Protein AF-A0A6P1SZ02-F1 (afdb_monomer)

pLDDT: mean 85.31, std 15.74, range [24.5, 98.38]

Structure (mmCIF, N/CA/C/O backbone):
data_AF-A0A6P1SZ02-F1
#
_entry.id   AF-A0A6P1SZ02-F1
#
loop_
_atom_site.group_PDB
_atom_site.id
_atom_site.type_symbol
_atom_site.label_atom_id
_atom_site.label_alt_id
_atom_site.label_comp_id
_atom_site.label_asym_id
_atom_site.label_entity_id
_atom_site.label_seq_id
_atom_site.pdbx_PDB_ins_code
_atom_site.Cartn_x
_atom_site.Cartn_y
_atom_site.Cartn_z
_atom_site.occupancy
_atom_site.B_iso_or_equiv
_atom_site.auth_seq_id
_atom_site.auth_comp_id
_atom_site.auth_asym_id
_atom_site.auth_atom_id
_atom_site.pdbx_PDB_model_num
ATOM 1 N N . MET A 1 1 ? 14.417 40.365 28.017 1.00 30.45 1 MET A N 1
ATOM 2 C CA . MET A 1 1 ? 15.672 39.655 27.684 1.00 30.45 1 MET A CA 1
ATOM 3 C C . MET A 1 1 ? 15.271 38.228 27.369 1.00 30.45 1 MET A C 1
ATOM 5 O O . MET A 1 1 ? 14.626 37.650 28.226 1.00 30.45 1 MET A O 1
ATOM 9 N N . SER A 1 2 ? 15.473 37.591 26.227 1.00 27.59 2 SER A N 1
ATOM 10 C CA . SER A 1 2 ? 16.098 37.784 24.902 1.00 27.59 2 SER A CA 1
ATOM 11 C C . SER A 1 2 ? 15.584 36.531 24.135 1.00 27.59 2 SER A C 1
ATOM 13 O O . SER A 1 2 ? 15.349 35.511 24.770 1.00 27.59 2 SER A O 1
ATOM 15 N N . GLU A 1 3 ? 15.297 36.434 22.843 1.00 25.55 3 GLU A N 1
ATOM 16 C CA . GLU A 1 3 ? 15.791 37.088 21.643 1.00 25.55 3 GLU A CA 1
ATOM 17 C C . GLU A 1 3 ? 14.998 36.482 20.448 1.00 25.55 3 GLU A C 1
ATOM 19 O O . GLU A 1 3 ? 14.644 35.306 20.479 1.00 25.55 3 GLU A O 1
ATOM 24 N N . VAL A 1 4 ? 14.772 37.284 19.398 1.00 27.92 4 VAL A N 1
ATOM 25 C CA . VAL A 1 4 ? 14.505 36.910 17.983 1.00 27.92 4 VAL A CA 1
ATOM 26 C C . VAL A 1 4 ? 13.158 36.217 17.652 1.00 27.92 4 VAL A C 1
ATOM 28 O O . VAL A 1 4 ? 13.011 35.004 17.692 1.00 27.92 4 VAL A O 1
ATOM 31 N N . SER A 1 5 ? 12.092 36.969 17.350 1.00 26.08 5 SER A N 1
ATOM 32 C CA . SER A 1 5 ? 11.769 37.591 16.041 1.00 26.08 5 SER A CA 1
ATOM 33 C C . SER A 1 5 ? 11.276 36.607 14.965 1.00 26.08 5 SER A C 1
ATOM 35 O O . SER A 1 5 ? 12.012 36.186 14.072 1.00 26.08 5 SER A O 1
ATOM 37 N N . ILE A 1 6 ? 9.963 36.363 14.997 1.00 28.92 6 ILE A N 1
ATOM 38 C CA . ILE A 1 6 ? 9.143 35.908 13.869 1.00 28.92 6 ILE A CA 1
ATOM 39 C C . ILE A 1 6 ? 9.157 37.020 12.810 1.00 28.92 6 ILE A C 1
ATOM 41 O O . ILE A 1 6 ? 8.491 38.044 12.950 1.00 28.92 6 ILE A O 1
ATOM 45 N N . GLY A 1 7 ? 9.965 36.835 11.767 1.00 24.50 7 GLY A N 1
ATOM 46 C CA . GLY A 1 7 ? 10.141 37.789 10.679 1.00 24.50 7 GLY A CA 1
ATOM 47 C C . GLY A 1 7 ? 9.889 37.165 9.309 1.00 24.50 7 GLY A C 1
ATOM 48 O O . GLY A 1 7 ? 10.706 36.392 8.827 1.00 24.50 7 GLY A O 1
ATOM 49 N N . ARG A 1 8 ? 8.791 37.609 8.681 1.00 28.48 8 ARG A N 1
ATOM 50 C CA . ARG A 1 8 ? 8.663 37.949 7.248 1.00 28.48 8 ARG A CA 1
ATOM 51 C C . ARG A 1 8 ? 8.997 36.869 6.211 1.00 28.48 8 ARG A C 1
ATOM 53 O O . ARG A 1 8 ? 10.159 36.717 5.885 1.00 28.48 8 ARG A O 1
ATOM 60 N N . TRP A 1 9 ? 7.978 36.301 5.549 1.00 27.84 9 TRP A N 1
ATOM 61 C CA . TRP A 1 9 ? 8.060 35.919 4.117 1.00 27.84 9 TRP A CA 1
ATOM 62 C C . TRP A 1 9 ? 6.704 35.890 3.380 1.00 27.84 9 TRP A C 1
ATOM 64 O O . TRP A 1 9 ? 6.545 35.180 2.394 1.00 27.84 9 TRP A O 1
ATOM 74 N N . LEU A 1 10 ? 5.729 36.706 3.791 1.00 30.72 10 LEU A N 1
ATOM 75 C CA . LEU A 1 10 ? 4.596 37.082 2.938 1.00 30.72 10 LEU A CA 1
ATOM 76 C C . LEU A 1 10 ? 4.297 38.569 3.151 1.00 30.72 10 LEU A C 1
ATOM 78 O O . LEU A 1 10 ? 4.439 39.062 4.262 1.00 30.72 10 LEU A O 1
ATOM 82 N N . THR A 1 11 ? 3.923 39.239 2.060 1.00 32.47 11 THR A N 1
ATOM 83 C CA . THR A 1 11 ? 3.560 40.662 1.905 1.00 32.47 11 THR A CA 1
ATOM 84 C C . THR A 1 11 ? 4.701 41.683 1.953 1.00 32.47 11 THR A C 1
ATOM 86 O O . THR A 1 11 ? 5.021 42.244 2.993 1.00 32.47 11 THR A O 1
ATOM 89 N N . ASN A 1 12 ? 5.261 41.986 0.778 1.00 26.70 12 ASN A N 1
ATOM 90 C CA . ASN A 1 12 ? 5.253 43.360 0.271 1.00 26.70 12 ASN A CA 1
ATOM 91 C C . ASN A 1 12 ? 5.456 43.372 -1.247 1.00 26.70 12 ASN A C 1
ATOM 93 O O . ASN A 1 12 ? 6.550 43.162 -1.766 1.00 26.70 12 ASN A O 1
ATOM 97 N N . ALA A 1 13 ? 4.355 43.630 -1.949 1.00 35.94 13 ALA A N 1
ATOM 98 C CA . ALA A 1 13 ? 4.375 44.154 -3.297 1.00 35.94 13 ALA A CA 1
ATOM 99 C C . ALA A 1 13 ? 4.796 45.629 -3.221 1.00 35.94 13 ALA A C 1
ATOM 101 O O . ALA A 1 13 ? 4.003 46.487 -2.848 1.00 35.94 13 ALA A O 1
ATOM 102 N N . GLN A 1 14 ? 6.042 45.919 -3.584 1.00 29.25 14 GLN A N 1
ATOM 103 C CA . GLN A 1 14 ? 6.441 47.228 -4.091 1.00 29.25 14 GLN A CA 1
ATOM 104 C C . GLN A 1 14 ? 7.227 46.990 -5.376 1.00 29.25 14 GLN A C 1
ATOM 106 O O . GLN A 1 14 ? 8.342 46.474 -5.375 1.00 29.25 14 GLN A O 1
ATOM 111 N N . TRP A 1 15 ? 6.576 47.310 -6.490 1.00 33.75 15 TRP A N 1
ATOM 112 C CA . TRP A 1 15 ? 7.192 47.385 -7.802 1.00 33.75 15 TRP A CA 1
ATOM 113 C C . TRP A 1 15 ? 8.061 48.643 -7.854 1.00 33.75 15 TRP A C 1
ATOM 115 O O . TRP A 1 15 ? 7.550 49.737 -8.070 1.00 33.75 15 TRP A O 1
ATOM 125 N N . SER A 1 16 ? 9.372 48.490 -7.668 1.00 28.41 16 SER A N 1
ATOM 126 C CA . SER A 1 16 ? 10.350 49.473 -8.128 1.00 28.41 16 SER A CA 1
ATOM 127 C C . SER A 1 16 ? 10.856 49.065 -9.514 1.00 28.41 16 SER A C 1
ATOM 129 O O . SER A 1 16 ? 11.362 47.965 -9.747 1.00 28.41 16 SER A O 1
ATOM 131 N N . LEU A 1 17 ? 10.630 49.962 -10.469 1.00 41.22 17 LEU A N 1
ATOM 132 C CA . LEU A 1 17 ? 11.170 49.924 -11.821 1.00 41.22 17 LEU A CA 1
ATOM 133 C C . LEU A 1 17 ? 12.706 49.967 -11.776 1.00 41.22 17 LEU A C 1
ATOM 135 O O . LEU A 1 17 ? 13.273 50.673 -10.949 1.00 41.22 17 LEU A O 1
ATOM 139 N N . THR A 1 18 ? 13.333 49.286 -12.744 1.00 41.03 18 THR A N 1
ATOM 140 C CA . THR A 1 18 ? 14.775 49.252 -13.099 1.00 41.03 18 THR A CA 1
ATOM 141 C C . THR A 1 18 ? 15.615 48.072 -12.586 1.00 41.03 18 THR A C 1
ATOM 143 O O . THR A 1 18 ? 16.595 48.207 -11.870 1.00 41.03 18 THR A O 1
ATOM 146 N N . ALA A 1 19 ? 15.323 46.886 -13.119 1.00 36.06 19 ALA A N 1
ATOM 147 C CA . ALA A 1 19 ? 16.364 45.961 -13.569 1.00 36.06 19 ALA A CA 1
ATOM 148 C C . ALA A 1 19 ? 15.777 45.151 -14.728 1.00 36.06 19 ALA A C 1
ATOM 150 O O . ALA A 1 19 ? 14.756 44.481 -14.559 1.00 36.06 19 ALA A O 1
ATOM 151 N N . ARG A 1 20 ? 16.367 45.256 -15.926 1.00 39.28 20 ARG A N 1
ATOM 152 C CA . ARG A 1 20 ? 15.980 44.452 -17.094 1.00 39.28 20 ARG A CA 1
ATOM 153 C C . ARG A 1 20 ? 15.957 42.977 -16.678 1.00 39.28 20 ARG A C 1
ATOM 155 O O . ARG A 1 20 ? 17.009 42.377 -16.476 1.00 39.28 20 ARG A O 1
ATOM 162 N N . ARG A 1 21 ? 14.762 42.392 -16.529 1.00 43.72 21 ARG A N 1
ATOM 163 C CA . ARG A 1 21 ? 14.603 40.942 -16.379 1.00 43.72 21 ARG A CA 1
ATOM 164 C C . ARG A 1 21 ? 15.126 40.317 -17.665 1.00 43.72 21 ARG A C 1
ATOM 166 O O . ARG A 1 21 ? 14.465 40.397 -18.696 1.00 43.72 21 ARG A O 1
ATOM 173 N N . LEU A 1 22 ? 16.318 39.727 -17.609 1.00 43.56 22 LEU A N 1
ATOM 174 C CA . LEU A 1 22 ? 16.774 38.815 -18.652 1.00 43.56 22 LEU A CA 1
ATOM 175 C C . LEU A 1 22 ? 15.659 37.773 -18.860 1.00 43.56 22 LEU A C 1
ATOM 177 O O . LEU A 1 22 ? 15.177 37.217 -17.866 1.00 43.56 22 LEU A O 1
ATOM 181 N N . PRO A 1 23 ? 15.194 37.541 -20.101 1.00 47.59 23 PRO A N 1
ATOM 182 C CA . PRO A 1 23 ? 14.146 36.563 -20.360 1.00 47.59 23 PRO A CA 1
ATOM 183 C C . PRO A 1 23 ? 14.566 35.209 -19.780 1.00 47.59 23 PRO A C 1
ATOM 185 O O . PRO A 1 23 ? 15.741 34.849 -19.843 1.00 47.59 23 PRO A O 1
ATOM 188 N N . ASN A 1 24 ? 13.614 34.453 -19.217 1.00 55.44 24 ASN A N 1
ATOM 189 C CA . ASN A 1 24 ? 13.866 33.163 -18.552 1.00 55.44 24 ASN A CA 1
ATOM 190 C C . ASN A 1 24 ? 14.742 32.201 -19.386 1.00 55.44 24 ASN A C 1
ATOM 192 O O . ASN A 1 24 ? 15.435 31.369 -18.811 1.00 55.44 24 ASN A O 1
ATOM 196 N N . PHE A 1 25 ? 14.773 32.362 -20.713 1.00 46.94 25 PHE A N 1
ATOM 197 C CA . PHE A 1 25 ? 15.657 31.667 -21.651 1.00 46.94 25 PHE A CA 1
ATOM 198 C C . PHE A 1 25 ? 17.162 31.793 -21.332 1.00 46.94 25 PHE A C 1
ATOM 200 O O . PHE A 1 25 ? 17.892 30.812 -21.442 1.00 46.94 25 PHE A O 1
ATOM 207 N N . VAL A 1 26 ? 17.638 32.946 -20.842 1.00 45.31 26 VAL A N 1
ATOM 208 C CA . VAL A 1 26 ? 19.069 33.171 -20.539 1.00 45.31 26 VAL A CA 1
ATOM 209 C C . VAL A 1 26 ? 19.557 32.279 -19.388 1.00 45.31 26 VAL A C 1
ATOM 211 O O . VAL A 1 26 ? 20.717 31.881 -19.359 1.00 45.31 26 VAL A O 1
ATOM 214 N N . ARG A 1 27 ? 18.662 31.871 -18.476 1.00 53.94 27 ARG A N 1
ATOM 215 C CA . ARG A 1 27 ? 18.981 30.908 -17.404 1.00 53.94 27 ARG A CA 1
ATOM 216 C C . ARG A 1 27 ? 19.151 29.470 -17.909 1.00 53.94 27 ARG A C 1
ATOM 218 O O . ARG A 1 27 ? 19.776 28.666 -17.223 1.00 53.94 27 ARG A O 1
ATOM 225 N N . PHE A 1 28 ? 18.612 29.144 -19.083 1.00 54.44 28 PHE A N 1
ATOM 226 C CA . PHE A 1 28 ? 18.743 27.826 -19.716 1.00 54.44 28 PHE A CA 1
ATOM 227 C C . PHE A 1 28 ? 19.866 27.775 -20.761 1.00 54.44 28 PHE A C 1
ATOM 229 O O . PHE A 1 28 ? 20.327 26.685 -21.091 1.00 54.44 28 PHE A O 1
ATOM 236 N N . LEU A 1 29 ? 20.358 28.933 -21.213 1.00 57.84 29 LEU A N 1
ATOM 237 C CA . LEU A 1 29 ? 21.449 29.073 -22.180 1.00 57.84 29 LEU A CA 1
ATOM 238 C C . LEU A 1 29 ? 22.730 28.287 -21.820 1.00 57.84 29 LEU A C 1
ATOM 240 O O . LEU A 1 29 ? 23.196 27.543 -22.678 1.00 57.84 29 LEU A O 1
ATOM 244 N N . PRO A 1 30 ? 23.279 28.335 -20.585 1.00 66.06 30 PRO A N 1
ATOM 245 C CA . PRO A 1 30 ? 24.474 27.551 -20.250 1.00 66.06 30 PRO A CA 1
ATOM 246 C C . PRO A 1 30 ? 24.230 26.034 -20.283 1.00 66.06 30 PRO A C 1
ATOM 248 O O . PRO A 1 30 ? 25.134 25.275 -20.616 1.00 66.06 30 PRO A O 1
ATOM 251 N N . ARG A 1 31 ? 23.001 25.575 -19.995 1.00 62.56 31 ARG A N 1
ATOM 252 C CA . ARG A 1 31 ? 22.634 24.153 -20.108 1.00 62.56 31 ARG A CA 1
ATOM 253 C C . ARG A 1 31 ? 22.503 23.731 -21.570 1.00 62.56 31 ARG A C 1
ATOM 255 O O . ARG A 1 31 ? 23.011 22.682 -21.932 1.00 62.56 31 ARG A O 1
ATOM 262 N N . GLY A 1 32 ? 21.878 24.561 -22.407 1.00 65.06 32 GLY A N 1
ATOM 263 C CA . GLY A 1 32 ? 21.798 24.325 -23.851 1.00 65.06 32 GLY A CA 1
ATOM 264 C C . GLY A 1 32 ? 23.174 24.294 -24.523 1.00 65.06 32 GLY A C 1
ATOM 265 O O . GLY A 1 32 ? 23.429 23.414 -25.337 1.00 65.06 32 GLY A O 1
ATOM 266 N N . LEU A 1 33 ? 24.083 25.192 -24.127 1.00 72.12 33 LEU A N 1
ATOM 267 C CA . LEU A 1 33 ? 25.466 25.224 -24.615 1.00 72.12 33 LEU A CA 1
ATOM 268 C C . LEU A 1 33 ? 26.274 23.996 -24.179 1.00 72.12 33 LEU A C 1
ATOM 270 O O . LEU A 1 33 ? 27.019 23.456 -24.987 1.00 72.12 33 LEU A O 1
ATOM 274 N N . LEU A 1 34 ? 26.102 23.516 -22.942 1.00 72.00 34 LEU A N 1
ATOM 275 C CA . LEU A 1 34 ? 26.744 22.282 -22.474 1.00 72.00 34 LEU A CA 1
ATOM 276 C C . LEU A 1 34 ? 26.267 21.055 -23.265 1.00 72.00 34 LEU A C 1
ATOM 278 O O . LEU A 1 34 ? 27.083 20.232 -23.665 1.00 72.00 34 LEU A O 1
ATOM 282 N N . LEU A 1 35 ? 24.961 20.942 -23.525 1.00 68.06 35 LEU A N 1
ATOM 283 C CA . LEU A 1 35 ? 24.415 19.849 -24.336 1.00 68.06 35 LEU A CA 1
ATOM 284 C C . LEU A 1 35 ? 24.912 19.913 -25.785 1.00 68.06 35 LEU A C 1
ATOM 286 O O . LEU A 1 35 ? 25.296 18.889 -26.344 1.00 68.06 35 LEU A O 1
ATOM 290 N N . ALA A 1 36 ? 24.962 21.114 -26.368 1.00 68.56 36 ALA A N 1
ATOM 291 C CA . ALA A 1 36 ? 25.530 21.328 -27.694 1.00 68.56 36 ALA A CA 1
ATOM 292 C C . ALA A 1 36 ? 27.026 20.979 -27.740 1.00 68.56 36 ALA A C 1
ATOM 294 O O . ALA A 1 36 ? 27.474 20.388 -28.714 1.00 68.56 36 ALA A O 1
ATOM 295 N N . ALA A 1 37 ? 27.785 21.281 -26.682 1.00 74.50 37 ALA A N 1
ATOM 296 C CA . ALA A 1 37 ? 29.196 20.923 -26.573 1.00 74.50 37 ALA A CA 1
ATOM 297 C C . ALA A 1 37 ? 29.412 19.407 -26.436 1.00 74.50 37 ALA A C 1
ATOM 299 O O . ALA A 1 37 ? 30.311 18.875 -27.074 1.00 74.50 37 ALA A O 1
ATOM 300 N N . ILE A 1 38 ? 28.578 18.699 -25.664 1.00 70.94 38 ILE A N 1
ATOM 301 C CA . ILE A 1 38 ? 28.628 17.229 -25.555 1.00 70.94 38 ILE A CA 1
ATOM 302 C C . ILE A 1 38 ? 28.291 16.583 -26.902 1.00 70.94 38 ILE A C 1
ATOM 304 O O . ILE A 1 38 ? 29.015 15.703 -27.356 1.00 70.94 38 ILE A O 1
ATOM 308 N N . ALA A 1 39 ? 27.228 17.042 -27.569 1.00 69.19 39 ALA A N 1
ATOM 309 C CA . ALA A 1 39 ? 26.863 16.555 -28.895 1.00 69.19 39 ALA A CA 1
ATOM 310 C C . ALA A 1 39 ? 27.956 16.853 -29.935 1.00 69.19 39 ALA A C 1
ATOM 312 O O . ALA A 1 39 ? 28.277 15.987 -30.741 1.00 69.19 39 ALA A O 1
ATOM 313 N N . ALA A 1 40 ? 28.561 18.046 -29.889 1.00 73.62 40 ALA A N 1
ATOM 314 C CA . ALA A 1 40 ? 29.683 18.410 -30.748 1.00 73.62 40 ALA A CA 1
ATOM 315 C C . ALA A 1 40 ? 30.916 17.543 -30.471 1.00 73.62 40 ALA A C 1
ATOM 317 O O . ALA A 1 40 ? 31.526 17.082 -31.423 1.00 73.62 40 ALA A O 1
ATOM 318 N N . PHE A 1 41 ? 31.240 17.271 -29.203 1.00 77.75 41 PHE A N 1
ATOM 319 C CA . PHE A 1 41 ? 32.340 16.386 -28.814 1.00 77.75 41 PHE A CA 1
ATOM 320 C C . PHE A 1 41 ? 32.134 14.960 -29.333 1.00 77.75 41 PHE A C 1
ATOM 322 O O . PHE A 1 41 ? 33.027 14.409 -29.967 1.00 77.75 41 PHE A O 1
ATOM 329 N N . ILE A 1 42 ? 30.947 14.385 -29.118 1.00 71.44 42 ILE A N 1
ATOM 330 C CA . ILE A 1 42 ? 30.595 13.049 -29.618 1.00 71.44 42 ILE A CA 1
ATOM 331 C C . ILE A 1 42 ? 30.669 13.018 -31.146 1.00 71.44 42 ILE A C 1
ATOM 333 O O . ILE A 1 42 ? 31.241 12.097 -31.717 1.00 71.44 42 ILE A O 1
ATOM 337 N N . TYR A 1 43 ? 30.131 14.045 -31.809 1.00 72.69 43 TYR A N 1
ATOM 338 C CA . TYR A 1 43 ? 30.205 14.160 -33.259 1.00 72.69 43 TYR A CA 1
ATOM 339 C C . TYR A 1 43 ? 31.653 14.241 -33.740 1.00 72.69 43 TYR A C 1
ATOM 341 O O . TYR A 1 43 ? 32.006 13.526 -34.663 1.00 72.69 43 TYR A O 1
ATOM 349 N N . THR A 1 44 ? 32.508 15.058 -33.116 1.00 74.69 44 THR A N 1
ATOM 350 C CA . THR A 1 44 ? 33.927 15.142 -33.490 1.00 74.69 44 THR A CA 1
ATOM 351 C C . THR A 1 44 ? 34.680 13.848 -33.214 1.00 74.69 44 THR A C 1
ATOM 353 O O . THR A 1 44 ? 35.509 13.474 -34.029 1.00 74.69 44 THR A O 1
ATOM 356 N N . ALA A 1 45 ? 34.367 13.156 -32.115 1.00 71.75 45 ALA A N 1
ATOM 357 C CA . ALA A 1 45 ? 34.994 11.890 -31.750 1.00 71.75 45 ALA A CA 1
ATOM 358 C C . ALA A 1 45 ? 34.627 10.756 -32.718 1.00 71.75 45 ALA A C 1
ATOM 360 O O . ALA A 1 45 ? 35.437 9.873 -32.935 1.00 71.75 45 ALA A O 1
ATOM 361 N N . LEU A 1 46 ? 33.432 10.804 -33.315 1.00 74.56 46 LEU A N 1
ATOM 362 C CA . LEU A 1 46 ? 32.971 9.831 -34.310 1.00 74.56 46 LEU A CA 1
ATOM 363 C C . LEU A 1 46 ? 33.206 10.277 -35.758 1.00 74.56 46 LEU A C 1
ATOM 365 O O . LEU A 1 46 ? 33.017 9.490 -36.677 1.00 74.56 46 LEU A O 1
ATOM 369 N N . ALA A 1 47 ? 33.528 11.548 -36.003 1.00 73.31 47 ALA A N 1
ATOM 370 C CA . ALA A 1 47 ? 33.550 12.100 -37.356 1.00 73.31 47 ALA A CA 1
ATOM 371 C C . ALA A 1 47 ? 34.659 11.500 -38.223 1.00 73.31 47 ALA A C 1
ATOM 373 O O . ALA A 1 47 ? 34.481 11.439 -39.436 1.00 73.31 47 ALA A O 1
ATOM 374 N N . GLU A 1 48 ? 35.788 11.113 -37.630 1.00 71.38 48 GLU A N 1
ATOM 375 C CA . GLU A 1 48 ? 36.882 10.445 -38.342 1.00 71.38 48 GLU A CA 1
ATOM 376 C C . GLU A 1 48 ? 36.472 9.011 -38.696 1.00 71.38 48 GLU A C 1
ATOM 378 O O . GLU A 1 48 ? 36.389 8.699 -39.883 1.00 71.38 48 GLU A O 1
ATOM 383 N N . ASP A 1 49 ? 36.025 8.227 -37.709 1.00 71.00 49 ASP A N 1
ATOM 384 C CA . ASP A 1 49 ? 35.517 6.862 -37.910 1.00 71.00 49 ASP A CA 1
ATOM 385 C C . ASP A 1 49 ? 34.385 6.800 -38.954 1.00 71.00 49 ASP A C 1
ATOM 387 O O . ASP A 1 49 ? 34.383 5.958 -39.846 1.00 71.00 49 ASP A O 1
ATOM 391 N N . LEU A 1 50 ? 33.423 7.730 -38.896 1.00 73.81 50 LEU A N 1
ATOM 392 C CA . LEU A 1 50 ? 32.282 7.767 -39.819 1.00 73.81 50 LEU A CA 1
ATOM 393 C C . LEU A 1 50 ? 32.657 8.194 -41.247 1.00 73.81 50 LEU A C 1
ATOM 395 O O . LEU A 1 50 ? 31.907 7.902 -42.181 1.00 73.81 50 LEU A O 1
ATOM 399 N N . ARG A 1 51 ? 33.761 8.930 -41.434 1.00 77.56 51 ARG A N 1
ATOM 400 C CA . ARG A 1 51 ? 34.224 9.371 -42.763 1.00 77.56 51 ARG A CA 1
ATOM 401 C C . ARG A 1 51 ? 34.942 8.266 -43.523 1.00 77.56 51 ARG A C 1
ATOM 403 O O . ARG A 1 51 ? 34.940 8.308 -44.751 1.00 77.56 51 ARG A O 1
ATOM 410 N N . GLU A 1 52 ? 35.540 7.321 -42.808 1.00 81.00 52 GLU A N 1
ATOM 411 C CA . GLU A 1 52 ? 36.293 6.208 -43.388 1.00 81.00 52 GLU A CA 1
ATOM 412 C C . GLU A 1 52 ? 35.415 4.982 -43.698 1.00 81.00 52 GLU A C 1
ATOM 414 O O . GLU A 1 52 ? 35.868 4.070 -44.385 1.00 81.00 52 GLU A O 1
ATOM 419 N N . LEU A 1 53 ? 34.142 4.985 -43.278 1.00 84.94 53 LEU A N 1
ATOM 420 C CA . LEU A 1 53 ? 33.196 3.892 -43.524 1.00 84.94 53 LEU A CA 1
ATOM 421 C C . LEU A 1 53 ? 32.932 3.637 -45.017 1.00 84.94 53 LEU A C 1
ATOM 423 O O . LEU A 1 53 ? 32.453 4.514 -45.747 1.00 84.94 53 LEU A O 1
ATOM 427 N N . ASP A 1 54 ? 33.085 2.378 -45.435 1.00 89.00 54 ASP A N 1
ATOM 428 C CA . ASP A 1 54 ? 32.542 1.903 -46.708 1.00 89.00 54 ASP A CA 1
ATOM 429 C C . ASP A 1 54 ? 31.040 1.606 -46.578 1.00 89.00 54 ASP A C 1
ATOM 431 O O . ASP A 1 54 ? 30.598 0.570 -46.073 1.00 89.00 54 ASP A O 1
ATOM 435 N N . TRP A 1 55 ? 30.219 2.519 -47.095 1.00 90.00 55 TRP A N 1
ATOM 436 C CA . TRP A 1 55 ? 28.762 2.380 -47.102 1.00 90.00 55 TRP A CA 1
ATOM 437 C C . TRP A 1 55 ? 28.255 1.154 -47.873 1.00 90.00 55 TRP A C 1
ATOM 439 O O . TRP A 1 55 ? 27.156 0.673 -47.579 1.00 90.00 55 TRP A O 1
ATOM 449 N N . ASN A 1 56 ? 29.022 0.619 -48.829 1.00 90.75 56 ASN A N 1
ATOM 450 C CA . ASN A 1 56 ? 28.652 -0.632 -49.492 1.00 90.75 56 ASN A CA 1
ATOM 451 C C . ASN A 1 56 ? 28.815 -1.820 -48.543 1.00 90.75 56 ASN A C 1
ATOM 453 O O . ASN A 1 56 ? 27.930 -2.673 -48.489 1.00 90.75 56 ASN A O 1
ATOM 457 N N . ALA A 1 57 ? 29.892 -1.847 -47.756 1.00 89.12 57 ALA A N 1
ATOM 458 C CA . ALA A 1 57 ? 30.107 -2.864 -46.734 1.00 89.12 57 ALA A CA 1
ATOM 459 C C . ALA A 1 57 ? 29.034 -2.796 -45.634 1.00 89.12 57 ALA A C 1
ATOM 461 O O . ALA A 1 57 ? 28.461 -3.827 -45.286 1.00 89.12 57 ALA A O 1
ATOM 462 N N . VAL A 1 58 ? 28.654 -1.593 -45.179 1.00 89.38 58 VAL A N 1
ATOM 463 C CA . VAL A 1 58 ? 27.530 -1.403 -44.236 1.00 89.38 58 VAL A CA 1
ATOM 464 C C . VAL A 1 58 ? 26.229 -1.969 -44.808 1.00 89.38 58 VAL A C 1
ATOM 466 O O . VAL A 1 58 ? 25.497 -2.684 -44.123 1.00 89.38 58 VAL A O 1
ATOM 469 N N . ARG A 1 59 ? 25.925 -1.678 -46.079 1.00 92.56 59 ARG A N 1
ATOM 470 C CA . ARG A 1 59 ? 24.724 -2.200 -46.742 1.00 92.56 59 ARG A CA 1
ATOM 471 C C . ARG A 1 59 ? 24.737 -3.727 -46.818 1.00 92.56 59 ARG A C 1
ATOM 473 O O . ARG A 1 59 ? 23.726 -4.348 -46.497 1.00 92.56 59 ARG A O 1
ATOM 480 N N . LEU A 1 60 ? 25.858 -4.319 -47.225 1.00 91.31 60 LEU A N 1
ATOM 481 C CA . LEU A 1 60 ? 26.016 -5.773 -47.294 1.00 91.31 60 LEU A CA 1
ATOM 482 C C . LEU A 1 60 ? 25.860 -6.418 -45.913 1.00 91.31 60 LEU A C 1
ATOM 484 O O . LEU A 1 60 ? 25.197 -7.444 -45.798 1.00 91.31 60 LEU A O 1
ATOM 488 N N . ALA A 1 61 ? 26.396 -5.790 -44.863 1.00 89.25 61 ALA A N 1
ATOM 489 C CA . ALA A 1 61 ? 26.241 -6.254 -43.490 1.00 89.25 61 ALA A CA 1
ATOM 490 C C . ALA A 1 61 ? 24.772 -6.229 -43.030 1.00 89.25 61 ALA A C 1
ATOM 492 O O . ALA A 1 61 ? 24.315 -7.190 -42.417 1.00 89.25 61 ALA A O 1
ATOM 493 N N . VAL A 1 62 ? 23.998 -5.191 -43.380 1.00 91.31 62 VAL A N 1
ATOM 494 C CA . VAL A 1 62 ? 22.546 -5.151 -43.108 1.00 91.31 62 VAL A CA 1
ATOM 495 C C . VAL A 1 62 ? 21.803 -6.250 -43.873 1.00 91.31 62 VAL A C 1
ATOM 497 O O . VAL A 1 62 ? 20.952 -6.927 -43.296 1.00 91.31 62 VAL A O 1
ATOM 500 N N . GLU A 1 63 ? 22.113 -6.444 -45.158 1.00 91.31 63 GLU A N 1
ATOM 501 C CA . GLU A 1 63 ? 21.489 -7.479 -45.999 1.00 91.31 63 GLU A CA 1
ATOM 502 C C . GLU A 1 63 ? 21.844 -8.906 -45.534 1.00 91.31 63 GLU A C 1
ATOM 504 O O . GLU A 1 63 ? 21.063 -9.834 -45.748 1.00 91.31 63 GLU A O 1
ATOM 509 N N . ALA A 1 64 ? 22.981 -9.080 -44.855 1.00 90.44 64 ALA A N 1
ATOM 510 C CA . ALA A 1 64 ? 23.424 -10.357 -44.304 1.00 90.44 64 ALA A CA 1
ATOM 511 C C . ALA A 1 64 ? 22.686 -10.773 -43.016 1.00 90.44 64 ALA A C 1
ATOM 513 O O . ALA A 1 64 ? 22.751 -11.946 -42.638 1.00 90.44 64 ALA A O 1
ATOM 514 N N . VAL A 1 65 ? 21.975 -9.861 -42.338 1.00 91.38 65 VAL A N 1
ATOM 515 C CA . VAL A 1 65 ? 21.261 -10.182 -41.092 1.00 91.38 65 VAL A CA 1
ATOM 516 C C . VAL A 1 65 ? 20.078 -11.123 -41.377 1.00 91.38 65 VAL A C 1
ATOM 518 O O . VAL A 1 65 ? 19.165 -10.762 -42.127 1.00 91.38 65 VAL A O 1
ATOM 521 N N . PRO A 1 66 ? 20.011 -12.312 -40.744 1.00 93.06 66 PRO A N 1
ATOM 522 C CA . PRO A 1 66 ? 18.899 -13.237 -40.941 1.00 93.06 66 PRO A CA 1
ATOM 523 C C . PRO A 1 66 ? 17.542 -12.635 -40.551 1.00 93.06 66 PRO A C 1
ATOM 525 O O . PRO A 1 66 ? 17.395 -11.990 -39.510 1.00 93.06 66 PRO A O 1
ATOM 528 N N . SER A 1 67 ? 16.493 -12.934 -41.322 1.00 93.75 67 SER A N 1
ATOM 529 C CA . SER A 1 67 ? 15.131 -12.449 -41.032 1.00 93.75 67 SER A CA 1
ATOM 530 C C . SER A 1 67 ? 14.588 -12.935 -39.681 1.00 93.75 67 SER A C 1
ATOM 532 O O . SER A 1 67 ? 13.797 -12.240 -39.042 1.00 93.75 67 SER A O 1
ATOM 534 N N . SER A 1 68 ? 15.044 -14.097 -39.206 1.00 94.94 68 SER A N 1
ATOM 535 C CA . SER A 1 68 ? 14.735 -14.618 -37.872 1.00 94.94 68 SER A CA 1
ATOM 536 C C . SER A 1 68 ? 15.249 -13.705 -36.755 1.00 94.94 68 SER A C 1
ATOM 538 O O . SER A 1 68 ? 14.552 -13.519 -35.759 1.00 94.94 68 SER A O 1
ATOM 540 N N . TYR A 1 69 ? 16.427 -13.099 -36.927 1.00 94.31 69 TYR A N 1
ATOM 541 C CA . TYR A 1 69 ? 17.031 -12.178 -35.960 1.00 94.31 69 TYR A CA 1
ATOM 542 C C . TYR A 1 69 ? 16.299 -10.839 -35.954 1.00 94.31 69 TYR A C 1
ATOM 544 O O . TYR A 1 69 ? 15.988 -10.314 -34.886 1.00 94.31 69 TYR A O 1
ATOM 552 N N . VAL A 1 70 ? 15.895 -10.351 -37.130 1.00 95.56 70 VAL A N 1
ATOM 553 C CA . VAL A 1 70 ? 15.018 -9.175 -37.255 1.00 95.56 70 VAL A CA 1
ATOM 554 C C . VAL A 1 70 ? 13.677 -9.408 -36.550 1.00 95.56 70 VAL A C 1
ATOM 556 O O . VAL A 1 70 ? 13.218 -8.554 -35.790 1.00 95.56 70 VAL A O 1
ATOM 559 N N . LEU A 1 71 ? 13.053 -10.576 -36.742 1.00 96.62 71 LEU A N 1
ATOM 560 C CA . LEU A 1 71 ? 11.790 -10.920 -36.082 1.00 96.62 71 LEU A CA 1
ATOM 561 C C . LEU A 1 71 ? 11.946 -11.036 -34.556 1.00 96.62 71 LEU A C 1
ATOM 563 O O . LEU A 1 71 ? 11.081 -10.571 -33.811 1.00 96.62 71 LEU A O 1
ATOM 567 N N . ALA A 1 72 ? 13.052 -11.614 -34.084 1.00 96.88 72 ALA A N 1
ATOM 568 C CA . ALA A 1 72 ? 13.369 -11.682 -32.662 1.00 96.88 72 ALA A CA 1
ATOM 569 C C . ALA A 1 72 ? 13.582 -10.281 -32.059 1.00 96.88 72 ALA A C 1
ATOM 571 O O . ALA A 1 72 ? 13.002 -9.972 -31.016 1.00 96.88 72 ALA A O 1
ATOM 572 N N . ALA A 1 73 ? 14.325 -9.402 -32.738 1.00 97.31 73 ALA A N 1
ATOM 573 C CA . ALA A 1 73 ? 14.529 -8.015 -32.321 1.00 97.31 73 ALA A CA 1
ATOM 574 C C . ALA A 1 73 ? 13.210 -7.221 -32.282 1.00 97.31 73 ALA A C 1
ATOM 576 O O . ALA A 1 73 ? 12.973 -6.460 -31.340 1.00 97.31 73 ALA A O 1
ATOM 577 N N . LEU A 1 74 ? 12.302 -7.445 -33.240 1.00 97.69 74 LEU A N 1
ATOM 578 C CA . LEU A 1 74 ? 10.946 -6.881 -33.223 1.00 97.69 74 LEU A CA 1
ATOM 579 C C . LEU A 1 74 ? 10.136 -7.362 -32.013 1.00 97.69 74 LEU A C 1
ATOM 581 O O . LEU A 1 74 ? 9.480 -6.556 -31.352 1.00 97.69 74 LEU A O 1
ATOM 585 N N . ALA A 1 75 ? 10.191 -8.656 -31.688 1.00 97.88 75 ALA A N 1
ATOM 586 C CA . ALA A 1 75 ? 9.487 -9.212 -30.532 1.00 97.88 75 ALA A CA 1
ATOM 587 C C . ALA A 1 75 ? 10.025 -8.654 -29.201 1.00 97.88 75 ALA A C 1
ATOM 589 O O . ALA A 1 75 ? 9.243 -8.298 -28.315 1.00 97.88 75 ALA A O 1
ATOM 590 N N . LEU A 1 76 ? 11.348 -8.522 -29.074 1.00 98.19 76 LEU A N 1
ATOM 591 C CA . LEU A 1 76 ? 12.003 -7.910 -27.913 1.00 98.19 76 LEU A CA 1
ATOM 592 C C . LEU A 1 76 ? 11.672 -6.417 -27.788 1.00 98.19 76 LEU A C 1
ATOM 594 O O . LEU A 1 76 ? 11.371 -5.939 -26.694 1.00 98.19 76 LEU A O 1
ATOM 598 N N . THR A 1 77 ? 11.623 -5.701 -28.912 1.00 97.38 77 THR A N 1
ATOM 599 C CA . THR A 1 77 ? 11.181 -4.300 -28.960 1.00 97.38 77 THR A CA 1
ATOM 600 C C . THR A 1 77 ? 9.731 -4.166 -28.507 1.00 97.38 77 THR A C 1
ATOM 602 O O . THR A 1 77 ? 9.418 -3.329 -27.661 1.00 97.38 77 THR A O 1
ATOM 605 N N . ALA A 1 78 ? 8.834 -5.021 -29.005 1.00 96.06 78 ALA A N 1
ATOM 606 C CA . ALA A 1 78 ? 7.440 -5.030 -28.576 1.00 96.06 78 ALA A CA 1
ATOM 607 C C . ALA A 1 78 ? 7.321 -5.296 -27.066 1.00 96.06 78 ALA A C 1
ATOM 609 O O . ALA A 1 78 ? 6.545 -4.628 -26.384 1.00 96.06 78 ALA A O 1
ATOM 610 N N . MET A 1 79 ? 8.121 -6.221 -26.524 1.00 96.44 79 MET A N 1
ATOM 611 C CA . MET A 1 79 ? 8.178 -6.490 -25.085 1.00 96.44 79 MET A CA 1
ATOM 612 C C . MET A 1 79 ? 8.591 -5.247 -24.283 1.00 96.44 79 MET A C 1
ATOM 614 O O . MET A 1 79 ? 7.889 -4.889 -23.332 1.00 96.44 79 MET A O 1
ATOM 618 N N . SER A 1 80 ? 9.663 -4.564 -24.698 1.00 96.44 80 SER A N 1
ATOM 619 C CA . SER A 1 80 ? 10.149 -3.337 -24.053 1.00 96.44 80 SER A CA 1
ATOM 620 C C . SER A 1 80 ? 9.102 -2.217 -24.103 1.00 96.44 80 SER A C 1
ATOM 622 O O . SER A 1 80 ? 8.727 -1.674 -23.064 1.00 96.44 80 SER A O 1
ATOM 624 N N . TYR A 1 81 ? 8.499 -1.938 -25.262 1.00 94.06 81 TYR A N 1
ATOM 625 C CA . TYR A 1 81 ? 7.486 -0.882 -25.379 1.00 94.06 81 TYR A CA 1
ATOM 626 C C . TYR A 1 81 ? 6.173 -1.193 -24.645 1.00 94.06 81 TYR A C 1
ATOM 628 O O . TYR A 1 81 ? 5.532 -0.284 -24.107 1.00 94.06 81 TYR A O 1
ATOM 636 N N . LEU A 1 82 ? 5.773 -2.465 -24.555 1.00 92.94 82 LEU A N 1
ATOM 637 C CA . LEU A 1 82 ? 4.642 -2.878 -23.717 1.00 92.94 82 LEU A CA 1
ATOM 638 C C . LEU A 1 82 ? 4.942 -2.686 -22.223 1.00 92.94 82 LEU A C 1
ATOM 640 O O . LEU A 1 82 ? 4.035 -2.344 -21.456 1.00 92.94 82 LEU A O 1
ATOM 644 N N . ALA A 1 83 ? 6.194 -2.884 -21.799 1.00 94.88 83 ALA A N 1
ATOM 645 C CA . ALA A 1 83 ? 6.630 -2.571 -20.443 1.00 94.88 83 ALA A CA 1
ATOM 646 C C . ALA A 1 83 ? 6.631 -1.052 -20.199 1.00 94.88 83 ALA A C 1
ATOM 648 O O . ALA A 1 83 ? 6.037 -0.595 -19.216 1.00 94.88 83 ALA A O 1
ATOM 649 N N . MET A 1 84 ? 7.173 -0.270 -21.140 1.00 91.81 84 MET A N 1
ATOM 650 C CA . MET A 1 84 ? 7.197 1.193 -21.081 1.00 91.81 84 MET A CA 1
ATOM 651 C C . MET A 1 84 ? 5.800 1.808 -20.966 1.00 91.81 84 MET A C 1
ATOM 653 O O . MET A 1 84 ? 5.559 2.669 -20.118 1.00 91.81 84 MET A O 1
ATOM 657 N N . ALA A 1 85 ? 4.840 1.321 -21.756 1.00 91.06 85 ALA A N 1
ATOM 658 C CA . ALA A 1 85 ? 3.450 1.770 -21.694 1.00 91.06 85 ALA A CA 1
ATOM 659 C C . ALA A 1 85 ? 2.818 1.561 -20.304 1.00 91.06 85 ALA A C 1
ATOM 661 O O . ALA A 1 85 ? 1.966 2.335 -19.864 1.00 91.06 85 ALA A O 1
ATOM 662 N N . ARG A 1 86 ? 3.242 0.521 -19.575 1.00 94.94 86 ARG A N 1
ATOM 663 C CA . ARG A 1 86 ? 2.725 0.197 -18.238 1.00 94.94 86 ARG A CA 1
ATOM 664 C C . ARG A 1 86 ? 3.370 1.004 -17.113 1.00 94.94 86 ARG A C 1
ATOM 666 O O . ARG A 1 86 ? 2.797 1.022 -16.020 1.00 94.94 86 ARG A O 1
ATOM 673 N N . TYR A 1 87 ? 4.488 1.700 -17.344 1.00 93.62 87 TYR A N 1
ATOM 674 C CA . TYR A 1 87 ? 5.062 2.599 -16.336 1.00 93.62 87 TYR A CA 1
ATOM 675 C C . TYR A 1 87 ? 4.056 3.649 -15.883 1.00 93.62 87 TYR A C 1
ATOM 677 O O . TYR A 1 87 ? 3.841 3.823 -14.683 1.00 93.62 87 TYR A O 1
ATOM 685 N N . ASP A 1 88 ? 3.400 4.303 -16.842 1.00 93.56 88 ASP A N 1
ATOM 686 C CA . ASP A 1 88 ? 2.406 5.336 -16.576 1.00 93.56 88 ASP A CA 1
ATOM 687 C C . ASP A 1 88 ? 1.237 4.777 -15.760 1.00 93.56 88 ASP A C 1
ATOM 689 O O . ASP A 1 88 ? 0.781 5.422 -14.818 1.00 93.56 88 ASP A O 1
ATOM 693 N N . VAL A 1 89 ? 0.806 3.539 -16.034 1.00 94.50 89 VAL A N 1
ATOM 694 C CA . VAL A 1 89 ? -0.263 2.875 -15.268 1.00 94.50 89 VAL A CA 1
ATOM 695 C C . VAL A 1 89 ? 0.140 2.721 -13.805 1.00 94.50 89 VAL A C 1
ATOM 697 O O . VAL A 1 89 ? -0.650 3.015 -12.905 1.00 94.50 89 VAL A O 1
ATOM 700 N N . VAL A 1 90 ? 1.374 2.291 -13.538 1.00 95.00 90 VAL A N 1
ATOM 701 C CA . VAL A 1 90 ? 1.867 2.162 -12.163 1.00 95.00 90 VAL A CA 1
ATOM 702 C C . VAL A 1 90 ? 2.064 3.535 -11.516 1.00 95.00 90 VAL A C 1
ATOM 704 O O . VAL A 1 90 ? 1.689 3.704 -10.355 1.00 95.00 90 VAL A O 1
ATOM 707 N N . ALA A 1 91 ? 2.581 4.529 -12.239 1.00 93.56 91 ALA A N 1
ATOM 708 C CA . ALA A 1 91 ? 2.802 5.881 -11.728 1.00 93.56 91 ALA A CA 1
ATOM 709 C C . ALA A 1 91 ? 1.486 6.591 -11.359 1.00 93.56 91 ALA A C 1
ATOM 711 O O . ALA A 1 91 ? 1.353 7.090 -10.241 1.00 93.56 91 ALA A O 1
ATOM 712 N N . VAL A 1 92 ? 0.475 6.547 -12.232 1.00 93.31 92 VAL A N 1
ATOM 713 C CA . VAL A 1 92 ? -0.877 7.086 -11.987 1.00 93.31 92 VAL A CA 1
ATOM 714 C C . VAL A 1 92 ? -1.503 6.457 -10.741 1.00 93.31 92 VAL A C 1
ATOM 716 O O . VAL A 1 92 ? -1.980 7.171 -9.857 1.00 93.31 92 VAL A O 1
ATOM 719 N N . ARG A 1 93 ? -1.429 5.124 -10.612 1.00 91.50 93 ARG A N 1
ATOM 720 C CA . ARG A 1 93 ? -1.921 4.395 -9.429 1.00 91.50 93 ARG A CA 1
ATOM 721 C C . ARG A 1 93 ? -1.135 4.725 -8.159 1.00 91.50 93 ARG A C 1
ATOM 723 O O . ARG A 1 93 ? -1.698 4.780 -7.067 1.00 91.50 93 ARG A O 1
ATOM 730 N N . THR A 1 94 ? 0.167 4.969 -8.289 1.00 88.94 94 THR A N 1
ATOM 731 C CA . THR A 1 94 ? 1.043 5.351 -7.170 1.00 88.94 94 THR A CA 1
ATOM 732 C C . THR A 1 94 ? 0.694 6.731 -6.626 1.00 88.94 94 THR A C 1
ATOM 734 O O . THR A 1 94 ? 0.732 6.929 -5.411 1.00 88.94 94 THR A O 1
ATOM 737 N N . LEU A 1 95 ? 0.301 7.645 -7.512 1.00 89.50 95 LEU A N 1
ATOM 738 C CA . LEU A 1 95 ? -0.151 8.997 -7.191 1.00 89.50 95 LEU A CA 1
ATOM 739 C C . LEU A 1 95 ? -1.649 9.067 -6.829 1.00 89.50 95 LEU A C 1
ATOM 741 O O . LEU A 1 95 ? -2.164 10.161 -6.621 1.00 89.50 95 LEU A O 1
ATOM 745 N N . ALA A 1 96 ? -2.341 7.921 -6.747 1.00 86.75 96 ALA A N 1
ATOM 746 C CA . ALA A 1 96 ? -3.779 7.818 -6.470 1.00 86.75 96 ALA A CA 1
ATOM 747 C C . ALA A 1 96 ? -4.658 8.665 -7.420 1.00 86.75 96 ALA A C 1
ATOM 749 O O . ALA A 1 96 ? -5.718 9.164 -7.038 1.00 86.75 96 ALA A O 1
ATOM 750 N N . LEU A 1 97 ? -4.220 8.819 -8.673 1.00 89.25 97 LEU A N 1
ATOM 751 C CA . LEU A 1 97 ? -4.957 9.533 -9.713 1.00 89.25 97 LEU A CA 1
ATOM 752 C C . LEU A 1 97 ? -6.017 8.608 -10.330 1.00 89.25 97 LEU A C 1
ATOM 754 O O . LEU A 1 97 ? -5.782 7.416 -10.534 1.00 89.25 97 LEU A O 1
ATOM 758 N N . LYS A 1 98 ? -7.188 9.158 -10.655 1.00 86.75 98 LYS A N 1
ATOM 759 C CA . LYS A 1 98 ? -8.356 8.420 -11.160 1.00 86.75 98 LYS A CA 1
ATOM 760 C C . LYS A 1 98 ? -8.442 8.464 -12.690 1.00 86.75 98 LYS A C 1
ATOM 762 O O . LYS A 1 98 ? -9.510 8.694 -13.243 1.00 86.75 98 LYS A O 1
ATOM 767 N N . ILE A 1 99 ? -7.316 8.251 -13.369 1.00 88.69 99 ILE A N 1
ATOM 768 C CA . ILE A 1 99 ? -7.249 8.250 -14.837 1.00 88.69 99 ILE A CA 1
ATOM 769 C C . ILE A 1 99 ? -7.557 6.834 -15.354 1.00 88.69 99 ILE A C 1
ATOM 771 O O . ILE A 1 99 ? -6.959 5.871 -14.856 1.00 88.69 99 ILE A O 1
ATOM 775 N N . PRO A 1 100 ? -8.455 6.665 -16.346 1.00 88.75 100 PRO A N 1
ATOM 776 C CA . PRO A 1 100 ? -8.740 5.362 -16.935 1.00 88.75 100 PRO A CA 1
ATOM 777 C C . PRO A 1 100 ? -7.478 4.687 -17.483 1.00 88.75 100 PRO A C 1
ATOM 779 O O . PRO A 1 100 ? -6.690 5.293 -18.206 1.00 88.75 100 PRO A O 1
ATOM 782 N N . GLU A 1 101 ? -7.306 3.400 -17.185 1.00 89.38 101 GLU A N 1
ATOM 783 C CA . GLU A 1 101 ? -6.140 2.628 -17.627 1.00 89.38 101 GLU A CA 1
ATOM 784 C C . GLU A 1 101 ? -5.913 2.653 -19.152 1.00 89.38 101 GLU A C 1
ATOM 786 O O . GLU A 1 101 ? -4.759 2.844 -19.538 1.00 89.38 101 GLU A O 1
ATOM 791 N N . PRO A 1 102 ? -6.949 2.566 -20.022 1.00 89.56 102 PRO A N 1
ATOM 792 C CA . PRO A 1 102 ? -6.780 2.693 -21.471 1.00 89.56 102 PRO A CA 1
ATOM 793 C C . PRO A 1 102 ? -6.114 4.001 -21.909 1.00 89.56 102 PRO A C 1
ATOM 795 O O . PRO A 1 102 ? -5.260 3.996 -22.790 1.00 89.56 102 PRO A O 1
ATOM 798 N N . THR A 1 103 ? -6.483 5.114 -21.273 1.00 90.19 103 THR A N 1
ATOM 799 C CA . THR A 1 103 ? -5.898 6.432 -21.538 1.00 90.19 103 THR A CA 1
ATOM 800 C C . THR A 1 103 ? -4.447 6.469 -21.069 1.00 90.19 103 THR A C 1
ATOM 802 O O . THR A 1 103 ? -3.570 6.936 -21.789 1.00 90.19 103 THR A O 1
ATOM 805 N N . THR A 1 104 ? -4.185 5.925 -19.881 1.00 92.75 104 THR A 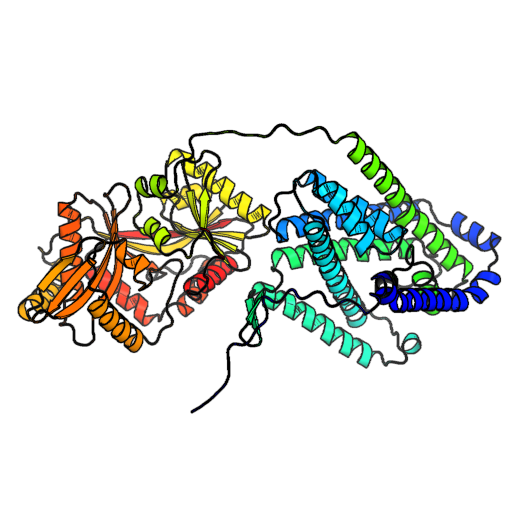N 1
ATOM 806 C CA . THR A 1 104 ? -2.869 5.950 -19.241 1.00 92.75 104 THR A CA 1
ATOM 807 C C . THR A 1 104 ? -1.809 5.158 -20.009 1.00 92.75 104 THR A C 1
ATOM 809 O O . THR A 1 104 ? -0.711 5.668 -20.221 1.00 92.75 104 THR A O 1
ATOM 812 N N . TRP A 1 105 ? -2.107 3.933 -20.460 1.00 92.81 105 TRP A N 1
ATOM 813 C CA . TRP A 1 105 ? -1.096 3.150 -21.185 1.00 92.81 105 TRP A CA 1
ATOM 814 C C . TRP A 1 105 ? -0.802 3.731 -22.576 1.00 92.81 105 TRP A C 1
ATOM 816 O O . TRP A 1 105 ? 0.355 3.746 -22.992 1.00 92.81 105 TRP A O 1
ATOM 826 N N . ARG A 1 106 ? -1.821 4.268 -23.270 1.00 92.94 106 ARG A N 1
ATOM 827 C CA . ARG A 1 106 ? -1.640 4.970 -24.553 1.00 92.94 106 ARG A CA 1
ATOM 828 C C . ARG A 1 106 ? -0.782 6.218 -24.374 1.00 92.94 106 ARG A C 1
ATOM 830 O O . ARG A 1 106 ? 0.186 6.396 -25.105 1.00 92.94 106 ARG A O 1
ATOM 837 N N . ALA A 1 107 ? -1.092 7.038 -23.370 1.00 93.50 107 ALA A N 1
ATOM 838 C CA . ALA A 1 107 ? -0.314 8.230 -23.049 1.00 93.50 107 ALA A CA 1
ATOM 839 C C . ALA A 1 107 ? 1.154 7.886 -22.753 1.00 93.50 107 ALA A C 1
ATOM 841 O O . ALA A 1 107 ? 2.047 8.537 -23.289 1.00 93.50 107 ALA A O 1
ATOM 842 N N . GLY A 1 108 ? 1.406 6.833 -21.965 1.00 93.69 108 GLY A N 1
ATOM 843 C CA . GLY A 1 108 ? 2.755 6.342 -21.678 1.00 93.69 108 GLY A CA 1
ATOM 844 C C . GLY A 1 108 ? 3.505 5.874 -22.927 1.00 93.69 108 GLY A C 1
ATOM 845 O O . GLY A 1 108 ? 4.650 6.277 -23.134 1.00 93.69 108 GLY A O 1
ATOM 846 N N . PHE A 1 109 ? 2.858 5.085 -23.792 1.00 95.38 109 PHE A N 1
ATOM 847 C CA . PHE A 1 109 ? 3.442 4.609 -25.052 1.00 95.38 109 PHE A CA 1
ATOM 848 C C . PHE A 1 109 ? 3.816 5.765 -25.995 1.00 95.38 109 PHE A C 1
ATOM 850 O O . PHE A 1 109 ? 4.938 5.831 -26.495 1.00 95.38 109 PHE A O 1
ATOM 857 N N . VAL A 1 110 ? 2.905 6.719 -26.212 1.00 95.19 110 VAL A N 1
ATOM 858 C CA . VAL A 1 110 ? 3.167 7.882 -27.078 1.00 95.19 110 VAL A CA 1
ATOM 859 C C . VAL A 1 110 ? 4.250 8.773 -26.462 1.00 95.19 110 VAL A C 1
ATOM 861 O O . VAL A 1 110 ? 5.168 9.208 -27.148 1.00 95.19 110 VAL A O 1
ATOM 864 N N . ALA A 1 111 ? 4.197 9.016 -25.150 1.00 93.62 111 ALA A N 1
ATOM 865 C CA . ALA A 1 111 ? 5.182 9.849 -24.465 1.00 93.62 111 ALA A CA 1
ATOM 866 C C . ALA A 1 111 ? 6.603 9.272 -24.547 1.00 93.62 111 ALA A C 1
ATOM 868 O O . ALA A 1 111 ? 7.562 10.029 -24.693 1.00 93.62 111 ALA A O 1
ATOM 869 N N . THR A 1 112 ? 6.741 7.949 -24.446 1.00 91.12 112 THR A N 1
ATOM 870 C CA . THR A 1 112 ? 8.040 7.260 -24.498 1.00 91.12 112 THR A CA 1
ATOM 871 C C . THR A 1 112 ? 8.575 7.144 -25.922 1.00 91.12 112 THR A C 1
ATOM 873 O O . THR A 1 112 ? 9.708 7.554 -26.151 1.00 91.12 112 THR A O 1
ATOM 876 N N . SER A 1 113 ? 7.762 6.711 -26.891 1.00 94.31 113 SER A N 1
ATOM 877 C CA . SER A 1 113 ? 8.163 6.623 -28.310 1.00 94.31 113 SER A CA 1
ATOM 878 C C . SER A 1 113 ? 8.614 7.968 -28.896 1.00 94.31 113 SER A C 1
ATOM 880 O O . SER A 1 113 ? 9.680 8.055 -29.512 1.00 94.31 113 SER A O 1
ATOM 882 N N . LEU 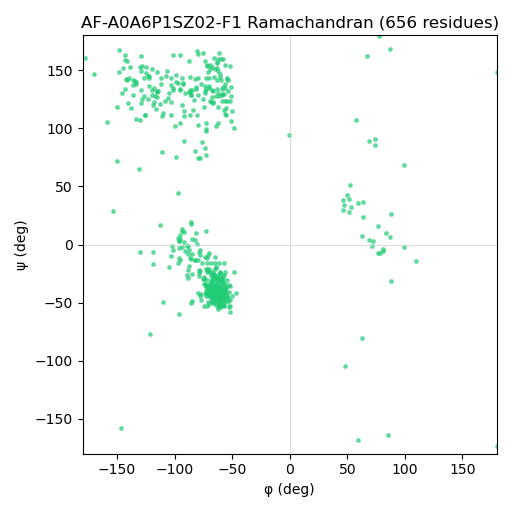A 1 114 ? 7.857 9.047 -28.656 1.00 92.81 114 LEU A N 1
ATOM 883 C CA . LEU A 1 114 ? 8.240 10.391 -29.102 1.00 92.81 114 LEU A CA 1
ATOM 884 C C . LEU A 1 114 ? 9.444 10.917 -28.311 1.00 92.81 114 LEU A C 1
ATOM 886 O O . LEU A 1 114 ? 10.367 11.476 -28.898 1.00 92.81 114 LEU A O 1
ATOM 890 N N . GLY A 1 115 ? 9.453 10.723 -26.989 1.00 89.50 115 GLY A N 1
ATOM 891 C CA . GLY A 1 115 ? 10.508 11.232 -26.114 1.00 89.50 115 GLY A CA 1
ATOM 892 C C . GLY A 1 115 ? 11.880 10.599 -26.361 1.00 89.50 115 GLY A C 1
ATOM 893 O O . GLY A 1 115 ? 12.884 11.306 -26.310 1.00 89.50 115 GLY A O 1
ATOM 894 N N . GLN A 1 116 ? 11.935 9.295 -26.649 1.00 87.62 116 GLN A N 1
ATOM 895 C CA . GLN A 1 116 ? 13.191 8.609 -26.967 1.00 87.62 116 GLN A CA 1
ATOM 896 C C . GLN A 1 116 ? 13.724 8.992 -28.350 1.00 87.62 116 GLN A C 1
ATOM 898 O O . GLN A 1 116 ? 14.929 9.146 -28.514 1.00 87.62 116 GLN A O 1
ATOM 903 N N . THR A 1 117 ? 12.843 9.204 -29.330 1.00 89.00 117 THR A N 1
ATOM 904 C CA . THR A 1 117 ? 13.246 9.512 -30.712 1.00 89.00 117 THR A CA 1
ATOM 905 C C . THR A 1 117 ? 13.672 10.970 -30.881 1.00 89.00 117 THR A C 1
ATOM 907 O O . THR A 1 117 ? 14.691 11.256 -31.501 1.00 89.00 117 THR A O 1
ATOM 910 N N . MET A 1 118 ? 12.923 11.915 -30.306 1.00 85.06 118 MET A N 1
ATOM 911 C CA . MET A 1 118 ? 13.151 13.352 -30.512 1.00 85.06 118 MET A CA 1
ATOM 912 C C . MET A 1 118 ? 14.183 13.969 -29.551 1.00 85.06 118 MET A C 1
ATOM 914 O O . MET A 1 118 ? 14.612 15.102 -29.763 1.00 85.06 118 MET A O 1
ATOM 918 N N . GLY A 1 119 ? 14.585 13.253 -28.496 1.00 80.44 119 GLY A N 1
ATOM 919 C CA . GLY A 1 119 ? 15.372 13.826 -27.400 1.00 80.44 119 GLY A CA 1
ATOM 920 C C . GLY A 1 119 ? 14.506 14.650 -26.441 1.00 80.44 119 GLY A C 1
ATOM 921 O O . GLY A 1 119 ? 13.293 14.758 -26.602 1.00 80.44 119 GLY A O 1
ATOM 922 N N . PHE A 1 120 ? 15.108 15.214 -25.389 1.00 81.69 120 PHE A N 1
ATOM 923 C CA . PHE A 1 120 ? 14.375 15.951 -24.339 1.00 81.69 120 PHE A CA 1
ATOM 924 C C . PHE A 1 120 ? 13.185 15.172 -23.744 1.00 81.69 120 PHE A C 1
ATOM 926 O O . PHE A 1 120 ? 12.127 15.745 -23.456 1.00 81.69 120 PHE A O 1
ATOM 933 N N . GLY A 1 121 ? 13.350 13.860 -23.544 1.00 81.19 121 GLY A N 1
ATOM 934 C CA . GLY A 1 121 ? 12.255 12.936 -23.232 1.00 81.19 121 GLY A CA 1
ATOM 935 C C . GLY A 1 121 ? 11.403 13.330 -22.020 1.00 81.19 121 GLY A C 1
ATOM 936 O O . GLY A 1 121 ? 10.195 13.100 -22.017 1.00 81.19 121 GLY A O 1
ATOM 937 N N . VAL A 1 122 ? 11.981 14.006 -21.020 1.00 84.31 122 VAL A N 1
ATOM 938 C CA . VAL A 1 122 ? 11.226 14.525 -19.864 1.00 84.31 122 VAL A CA 1
ATOM 939 C C . VAL A 1 122 ? 10.242 15.626 -20.274 1.00 84.31 122 VAL A C 1
ATOM 941 O O . VAL A 1 122 ? 9.101 15.636 -19.810 1.00 84.31 122 VAL A O 1
ATOM 944 N N . ILE A 1 123 ? 10.655 16.549 -21.143 1.00 87.94 123 ILE A N 1
ATOM 945 C CA . ILE A 1 123 ? 9.829 17.683 -21.579 1.00 87.94 123 ILE A CA 1
ATOM 946 C C . ILE A 1 123 ? 8.753 17.189 -22.545 1.00 87.94 123 ILE A C 1
ATOM 948 O O . ILE A 1 123 ? 7.565 17.411 -22.303 1.00 87.94 123 ILE A O 1
ATOM 952 N N . ILE A 1 124 ? 9.162 16.471 -23.596 1.00 89.25 124 ILE A N 1
ATOM 953 C CA . ILE A 1 124 ? 8.247 15.943 -24.615 1.00 89.25 124 ILE A CA 1
ATOM 954 C C . ILE A 1 124 ? 7.264 14.964 -23.978 1.00 89.25 124 ILE A C 1
ATOM 956 O O . ILE A 1 124 ? 6.053 15.119 -24.130 1.00 89.25 124 ILE A O 1
ATOM 960 N N . GLY A 1 125 ? 7.760 14.018 -23.178 1.00 88.81 125 GLY A N 1
ATOM 961 C CA . GLY A 1 125 ? 6.919 13.037 -22.506 1.00 88.81 125 GLY A CA 1
ATOM 962 C C . GLY A 1 125 ? 5.904 13.678 -21.556 1.00 88.81 125 GLY A C 1
ATOM 963 O O . GLY A 1 125 ? 4.745 13.271 -21.534 1.00 88.81 125 GLY A O 1
ATOM 964 N N . SER A 1 126 ? 6.286 14.725 -20.817 1.00 91.25 126 SER A N 1
ATOM 965 C CA . SER A 1 126 ? 5.345 15.461 -19.955 1.00 91.25 126 SER A CA 1
ATOM 966 C C . SER A 1 126 ? 4.291 16.227 -20.757 1.00 91.25 126 SER A C 1
ATOM 968 O O . SER A 1 126 ? 3.120 16.230 -20.376 1.00 91.25 126 SER A O 1
ATOM 970 N N . ALA A 1 127 ? 4.674 16.854 -21.873 1.00 92.81 127 ALA A N 1
ATOM 971 C CA . ALA A 1 127 ? 3.750 17.583 -22.740 1.00 92.81 127 ALA A CA 1
ATOM 972 C C . ALA A 1 127 ? 2.734 16.649 -23.418 1.00 92.81 127 ALA A C 1
ATOM 974 O O . ALA A 1 127 ? 1.543 16.965 -23.463 1.00 92.81 127 ALA A O 1
ATOM 975 N N . VAL A 1 128 ? 3.188 15.483 -23.893 1.00 93.00 128 VAL A N 1
ATOM 976 C CA . VAL A 1 128 ? 2.322 14.432 -24.445 1.00 93.00 128 VAL A CA 1
ATOM 977 C C . VAL A 1 128 ? 1.358 13.930 -23.373 1.00 93.00 128 VAL A C 1
ATOM 979 O O . VAL A 1 128 ? 0.149 13.980 -23.578 1.00 93.00 128 VAL A O 1
ATOM 982 N N . ARG A 1 129 ? 1.854 13.536 -22.192 1.00 93.75 129 ARG A N 1
ATOM 983 C CA . ARG A 1 129 ? 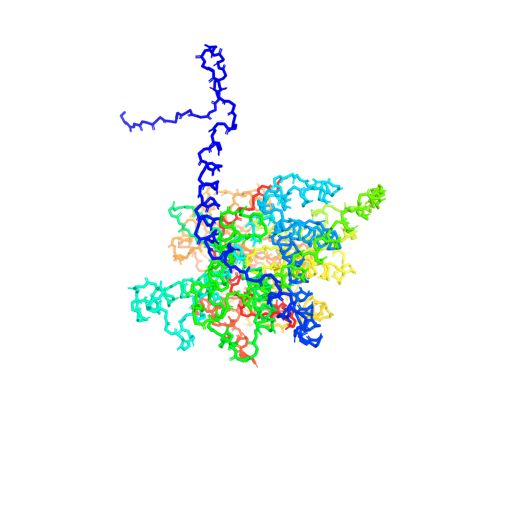1.004 13.099 -21.069 1.00 93.75 129 ARG A CA 1
ATOM 984 C C . ARG A 1 129 ? -0.055 14.138 -20.707 1.00 93.75 129 ARG A C 1
ATOM 986 O O . ARG A 1 129 ? -1.219 13.794 -20.526 1.00 93.75 129 ARG A O 1
ATOM 993 N N . TRP A 1 130 ? 0.317 15.417 -20.645 1.00 93.69 130 TRP A N 1
ATOM 994 C CA . TRP A 1 130 ? -0.634 16.492 -20.363 1.00 93.69 130 TRP A CA 1
ATOM 995 C C . TRP A 1 130 ? -1.756 16.580 -21.408 1.00 93.69 130 TRP A C 1
ATOM 997 O O . TRP A 1 130 ? -2.911 16.760 -21.025 1.00 93.69 130 TRP A O 1
ATOM 1007 N N . ARG A 1 131 ? -1.464 16.391 -22.703 1.00 91.38 131 ARG A N 1
ATOM 1008 C CA . ARG A 1 131 ? -2.499 16.370 -23.755 1.00 91.38 131 ARG A CA 1
ATOM 1009 C C . ARG A 1 131 ? -3.544 15.277 -23.535 1.00 91.38 131 ARG A C 1
ATOM 1011 O O . ARG A 1 131 ? -4.725 15.556 -23.712 1.00 91.38 131 ARG A O 1
ATOM 1018 N N . PHE A 1 132 ? -3.127 14.089 -23.101 1.00 90.75 132 PHE A N 1
ATOM 1019 C CA . PHE A 1 132 ? -4.046 12.990 -22.786 1.00 90.75 132 PHE A CA 1
ATOM 1020 C C . PHE A 1 132 ? -4.818 13.237 -21.482 1.00 90.75 132 PHE A C 1
ATOM 1022 O O . PHE A 1 132 ? -6.017 12.978 -21.402 1.00 90.75 132 PHE A O 1
ATOM 1029 N N . TYR A 1 133 ? -4.153 13.753 -20.445 1.00 89.94 133 TYR A N 1
ATOM 1030 C CA . TYR A 1 133 ? -4.734 13.840 -19.099 1.00 89.94 133 TYR A CA 1
ATOM 1031 C C . TYR A 1 133 ? -5.549 15.113 -18.836 1.00 89.94 133 TYR A C 1
ATOM 1033 O O . TYR A 1 133 ? -6.365 15.127 -17.914 1.00 89.94 133 TYR A O 1
ATOM 1041 N N . ARG A 1 134 ? -5.387 16.176 -19.637 1.00 88.38 134 ARG A N 1
ATOM 1042 C CA . ARG A 1 134 ? -6.136 17.437 -19.458 1.00 88.38 134 ARG A CA 1
ATOM 1043 C C . ARG A 1 134 ? -7.650 17.263 -19.597 1.00 88.38 134 ARG A C 1
ATOM 1045 O O . ARG A 1 134 ? -8.399 17.968 -18.932 1.00 88.38 134 ARG A O 1
ATOM 1052 N N . HIS A 1 135 ? -8.093 16.315 -20.426 1.00 81.19 135 HIS A N 1
ATOM 1053 C CA . HIS A 1 135 ? -9.514 16.012 -20.622 1.00 81.19 135 HIS A CA 1
ATOM 1054 C C . HIS A 1 135 ? -10.133 15.299 -19.409 1.00 81.19 135 HIS A C 1
ATOM 1056 O O . HIS A 1 135 ? -11.336 15.381 -19.201 1.00 81.19 135 HIS A O 1
ATOM 1062 N N . GLU A 1 136 ? -9.302 14.674 -18.574 1.00 82.50 136 GLU A N 1
ATOM 1063 C CA . GLU A 1 136 ? -9.686 14.051 -17.301 1.00 82.50 136 GLU A CA 1
ATOM 1064 C C . GLU A 1 136 ? -9.543 15.037 -16.115 1.00 82.50 136 GLU A C 1
ATOM 1066 O O . GLU A 1 136 ? -9.598 14.638 -14.955 1.00 82.50 136 GLU A O 1
ATOM 1071 N N . GLY A 1 137 ? -9.321 16.332 -16.389 1.00 84.69 137 GLY A N 1
ATOM 1072 C CA . GLY A 1 137 ? -9.236 17.396 -15.380 1.00 84.69 137 GLY A CA 1
ATOM 1073 C C . GLY A 1 137 ? -7.865 17.569 -14.713 1.00 84.69 137 GLY A C 1
ATOM 1074 O O . GLY A 1 137 ? -7.751 18.315 -13.740 1.00 84.69 137 GLY A O 1
ATOM 1075 N N . TYR A 1 138 ? -6.810 16.910 -15.208 1.00 90.50 138 TYR A N 1
ATOM 1076 C CA . TYR A 1 138 ? -5.475 16.976 -14.604 1.00 90.50 138 TYR A CA 1
ATOM 1077 C C . TYR A 1 138 ? -4.569 18.047 -15.227 1.00 90.50 138 TYR A C 1
ATOM 1079 O O . TYR A 1 138 ? -4.560 18.291 -16.434 1.00 90.50 138 TYR A O 1
ATOM 1087 N N . SER A 1 139 ? -3.757 18.680 -14.378 1.00 91.06 139 SER A N 1
ATOM 1088 C CA . SER A 1 139 ? -2.859 19.774 -14.764 1.00 91.06 139 SER A CA 1
ATOM 1089 C C . SER A 1 139 ? -1.564 19.291 -15.435 1.00 91.06 139 SER A C 1
ATOM 1091 O O . SER A 1 139 ? -1.148 18.140 -15.284 1.00 91.06 139 SER A O 1
ATOM 1093 N N . ALA A 1 140 ? -0.852 20.204 -16.105 1.00 91.19 140 ALA A N 1
ATOM 1094 C CA . ALA A 1 140 ? 0.491 19.935 -16.629 1.00 91.19 140 ALA A CA 1
ATOM 1095 C C . ALA A 1 140 ? 1.496 19.573 -15.518 1.00 91.19 140 ALA A C 1
ATOM 1097 O O . ALA A 1 140 ? 2.385 18.750 -15.732 1.00 91.19 140 ALA A O 1
ATOM 1098 N N . ALA A 1 141 ? 1.327 20.122 -14.309 1.00 90.81 141 ALA A N 1
ATOM 1099 C CA . ALA A 1 141 ? 2.148 19.762 -13.155 1.00 90.81 141 ALA A CA 1
ATOM 1100 C C . ALA A 1 141 ? 1.957 18.287 -12.764 1.00 90.81 141 ALA A C 1
ATOM 1102 O O . ALA A 1 141 ? 2.928 17.598 -12.459 1.00 90.81 141 ALA A O 1
ATOM 1103 N N . THR A 1 142 ? 0.726 17.773 -12.846 1.00 91.88 142 THR A N 1
ATOM 1104 C CA . THR A 1 142 ? 0.424 16.353 -12.617 1.00 91.88 142 THR A CA 1
ATOM 1105 C C . THR A 1 142 ? 1.123 15.458 -13.638 1.00 91.88 142 THR A C 1
ATOM 1107 O O . THR A 1 142 ? 1.751 14.473 -13.256 1.00 91.88 142 THR A O 1
ATOM 1110 N N . ALA A 1 143 ? 1.085 15.826 -14.921 1.00 92.94 143 ALA A N 1
ATOM 1111 C CA . ALA A 1 143 ? 1.812 15.110 -15.969 1.00 92.94 143 ALA A CA 1
ATOM 1112 C C . ALA A 1 143 ? 3.334 15.125 -15.733 1.00 92.94 143 ALA A C 1
ATOM 1114 O O . ALA A 1 143 ? 3.989 14.093 -15.879 1.00 92.94 143 ALA A O 1
ATOM 1115 N N . GLY A 1 144 ? 3.885 16.261 -15.291 1.00 92.31 144 GLY A N 1
ATOM 1116 C CA . GLY A 1 144 ? 5.290 16.377 -14.896 1.00 92.31 144 GLY A CA 1
ATOM 1117 C C . GLY A 1 144 ? 5.664 15.475 -13.714 1.00 92.31 144 GLY A C 1
ATOM 1118 O O . GLY A 1 144 ? 6.712 14.834 -13.747 1.00 92.31 144 GLY A O 1
ATOM 1119 N N . MET A 1 145 ? 4.797 15.355 -12.700 1.00 92.31 145 MET A N 1
ATOM 1120 C CA . MET A 1 145 ? 5.011 14.429 -11.577 1.00 92.31 145 MET A CA 1
ATOM 1121 C C . MET A 1 145 ? 5.011 12.964 -12.023 1.00 92.31 145 MET A C 1
ATOM 1123 O O . MET A 1 145 ? 5.851 12.196 -11.558 1.00 92.31 145 MET A O 1
ATOM 1127 N N . ILE A 1 146 ? 4.115 12.575 -12.937 1.00 93.12 146 ILE A N 1
ATOM 1128 C CA . ILE A 1 146 ? 4.102 11.221 -13.515 1.00 93.12 146 ILE A CA 1
ATOM 1129 C C . ILE A 1 146 ? 5.433 10.946 -14.218 1.00 93.12 146 ILE A C 1
ATOM 1131 O O . ILE A 1 146 ? 6.081 9.946 -13.915 1.00 93.12 146 ILE A O 1
ATOM 1135 N N . THR A 1 147 ? 5.883 11.858 -15.087 1.00 93.25 147 THR A N 1
ATOM 1136 C CA . THR A 1 147 ? 7.182 11.732 -15.760 1.00 93.25 147 THR A CA 1
ATOM 1137 C C . THR A 1 147 ? 8.324 11.612 -14.752 1.00 93.25 147 THR A C 1
ATOM 1139 O O . THR A 1 147 ? 9.158 10.727 -14.895 1.00 93.25 147 THR A O 1
ATOM 1142 N N . ALA A 1 148 ? 8.344 12.435 -13.699 1.00 91.88 148 ALA A N 1
ATOM 1143 C CA . ALA A 1 148 ? 9.384 12.383 -12.674 1.00 91.88 148 ALA A CA 1
ATOM 1144 C C . ALA A 1 148 ? 9.426 11.031 -11.940 1.00 91.88 148 ALA A C 1
ATOM 1146 O O . ALA A 1 148 ? 10.508 10.485 -11.738 1.00 91.88 148 ALA A O 1
ATOM 1147 N N . VAL A 1 149 ? 8.265 10.467 -11.580 1.00 92.00 149 VAL A N 1
ATOM 1148 C CA . VAL A 1 149 ? 8.173 9.138 -10.948 1.00 92.00 149 VAL A CA 1
ATOM 1149 C C . VAL A 1 149 ? 8.710 8.051 -11.878 1.00 92.00 149 VAL A C 1
ATOM 1151 O O . VAL A 1 149 ? 9.514 7.224 -11.448 1.00 92.00 149 VAL A O 1
ATOM 1154 N N . VAL A 1 150 ? 8.291 8.062 -13.147 1.00 92.75 150 VAL A N 1
ATOM 1155 C CA . VAL A 1 150 ? 8.731 7.079 -14.147 1.00 92.75 150 VAL A CA 1
ATOM 1156 C C . VAL A 1 150 ? 10.236 7.187 -14.388 1.00 92.75 150 VAL A C 1
ATOM 1158 O O . VAL A 1 150 ? 10.937 6.182 -14.298 1.00 92.75 150 VAL A O 1
ATOM 1161 N N . SER A 1 151 ? 10.757 8.396 -14.614 1.00 92.19 151 SER A N 1
ATOM 1162 C CA . SER A 1 151 ? 12.187 8.620 -14.838 1.00 92.19 151 SER A CA 1
ATOM 1163 C C . SER A 1 151 ? 13.027 8.221 -13.625 1.00 92.19 151 SER A C 1
ATOM 1165 O O . SER A 1 151 ? 14.038 7.547 -13.789 1.00 92.19 151 SER A O 1
ATOM 1167 N N . ALA A 1 152 ? 12.609 8.576 -12.405 1.00 92.69 152 ALA A N 1
ATOM 1168 C CA . ALA A 1 152 ? 13.333 8.194 -11.194 1.00 92.69 152 ALA A CA 1
ATOM 1169 C C . ALA A 1 152 ? 13.406 6.669 -11.030 1.00 92.69 152 ALA A C 1
ATOM 1171 O O . ALA A 1 152 ? 14.468 6.135 -10.717 1.00 92.69 152 ALA A O 1
ATOM 1172 N N . ALA A 1 153 ? 12.302 5.958 -11.280 1.00 93.25 153 ALA A N 1
ATOM 1173 C CA . ALA A 1 153 ? 12.278 4.503 -11.185 1.00 93.25 153 ALA A CA 1
ATOM 1174 C C . ALA A 1 153 ? 13.089 3.818 -12.297 1.00 93.25 153 ALA A C 1
ATOM 1176 O O . ALA A 1 153 ? 13.753 2.810 -12.038 1.00 93.25 153 ALA A O 1
ATOM 1177 N N . PHE A 1 154 ? 13.075 4.384 -13.507 1.00 94.19 154 PHE A N 1
ATOM 1178 C CA . PHE A 1 154 ? 13.899 3.926 -14.620 1.00 94.19 154 PHE A CA 1
ATOM 1179 C C . PHE A 1 154 ? 15.391 4.072 -14.300 1.00 94.19 154 PHE A C 1
ATOM 1181 O O . PHE A 1 154 ? 16.103 3.076 -14.316 1.00 94.19 154 PHE A O 1
ATOM 1188 N N . PHE A 1 155 ? 15.858 5.265 -13.910 1.00 94.81 155 PHE A N 1
ATOM 1189 C CA . PHE A 1 155 ? 17.269 5.483 -13.563 1.00 94.81 155 PHE A CA 1
ATOM 1190 C C . PHE A 1 155 ? 17.710 4.673 -12.341 1.00 94.81 155 PHE A C 1
ATOM 1192 O O . PHE A 1 155 ? 18.816 4.140 -12.330 1.00 94.81 155 PHE A O 1
ATOM 1199 N N . PHE A 1 156 ? 16.845 4.523 -11.333 1.00 95.44 156 PHE A N 1
ATOM 1200 C CA . PHE A 1 156 ? 17.107 3.628 -10.204 1.00 95.44 156 PHE A CA 1
ATOM 1201 C C . PHE A 1 156 ? 17.347 2.188 -10.676 1.00 95.44 156 PHE A C 1
ATOM 1203 O O . PHE A 1 156 ? 18.307 1.544 -10.259 1.00 95.44 156 PHE A O 1
ATOM 1210 N N . THR A 1 157 ? 16.499 1.689 -11.575 1.00 96.25 157 THR A N 1
ATOM 1211 C CA . THR A 1 157 ? 16.631 0.326 -12.104 1.00 96.25 157 THR A CA 1
ATOM 1212 C C . THR A 1 157 ? 17.830 0.188 -13.030 1.00 96.25 157 THR A C 1
ATOM 1214 O O . THR A 1 157 ? 18.513 -0.829 -12.973 1.00 96.25 157 THR A O 1
ATOM 1217 N N . LEU A 1 158 ? 18.127 1.214 -13.828 1.00 95.81 158 LEU A N 1
ATOM 1218 C CA . LEU A 1 158 ? 19.290 1.255 -14.705 1.00 95.81 158 LEU A CA 1
ATOM 1219 C C . LEU A 1 158 ? 20.593 1.171 -13.898 1.00 95.81 158 LEU A C 1
ATOM 1221 O O . LEU A 1 158 ? 21.481 0.400 -14.249 1.00 95.81 158 LEU A O 1
ATOM 1225 N N . LEU A 1 159 ? 20.678 1.882 -12.767 1.00 96.06 159 LEU A N 1
ATOM 1226 C CA . LEU A 1 159 ? 21.792 1.749 -11.822 1.00 96.06 159 LEU A CA 1
ATOM 1227 C C . LEU A 1 159 ? 21.861 0.334 -11.241 1.00 96.06 159 LEU A C 1
ATOM 1229 O O . LEU A 1 159 ? 22.925 -0.274 -11.249 1.00 96.06 159 LEU A O 1
ATOM 1233 N N . MET A 1 160 ? 20.729 -0.219 -10.795 1.00 96.25 160 MET A N 1
ATOM 1234 C CA . MET A 1 160 ? 20.676 -1.568 -10.221 1.00 96.25 160 MET A CA 1
ATOM 1235 C C . MET A 1 160 ? 21.106 -2.657 -11.208 1.00 96.25 160 MET A C 1
ATOM 1237 O O . MET A 1 160 ? 21.883 -3.530 -10.830 1.00 96.25 160 MET A O 1
ATOM 1241 N N . VAL A 1 161 ? 20.629 -2.618 -12.457 1.00 95.94 161 VAL A N 1
ATOM 1242 C CA . VAL A 1 161 ? 20.985 -3.615 -13.479 1.00 95.94 161 VAL A CA 1
ATOM 1243 C C . VAL A 1 161 ? 22.433 -3.454 -13.934 1.00 95.94 161 VAL A C 1
ATOM 1245 O O . VAL A 1 161 ? 23.128 -4.457 -14.046 1.00 95.94 161 VAL A O 1
ATOM 1248 N N . THR A 1 162 ? 22.924 -2.219 -14.092 1.00 95.06 162 THR A N 1
ATOM 1249 C CA . THR A 1 162 ? 24.338 -1.956 -14.413 1.00 95.06 162 THR A CA 1
ATOM 1250 C C . THR A 1 162 ? 25.244 -2.482 -13.301 1.00 95.06 162 THR A C 1
ATOM 1252 O O . THR A 1 162 ? 26.164 -3.250 -13.568 1.00 95.06 162 THR A O 1
ATOM 1255 N N . SER A 1 163 ? 24.954 -2.144 -12.037 1.00 95.00 163 SER A N 1
ATOM 1256 C CA . SER A 1 163 ? 25.740 -2.613 -10.893 1.00 95.00 163 SER A CA 1
ATOM 1257 C C . SER A 1 163 ? 25.675 -4.129 -10.723 1.00 95.00 163 SER A C 1
ATOM 1259 O O . SER A 1 163 ? 26.698 -4.740 -10.441 1.00 95.00 163 SER A O 1
ATOM 1261 N N . ALA A 1 164 ? 24.512 -4.755 -10.922 1.00 94.69 164 ALA A N 1
ATOM 1262 C CA . ALA A 1 164 ? 24.395 -6.211 -10.874 1.00 94.69 164 ALA A CA 1
ATOM 1263 C C . ALA A 1 164 ? 25.187 -6.883 -12.006 1.00 94.69 164 ALA A C 1
ATOM 1265 O O . ALA A 1 164 ? 25.892 -7.856 -11.755 1.00 94.69 164 ALA A O 1
ATOM 1266 N N . SER A 1 165 ? 25.108 -6.349 -13.228 1.00 93.00 165 SER A N 1
ATOM 1267 C CA . SER A 1 165 ? 25.813 -6.906 -14.385 1.00 93.00 165 SER A CA 1
ATOM 1268 C C . SER A 1 165 ? 27.330 -6.812 -14.235 1.00 93.00 165 SER A C 1
ATOM 1270 O O . SER A 1 165 ? 28.017 -7.764 -14.573 1.00 93.00 165 SER A O 1
ATOM 1272 N N . LEU A 1 166 ? 27.857 -5.711 -13.690 1.00 91.88 166 LEU A N 1
ATOM 1273 C CA . LEU A 1 166 ? 29.295 -5.558 -13.428 1.00 91.88 166 LEU A CA 1
ATOM 1274 C C . LEU A 1 166 ? 29.769 -6.353 -12.201 1.00 91.88 166 LEU A C 1
ATOM 1276 O O . LEU A 1 166 ? 30.918 -6.777 -12.144 1.00 91.88 166 LEU A O 1
ATOM 1280 N N . LEU A 1 167 ? 28.902 -6.565 -11.206 1.00 92.12 167 LEU A N 1
ATOM 1281 C CA . LEU A 1 167 ? 29.250 -7.312 -9.995 1.00 92.12 167 LEU A CA 1
ATOM 1282 C C . LEU A 1 167 ? 29.281 -8.828 -10.226 1.00 92.12 167 LEU A C 1
ATOM 1284 O O . LEU A 1 167 ? 30.162 -9.510 -9.707 1.00 92.12 167 LEU A O 1
ATOM 1288 N N . PHE A 1 168 ? 28.293 -9.345 -10.958 1.00 89.44 168 PHE A N 1
ATOM 1289 C CA . PHE A 1 168 ? 28.110 -10.780 -11.195 1.00 89.44 168 PHE A CA 1
ATOM 1290 C C . PHE A 1 168 ? 28.556 -11.227 -12.593 1.00 89.44 168 PHE A C 1
ATOM 1292 O O . PHE A 1 168 ? 28.608 -12.428 -12.851 1.00 89.44 168 PHE A O 1
ATOM 1299 N N . GLY A 1 169 ? 28.860 -10.286 -13.490 1.00 83.44 169 GLY A N 1
ATOM 1300 C CA . GLY A 1 169 ? 29.416 -10.566 -14.809 1.00 83.44 169 GLY A CA 1
ATOM 1301 C C . GLY A 1 169 ? 30.871 -11.028 -14.738 1.00 83.44 169 G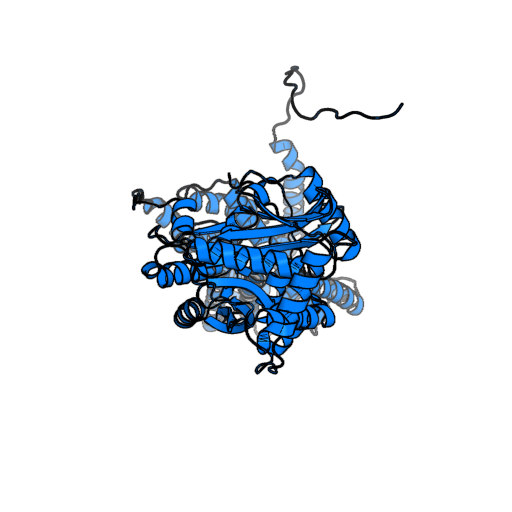LY A C 1
ATOM 1302 O O . GLY A 1 169 ? 31.605 -10.708 -13.802 1.00 83.44 169 GLY A O 1
ATOM 1303 N N . GLY A 1 170 ? 31.278 -11.803 -15.742 1.00 77.19 170 GLY A N 1
ATOM 1304 C CA . GLY A 1 170 ? 32.635 -12.343 -15.853 1.00 77.19 170 GLY A CA 1
ATOM 1305 C C . GLY A 1 170 ? 33.623 -11.439 -16.589 1.00 77.19 170 GLY A C 1
ATOM 1306 O O . GLY A 1 170 ? 34.776 -11.832 -16.733 1.00 77.19 170 GLY A O 1
ATOM 1307 N N . THR A 1 171 ? 33.193 -10.274 -17.085 1.00 78.44 171 THR A N 1
ATOM 1308 C CA . THR A 1 171 ? 34.009 -9.465 -17.996 1.00 78.44 171 THR A CA 1
ATOM 1309 C C . THR A 1 171 ? 34.793 -8.372 -17.284 1.00 78.44 171 THR A C 1
ATOM 1311 O O . THR A 1 171 ? 34.232 -7.626 -16.482 1.00 78.44 171 THR A O 1
ATOM 1314 N N . ASP A 1 172 ? 36.077 -8.264 -17.620 1.00 81.00 172 ASP A N 1
ATOM 1315 C CA . ASP A 1 172 ? 36.979 -7.233 -17.115 1.00 81.00 172 ASP A CA 1
ATOM 1316 C C . ASP A 1 172 ? 36.866 -5.955 -17.966 1.00 81.00 172 ASP A C 1
ATOM 1318 O O . ASP A 1 172 ? 36.953 -6.001 -19.190 1.00 81.00 172 ASP A O 1
ATOM 1322 N N . PHE A 1 173 ? 36.663 -4.812 -17.309 1.00 83.44 173 PHE A N 1
ATOM 1323 C CA . PHE A 1 173 ? 36.568 -3.484 -17.930 1.00 83.44 173 PHE A CA 1
ATOM 1324 C C . PHE A 1 173 ? 37.754 -2.576 -17.553 1.00 83.44 173 PHE A C 1
ATOM 1326 O O . PHE A 1 173 ? 37.678 -1.349 -17.694 1.00 83.44 173 PHE A O 1
ATOM 1333 N N . THR A 1 174 ? 38.849 -3.154 -17.048 1.00 84.94 174 THR A N 1
ATOM 1334 C CA . THR A 1 174 ? 40.022 -2.405 -16.576 1.00 84.94 174 THR A CA 1
ATOM 1335 C C . THR A 1 174 ? 40.643 -1.554 -17.683 1.00 84.94 174 THR A C 1
ATOM 1337 O O . THR A 1 174 ? 40.936 -0.383 -17.448 1.00 84.94 174 THR A O 1
ATOM 1340 N N . GLU A 1 175 ? 40.770 -2.085 -18.902 1.00 80.12 175 GLU A N 1
ATOM 1341 C CA . GLU A 1 175 ? 41.352 -1.351 -20.037 1.00 80.12 175 GLU A CA 1
ATOM 1342 C C . GLU A 1 175 ? 40.490 -0.158 -20.474 1.00 80.12 175 GLU A C 1
ATOM 1344 O O . GLU A 1 175 ? 41.015 0.920 -20.742 1.00 80.12 175 GLU A O 1
ATOM 1349 N N . MET A 1 176 ? 39.162 -0.309 -20.462 1.00 79.06 176 MET A N 1
ATOM 1350 C CA . MET A 1 176 ? 38.235 0.758 -20.856 1.00 79.06 176 MET A CA 1
ATOM 1351 C C . MET A 1 176 ? 38.113 1.870 -19.806 1.00 79.06 176 MET A C 1
ATOM 1353 O O . MET A 1 176 ? 37.878 3.028 -20.145 1.00 79.06 176 MET A O 1
ATOM 1357 N N . THR A 1 177 ? 38.202 1.526 -18.518 1.00 82.00 177 THR A N 1
ATOM 1358 C CA . THR A 1 177 ? 37.903 2.461 -17.416 1.00 82.00 177 THR A CA 1
ATOM 1359 C C . THR A 1 177 ? 39.143 2.997 -16.706 1.00 82.00 177 THR A C 1
ATOM 1361 O O . THR A 1 177 ? 39.050 3.992 -15.986 1.00 82.00 177 THR A O 1
ATOM 1364 N N . GLY A 1 178 ? 40.289 2.327 -16.848 1.00 84.44 178 GLY A N 1
ATOM 1365 C CA . GLY A 1 178 ? 41.497 2.579 -16.060 1.00 84.44 178 GLY A CA 1
ATOM 1366 C C . GLY A 1 178 ? 41.377 2.185 -14.580 1.00 84.44 178 GLY A C 1
ATOM 1367 O O . GLY A 1 178 ? 42.299 2.436 -13.803 1.00 84.44 178 GLY A O 1
ATOM 1368 N N . LEU A 1 179 ? 40.254 1.589 -14.161 1.00 87.75 179 LEU A N 1
ATOM 1369 C CA . LEU A 1 179 ? 40.016 1.115 -12.798 1.00 87.75 179 LEU A CA 1
ATOM 1370 C C . LEU A 1 179 ? 40.171 -0.400 -12.748 1.00 87.75 179 LEU A C 1
ATOM 1372 O O . LEU A 1 179 ? 39.634 -1.096 -13.596 1.00 87.75 179 LEU A O 1
ATOM 1376 N N . THR A 1 180 ? 40.833 -0.922 -11.717 1.00 90.94 180 THR A N 1
ATOM 1377 C CA . THR A 1 180 ? 40.922 -2.375 -11.530 1.00 90.94 180 THR A CA 1
ATOM 1378 C C . THR A 1 180 ? 39.533 -2.997 -11.358 1.00 90.94 180 THR A C 1
ATOM 1380 O O . THR A 1 180 ? 38.668 -2.419 -10.689 1.00 90.94 180 THR A O 1
ATOM 1383 N N . ASP A 1 181 ? 39.342 -4.208 -11.884 1.00 88.81 181 ASP A N 1
ATOM 1384 C CA . ASP A 1 181 ? 38.112 -5.002 -11.726 1.00 88.81 181 ASP A CA 1
ATOM 1385 C C . ASP A 1 181 ? 37.611 -5.043 -10.267 1.00 88.81 181 ASP A C 1
ATOM 1387 O O . ASP A 1 181 ? 36.433 -4.815 -9.984 1.00 88.81 181 ASP A O 1
ATOM 1391 N N . THR A 1 182 ? 38.524 -5.202 -9.302 1.00 90.44 182 THR A N 1
ATOM 1392 C CA . THR A 1 182 ? 38.210 -5.165 -7.865 1.00 90.44 182 THR A CA 1
ATOM 1393 C C . THR A 1 182 ? 37.549 -3.852 -7.432 1.00 90.44 182 THR A C 1
ATOM 1395 O O . THR A 1 182 ? 36.576 -3.873 -6.674 1.00 90.44 182 THR A O 1
ATOM 1398 N N . ASN A 1 183 ? 38.046 -2.704 -7.902 1.00 92.56 183 ASN A N 1
ATOM 1399 C CA . ASN A 1 183 ? 37.495 -1.393 -7.550 1.00 92.56 183 ASN A CA 1
ATOM 1400 C C . ASN A 1 183 ? 36.112 -1.182 -8.180 1.00 92.56 183 ASN A C 1
ATOM 1402 O O . ASN A 1 183 ? 35.209 -0.660 -7.518 1.00 92.56 183 ASN A O 1
ATOM 1406 N N . ILE A 1 184 ? 35.927 -1.629 -9.427 1.00 90.81 184 ILE A N 1
ATOM 1407 C CA . ILE A 1 184 ? 34.633 -1.590 -10.122 1.00 90.81 184 ILE A CA 1
ATOM 1408 C C . ILE A 1 184 ? 33.607 -2.438 -9.362 1.00 90.81 184 ILE A C 1
ATOM 1410 O O . ILE A 1 184 ? 32.522 -1.947 -9.030 1.00 90.81 184 ILE A O 1
ATOM 1414 N N . LYS A 1 185 ? 33.959 -3.682 -9.014 1.00 92.62 185 LYS A N 1
ATOM 1415 C CA . LYS A 1 185 ? 33.095 -4.594 -8.250 1.00 92.62 185 LYS A CA 1
ATOM 1416 C C . LYS A 1 185 ? 32.772 -4.054 -6.863 1.00 92.62 185 LYS A C 1
ATOM 1418 O O . LYS A 1 185 ? 31.618 -4.131 -6.446 1.00 92.62 185 LYS A O 1
ATOM 1423 N N . PHE A 1 186 ? 33.734 -3.448 -6.165 1.00 94.12 186 PHE A N 1
ATOM 1424 C CA . PHE A 1 186 ? 33.491 -2.825 -4.861 1.00 94.12 186 PHE A CA 1
ATOM 1425 C C . PHE A 1 186 ? 32.485 -1.667 -4.952 1.00 94.12 186 PHE A C 1
ATOM 1427 O O . PHE A 1 186 ? 31.520 -1.621 -4.182 1.00 94.12 186 PHE A O 1
ATOM 1434 N N . LEU A 1 187 ? 32.656 -0.763 -5.924 1.00 93.44 187 LEU A N 1
ATOM 1435 C CA . LEU A 1 187 ? 31.722 0.342 -6.158 1.00 93.44 187 LEU A CA 1
ATOM 1436 C C . LEU A 1 187 ? 30.316 -0.180 -6.494 1.00 93.44 187 LEU A C 1
ATOM 1438 O O . LEU A 1 187 ? 29.328 0.259 -5.899 1.00 93.44 187 LEU A O 1
ATOM 1442 N N . CYS A 1 188 ? 30.226 -1.154 -7.401 1.00 94.25 188 CYS A N 1
ATOM 1443 C CA . CYS A 1 188 ? 28.962 -1.756 -7.817 1.00 94.25 188 CYS A CA 1
ATOM 1444 C C . CYS A 1 188 ? 28.271 -2.511 -6.675 1.00 94.25 188 CYS A C 1
ATOM 1446 O O . CYS A 1 188 ? 27.057 -2.390 -6.518 1.00 94.25 188 CYS A O 1
ATOM 1448 N N . ALA A 1 189 ? 29.021 -3.218 -5.825 1.00 95.81 189 ALA A N 1
ATOM 1449 C CA . ALA A 1 189 ? 28.489 -3.853 -4.622 1.00 95.81 189 ALA A CA 1
ATOM 1450 C C . ALA A 1 189 ? 27.889 -2.822 -3.657 1.00 95.81 189 ALA A C 1
ATOM 1452 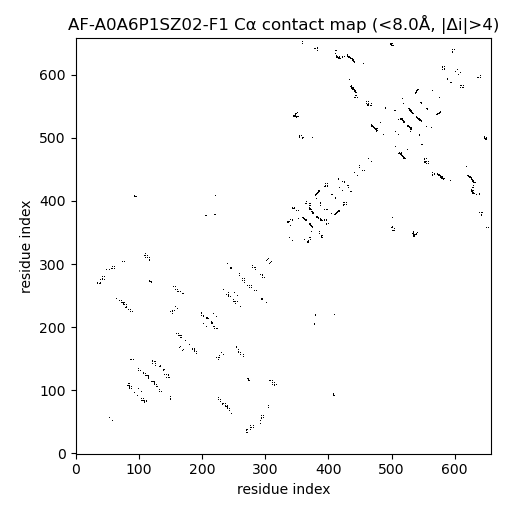O O . ALA A 1 189 ? 26.806 -3.052 -3.112 1.00 95.81 189 ALA A O 1
ATOM 1453 N N . GLY A 1 190 ? 28.543 -1.669 -3.482 1.00 96.62 190 GLY A N 1
ATOM 1454 C CA . GLY A 1 190 ? 28.020 -0.553 -2.694 1.00 96.62 190 GLY A CA 1
ATOM 1455 C C . GLY A 1 190 ? 26.696 -0.019 -3.245 1.00 96.62 190 GLY A C 1
ATOM 1456 O O . GLY A 1 190 ? 25.702 0.033 -2.519 1.00 96.62 190 GLY A O 1
ATOM 1457 N N . VAL A 1 191 ? 26.651 0.314 -4.540 1.00 95.50 191 VAL A N 1
ATOM 1458 C CA . VAL A 1 191 ? 25.438 0.828 -5.209 1.00 95.50 191 VAL A CA 1
ATOM 1459 C C . VAL A 1 191 ? 24.296 -0.190 -5.152 1.00 95.50 191 VAL A C 1
ATOM 1461 O O . VAL A 1 191 ? 23.178 0.155 -4.760 1.00 95.50 191 VAL A O 1
ATOM 1464 N N . PHE A 1 192 ? 24.576 -1.457 -5.462 1.00 96.25 192 PHE A N 1
ATOM 1465 C CA . PHE A 1 192 ? 23.586 -2.531 -5.424 1.00 96.25 192 PHE A CA 1
ATOM 1466 C C . PHE A 1 192 ? 23.044 -2.757 -4.005 1.00 96.25 192 PHE A C 1
ATOM 1468 O O . PHE A 1 192 ? 21.832 -2.868 -3.807 1.00 96.25 192 PHE A O 1
ATOM 1475 N N . SER A 1 193 ? 23.918 -2.735 -2.992 1.00 96.25 193 SER A N 1
ATOM 1476 C CA . SER A 1 193 ? 23.527 -2.860 -1.581 1.00 96.25 193 SER A CA 1
ATOM 1477 C C . SER A 1 193 ? 22.648 -1.699 -1.117 1.00 96.25 193 SER A C 1
ATOM 1479 O O . SER A 1 193 ? 21.667 -1.920 -0.406 1.00 96.25 193 SER A O 1
ATOM 1481 N N . VAL A 1 194 ? 22.942 -0.466 -1.547 1.00 95.31 194 VAL A N 1
ATOM 1482 C CA . VAL A 1 194 ? 22.086 0.701 -1.275 1.00 95.31 194 VAL A CA 1
ATOM 1483 C C . VAL A 1 194 ? 20.711 0.523 -1.917 1.00 95.31 194 VAL A C 1
ATOM 1485 O O . VAL A 1 194 ? 19.699 0.784 -1.267 1.00 95.31 194 VAL A O 1
ATOM 1488 N N . GLY A 1 195 ? 20.632 0.026 -3.152 1.00 94.69 195 GLY A N 1
ATOM 1489 C CA . GLY A 1 195 ? 19.345 -0.253 -3.786 1.00 94.69 195 GLY A CA 1
ATOM 1490 C C . GLY A 1 195 ? 18.540 -1.340 -3.067 1.00 94.69 195 GLY A C 1
ATOM 1491 O O . GLY A 1 195 ? 17.343 -1.158 -2.830 1.00 94.69 195 GLY A O 1
ATOM 1492 N N . LEU A 1 196 ? 19.184 -2.424 -2.616 1.00 95.62 196 LEU A N 1
ATOM 1493 C CA . LEU A 1 196 ? 18.549 -3.435 -1.757 1.00 95.62 196 LEU A CA 1
ATOM 1494 C C . LEU A 1 196 ? 18.067 -2.841 -0.426 1.00 95.62 196 LEU A C 1
ATOM 1496 O O . LEU A 1 196 ? 16.968 -3.160 0.035 1.00 95.62 196 LEU A O 1
ATOM 1500 N N . LEU A 1 197 ? 18.845 -1.934 0.170 1.00 93.69 197 LEU A N 1
ATOM 1501 C CA . LEU A 1 197 ? 18.448 -1.207 1.371 1.00 93.69 197 LEU A CA 1
ATOM 1502 C C . LEU A 1 197 ? 17.212 -0.334 1.114 1.00 93.69 197 LEU A C 1
ATOM 1504 O O . LEU A 1 197 ? 16.316 -0.308 1.954 1.00 93.69 197 LEU A O 1
ATOM 1508 N N . VAL A 1 198 ? 17.097 0.317 -0.050 1.00 92.62 198 VAL A N 1
ATOM 1509 C CA . VAL A 1 198 ? 15.884 1.066 -0.430 1.00 92.62 198 VAL A CA 1
ATOM 1510 C C . VAL A 1 198 ? 14.666 0.141 -0.481 1.00 92.62 198 VAL A C 1
ATOM 1512 O O . VAL A 1 198 ? 13.623 0.506 0.067 1.00 92.62 198 VAL A O 1
ATOM 1515 N N . PHE A 1 199 ? 14.774 -1.066 -1.047 1.00 93.75 199 PHE A N 1
ATOM 1516 C CA . PHE A 1 199 ? 13.685 -2.056 -1.006 1.00 93.75 199 PHE A CA 1
ATOM 1517 C C . PHE A 1 199 ? 13.326 -2.460 0.428 1.00 93.75 199 PHE A C 1
ATOM 1519 O O . PHE A 1 199 ? 12.147 -2.458 0.796 1.00 93.75 199 PHE A O 1
ATOM 1526 N N . ALA A 1 200 ? 14.334 -2.768 1.248 1.00 91.44 200 ALA A N 1
ATOM 1527 C CA . ALA A 1 200 ? 14.143 -3.178 2.634 1.00 91.44 200 ALA A CA 1
ATOM 1528 C C . ALA A 1 200 ? 13.478 -2.073 3.468 1.00 91.44 200 ALA A C 1
ATOM 1530 O O . ALA A 1 200 ? 12.491 -2.334 4.155 1.00 91.44 200 ALA A O 1
ATOM 1531 N N . LEU A 1 201 ? 13.951 -0.828 3.365 1.00 90.00 201 LEU A N 1
ATOM 1532 C CA . LEU A 1 201 ? 13.382 0.322 4.068 1.00 90.00 201 LEU A CA 1
ATOM 1533 C C . LEU A 1 201 ? 11.981 0.668 3.552 1.00 90.00 201 LEU A C 1
ATOM 1535 O O . LEU A 1 201 ? 11.085 0.898 4.355 1.00 90.00 201 LEU A O 1
ATOM 1539 N N . SER A 1 202 ? 11.734 0.604 2.242 1.00 89.38 202 SER A N 1
ATOM 1540 C CA . SER A 1 202 ? 10.392 0.816 1.667 1.00 89.38 202 SER A CA 1
ATOM 1541 C C . SER A 1 202 ? 9.360 -0.194 2.190 1.00 89.38 202 SER A C 1
ATOM 1543 O O . SER A 1 202 ? 8.166 0.103 2.299 1.00 89.38 202 SER A O 1
ATOM 1545 N N . TYR A 1 203 ? 9.807 -1.401 2.549 1.00 87.62 203 TYR A N 1
ATOM 1546 C CA . TYR A 1 203 ? 8.967 -2.423 3.165 1.00 87.62 203 TYR A CA 1
ATOM 1547 C C . TYR A 1 203 ? 8.849 -2.263 4.693 1.00 87.62 203 TYR A C 1
ATOM 1549 O O . TYR A 1 203 ? 7.742 -2.284 5.243 1.00 87.62 203 TYR A O 1
ATOM 1557 N N . LEU A 1 204 ? 9.976 -2.089 5.391 1.00 84.50 204 LEU A N 1
ATOM 1558 C CA . LEU A 1 204 ? 10.085 -2.129 6.856 1.00 84.50 204 LEU A CA 1
ATOM 1559 C C . LEU A 1 204 ? 9.865 -0.779 7.551 1.00 84.50 204 LEU A C 1
ATOM 1561 O O . LEU A 1 204 ? 9.427 -0.765 8.705 1.00 84.50 204 LEU A O 1
ATOM 1565 N N . GLN A 1 205 ? 10.127 0.336 6.879 1.00 79.00 205 GLN A N 1
ATOM 1566 C CA . GLN A 1 205 ? 10.017 1.697 7.409 1.00 79.00 205 GLN A CA 1
ATOM 1567 C C . GLN A 1 205 ? 9.657 2.690 6.284 1.00 79.00 205 GLN A C 1
ATOM 1569 O O . GLN A 1 205 ? 10.483 3.506 5.882 1.00 79.00 205 GLN A O 1
ATOM 1574 N N . PRO A 1 206 ? 8.410 2.666 5.779 1.00 73.31 206 PRO A N 1
ATOM 1575 C CA . PRO A 1 206 ? 7.987 3.472 4.627 1.00 73.31 206 PRO A CA 1
ATOM 1576 C C . PRO A 1 206 ? 8.017 4.988 4.889 1.00 73.31 206 PRO A C 1
ATOM 1578 O O . PRO A 1 206 ? 7.886 5.783 3.962 1.00 73.31 206 PRO A O 1
ATOM 1581 N N . THR A 1 207 ? 8.189 5.406 6.143 1.00 77.44 207 THR A N 1
ATOM 1582 C CA . THR A 1 207 ? 8.390 6.802 6.532 1.00 77.44 207 THR A CA 1
ATOM 1583 C C . THR A 1 207 ? 9.617 6.905 7.422 1.00 77.44 207 THR A C 1
ATOM 1585 O O . THR A 1 207 ? 9.651 6.301 8.496 1.00 77.44 207 THR A O 1
ATOM 1588 N N . LEU A 1 208 ? 10.591 7.708 7.006 1.00 76.56 208 LEU A N 1
ATOM 1589 C CA . LEU A 1 208 ? 11.789 8.004 7.781 1.00 76.56 208 LEU A CA 1
ATOM 1590 C C . LEU A 1 208 ? 11.671 9.393 8.406 1.00 76.56 208 LEU A C 1
ATOM 1592 O O . LEU A 1 208 ? 11.126 10.317 7.803 1.00 76.56 208 LEU A O 1
ATOM 1596 N N . ARG A 1 209 ? 12.187 9.557 9.626 1.00 75.44 209 ARG A N 1
ATOM 1597 C CA . ARG A 1 209 ? 12.357 10.877 10.242 1.00 75.44 209 ARG A CA 1
ATOM 1598 C C . ARG A 1 209 ? 13.784 11.340 9.981 1.00 75.44 209 ARG A C 1
ATOM 1600 O O . ARG A 1 209 ? 14.709 10.846 10.614 1.00 75.44 209 ARG A O 1
ATOM 1607 N N . ILE A 1 210 ? 13.953 12.271 9.049 1.00 75.25 210 ILE A N 1
ATOM 1608 C CA . ILE A 1 210 ? 15.252 12.854 8.694 1.00 75.25 210 ILE A CA 1
ATOM 1609 C C . ILE A 1 210 ? 15.227 14.322 9.120 1.00 75.25 210 ILE A C 1
ATOM 1611 O O . ILE A 1 210 ? 14.353 15.072 8.687 1.00 75.25 210 ILE A O 1
ATOM 1615 N N . ALA A 1 211 ? 16.151 14.724 10.000 1.00 77.50 211 ALA A N 1
ATOM 1616 C CA . ALA A 1 211 ? 16.256 16.094 10.524 1.00 77.50 211 ALA A CA 1
ATOM 1617 C C . ALA A 1 211 ? 14.916 16.666 11.051 1.00 77.50 211 ALA A C 1
ATOM 1619 O O . ALA A 1 211 ? 14.531 17.792 10.746 1.00 77.50 211 ALA A O 1
ATOM 1620 N N . GLY A 1 212 ? 14.151 15.852 11.790 1.00 71.94 212 GLY A N 1
ATOM 1621 C CA . GLY A 1 212 ? 12.840 16.234 12.335 1.00 71.94 212 GLY A CA 1
ATOM 1622 C C . GLY A 1 212 ? 11.681 16.238 11.325 1.00 71.94 212 GLY A C 1
ATOM 1623 O O . GLY A 1 212 ? 10.528 16.351 11.736 1.00 71.94 212 GLY A O 1
ATOM 1624 N N . ARG A 1 213 ? 11.939 16.052 10.022 1.00 74.38 213 ARG A N 1
ATOM 1625 C CA . ARG A 1 213 ? 10.906 15.962 8.977 1.00 74.38 213 ARG A CA 1
ATOM 1626 C C . ARG A 1 213 ? 10.578 14.506 8.649 1.00 74.38 213 ARG A C 1
ATOM 1628 O O . ARG A 1 213 ? 11.470 13.666 8.543 1.00 74.38 213 ARG A O 1
ATOM 1635 N N . ARG A 1 214 ? 9.290 14.201 8.465 1.00 72.56 214 ARG A N 1
ATOM 1636 C CA . ARG A 1 214 ? 8.832 12.893 7.972 1.00 72.56 214 ARG A CA 1
ATOM 1637 C C . ARG A 1 214 ? 8.992 12.860 6.447 1.00 72.56 214 ARG A C 1
ATOM 1639 O O . ARG A 1 214 ? 8.281 13.571 5.745 1.00 72.56 214 ARG A O 1
ATOM 1646 N N . VAL A 1 215 ? 9.914 12.044 5.946 1.00 76.19 215 VAL A N 1
ATOM 1647 C CA . VAL A 1 215 ? 10.115 11.788 4.514 1.00 76.19 215 VAL A CA 1
ATOM 1648 C C . VAL A 1 215 ? 9.518 10.424 4.183 1.00 76.19 215 VAL A C 1
ATOM 1650 O O . VAL A 1 215 ? 9.876 9.417 4.798 1.00 76.19 215 VAL A O 1
ATOM 1653 N N . ALA A 1 216 ? 8.582 10.389 3.236 1.00 78.00 216 ALA A N 1
ATOM 1654 C CA . ALA A 1 216 ? 7.990 9.147 2.757 1.00 78.00 216 ALA A CA 1
ATOM 1655 C C . ALA A 1 216 ? 8.897 8.512 1.696 1.00 78.00 216 ALA A C 1
ATOM 1657 O O . ALA A 1 216 ? 9.230 9.149 0.697 1.00 78.00 216 ALA A O 1
ATOM 1658 N N . LEU A 1 217 ? 9.286 7.258 1.916 1.00 84.12 217 LEU A N 1
ATOM 1659 C CA . LEU A 1 217 ? 9.950 6.443 0.904 1.00 84.12 217 LEU A CA 1
ATOM 1660 C C . LEU A 1 217 ? 8.941 5.992 -0.164 1.00 84.12 217 LEU A C 1
ATOM 1662 O O . LEU A 1 217 ? 7.731 5.956 0.105 1.00 84.12 217 LEU A O 1
ATOM 1666 N N . PRO A 1 218 ? 9.404 5.629 -1.377 1.00 86.06 218 PRO A N 1
ATOM 1667 C CA . PRO A 1 218 ? 8.534 4.992 -2.354 1.00 86.06 218 PRO A CA 1
ATOM 1668 C C . PRO A 1 218 ? 7.908 3.736 -1.743 1.00 86.06 218 PRO A C 1
ATOM 1670 O O . PRO A 1 218 ? 8.552 2.964 -1.040 1.00 86.06 218 PRO A O 1
ATOM 1673 N N . ARG A 1 219 ? 6.617 3.524 -1.999 1.00 88.50 219 ARG A N 1
ATOM 1674 C CA . ARG A 1 219 ? 5.920 2.338 -1.490 1.00 88.50 219 ARG A CA 1
ATOM 1675 C C . ARG A 1 219 ? 6.494 1.084 -2.146 1.00 88.50 219 ARG A C 1
ATOM 1677 O O . ARG A 1 219 ? 6.798 1.089 -3.339 1.00 88.50 219 ARG A O 1
ATOM 1684 N N . PHE A 1 220 ? 6.568 -0.007 -1.388 1.00 90.44 220 PHE A N 1
ATOM 1685 C CA . PHE A 1 220 ? 7.227 -1.239 -1.819 1.00 90.44 220 PHE A CA 1
ATOM 1686 C C . PHE A 1 220 ? 6.610 -1.824 -3.096 1.00 90.44 220 PHE A C 1
ATOM 1688 O O . PHE A 1 220 ? 7.329 -2.189 -4.020 1.00 90.44 220 PHE A O 1
ATOM 1695 N N . GLN A 1 221 ? 5.275 -1.879 -3.187 1.00 90.00 221 GLN A N 1
ATOM 1696 C CA . GLN A 1 221 ? 4.609 -2.449 -4.363 1.00 90.00 221 GLN A CA 1
ATOM 1697 C C . GLN A 1 221 ? 4.877 -1.652 -5.654 1.00 90.00 221 GLN A C 1
ATOM 1699 O O . GLN A 1 221 ? 5.286 -2.274 -6.635 1.00 90.00 221 GLN A O 1
ATOM 1704 N N . PRO A 1 222 ? 4.675 -0.319 -5.701 1.00 92.62 222 PRO A N 1
ATOM 1705 C CA . PRO A 1 222 ? 5.103 0.491 -6.837 1.00 92.62 222 PRO A CA 1
ATOM 1706 C C . PRO A 1 222 ? 6.577 0.342 -7.188 1.00 92.62 222 PRO A C 1
ATOM 1708 O O . PRO A 1 222 ? 6.878 0.145 -8.359 1.00 92.62 222 PRO A O 1
ATOM 1711 N N . LEU A 1 223 ? 7.467 0.387 -6.190 1.00 94.44 223 LEU A N 1
ATOM 1712 C CA . LEU A 1 223 ? 8.910 0.278 -6.398 1.00 94.44 223 LEU A CA 1
ATOM 1713 C C . LEU A 1 223 ? 9.259 -1.030 -7.117 1.00 94.44 223 LEU A C 1
ATOM 1715 O O . LEU A 1 223 ? 9.848 -0.998 -8.190 1.00 94.44 223 LEU A O 1
ATOM 1719 N N . VAL A 1 224 ? 8.802 -2.170 -6.589 1.00 94.50 224 VAL A N 1
ATOM 1720 C CA . VAL A 1 224 ? 9.035 -3.486 -7.206 1.00 94.50 224 VAL A CA 1
ATOM 1721 C C . VAL A 1 224 ? 8.445 -3.557 -8.612 1.00 94.50 224 VAL A C 1
ATOM 1723 O O . VAL A 1 224 ? 9.119 -4.020 -9.526 1.00 94.50 224 VAL A O 1
ATOM 1726 N N . ARG A 1 225 ? 7.201 -3.102 -8.823 1.00 95.19 225 ARG A N 1
ATOM 1727 C CA . ARG A 1 225 ? 6.577 -3.189 -10.154 1.00 95.19 225 ARG A CA 1
ATOM 1728 C C . ARG A 1 225 ? 7.264 -2.299 -11.182 1.00 95.19 225 ARG A C 1
ATOM 1730 O O . ARG A 1 225 ? 7.434 -2.745 -12.309 1.00 95.19 225 ARG A O 1
ATOM 1737 N N . LEU A 1 226 ? 7.657 -1.080 -10.814 1.00 95.94 226 LEU A N 1
ATOM 1738 C CA . LEU A 1 226 ? 8.400 -0.196 -11.712 1.00 95.94 226 LEU A CA 1
ATOM 1739 C C . LEU A 1 226 ? 9.786 -0.767 -12.021 1.00 95.94 226 LEU A C 1
ATOM 1741 O O . LEU A 1 226 ? 10.185 -0.735 -13.177 1.00 95.94 226 LEU A O 1
ATOM 1745 N N . THR A 1 227 ? 10.471 -1.362 -11.040 1.00 96.38 227 THR A N 1
ATOM 1746 C CA . THR A 1 227 ? 11.746 -2.050 -11.282 1.00 96.38 227 THR A CA 1
ATOM 1747 C C . THR A 1 227 ? 11.588 -3.248 -12.208 1.00 96.38 227 THR A C 1
ATOM 1749 O O . THR A 1 227 ? 12.352 -3.382 -13.152 1.00 96.38 227 THR A O 1
ATOM 1752 N N . VAL A 1 228 ? 10.573 -4.093 -12.015 1.00 97.06 228 VAL A N 1
ATOM 1753 C CA . VAL A 1 228 ? 10.315 -5.221 -12.926 1.00 97.06 228 VAL A CA 1
ATOM 1754 C C . VAL A 1 228 ? 10.001 -4.732 -14.340 1.00 97.06 228 VAL A C 1
ATOM 1756 O O . VAL A 1 228 ? 10.545 -5.274 -15.296 1.00 97.06 228 VAL A O 1
ATOM 1759 N N . LEU A 1 229 ? 9.164 -3.700 -14.485 1.00 97.19 229 LEU A N 1
ATOM 1760 C CA . LEU A 1 229 ? 8.885 -3.105 -15.795 1.00 97.19 229 LEU A CA 1
ATOM 1761 C C . LEU A 1 229 ? 10.154 -2.529 -16.432 1.00 97.19 229 LEU A C 1
ATOM 1763 O O . LEU A 1 229 ? 10.333 -2.692 -17.629 1.00 97.19 229 LEU A O 1
ATOM 1767 N N . ALA A 1 230 ? 11.052 -1.942 -15.639 1.00 96.88 230 ALA A N 1
ATOM 1768 C CA . ALA A 1 230 ? 12.312 -1.408 -16.140 1.00 96.88 230 ALA A CA 1
ATOM 1769 C C . ALA A 1 230 ? 13.351 -2.461 -16.499 1.00 96.88 230 ALA A C 1
ATOM 1771 O O . ALA A 1 230 ? 14.092 -2.278 -17.459 1.00 96.88 230 ALA A O 1
ATOM 1772 N N . LEU A 1 231 ? 13.346 -3.611 -15.834 1.00 96.94 231 LEU A N 1
ATOM 1773 C CA . LEU A 1 231 ? 14.112 -4.765 -16.295 1.00 96.94 231 LEU A CA 1
ATOM 1774 C C . LEU A 1 231 ? 13.537 -5.330 -17.603 1.00 96.94 231 LEU A C 1
ATOM 1776 O O . LEU A 1 231 ? 14.301 -5.632 -18.513 1.00 96.94 231 LEU A O 1
ATOM 1780 N N . LEU A 1 232 ? 12.205 -5.410 -17.726 1.00 97.00 232 LEU A N 1
ATOM 1781 C CA . LEU A 1 232 ? 11.506 -5.818 -18.958 1.00 97.00 232 LEU A CA 1
ATOM 1782 C C . LEU A 1 232 ? 11.596 -4.788 -20.095 1.00 97.00 232 LEU A C 1
ATOM 1784 O O . LEU A 1 232 ? 11.161 -5.069 -21.206 1.00 97.00 232 LEU A O 1
ATOM 1788 N N . ASP A 1 233 ? 12.141 -3.613 -19.817 1.00 95.94 233 ASP A N 1
ATOM 1789 C CA . ASP A 1 233 ? 12.430 -2.574 -20.794 1.00 95.94 233 ASP A CA 1
ATOM 1790 C C . ASP A 1 233 ? 13.899 -2.661 -21.231 1.00 95.94 233 ASP A C 1
ATOM 1792 O O . ASP A 1 233 ? 14.192 -2.958 -22.387 1.00 95.94 233 ASP A O 1
ATOM 1796 N N . VAL A 1 234 ? 14.828 -2.515 -20.281 1.00 96.38 234 VAL A N 1
ATOM 1797 C CA . VAL A 1 234 ? 16.268 -2.413 -20.556 1.00 96.38 234 VAL A CA 1
ATOM 1798 C C . VAL A 1 234 ? 16.864 -3.725 -21.069 1.00 96.38 234 VAL A C 1
ATOM 1800 O O . VAL A 1 234 ? 17.650 -3.694 -22.012 1.00 96.38 234 VAL A O 1
ATOM 1803 N N . ILE A 1 235 ? 16.507 -4.876 -20.481 1.00 96.88 235 ILE A N 1
ATOM 1804 C CA . ILE A 1 235 ? 17.099 -6.170 -20.867 1.00 96.88 235 ILE A CA 1
ATOM 1805 C C . ILE A 1 235 ? 16.663 -6.563 -22.287 1.00 96.88 235 ILE A C 1
ATOM 1807 O O . ILE A 1 235 ? 17.544 -6.864 -23.091 1.00 96.88 235 ILE A O 1
ATOM 1811 N N . PRO A 1 236 ? 15.363 -6.524 -22.658 1.00 97.81 236 PRO A N 1
ATOM 1812 C CA . PRO A 1 236 ? 14.961 -6.789 -24.037 1.00 97.81 236 PRO A CA 1
ATOM 1813 C C . PRO A 1 236 ? 15.503 -5.770 -25.038 1.00 97.81 236 PRO A C 1
ATOM 1815 O O . PRO A 1 236 ? 15.846 -6.164 -26.146 1.00 97.81 236 PRO A O 1
ATOM 1818 N N . ALA A 1 237 ? 15.633 -4.492 -24.663 1.00 96.69 237 ALA A N 1
ATOM 1819 C CA . ALA A 1 237 ? 16.245 -3.485 -25.529 1.00 96.69 237 ALA A CA 1
ATOM 1820 C C . ALA A 1 237 ? 17.723 -3.806 -25.827 1.00 96.69 237 ALA A C 1
ATOM 1822 O O . ALA A 1 237 ? 18.125 -3.856 -26.988 1.00 96.69 237 ALA A O 1
ATOM 1823 N N . ALA A 1 238 ? 18.506 -4.136 -24.794 1.00 96.69 238 ALA A N 1
ATOM 1824 C CA . ALA A 1 238 ? 19.889 -4.588 -24.951 1.00 96.69 238 ALA A CA 1
ATOM 1825 C C . ALA A 1 238 ? 19.979 -5.889 -25.768 1.00 96.69 238 ALA A C 1
ATOM 1827 O O . ALA A 1 238 ? 20.837 -6.023 -26.636 1.00 96.69 238 ALA A O 1
ATOM 1828 N N . ALA A 1 239 ? 19.075 -6.843 -25.521 1.00 96.88 239 ALA A N 1
ATOM 1829 C CA . ALA A 1 239 ? 19.039 -8.117 -26.235 1.00 96.88 239 ALA A CA 1
ATOM 1830 C C . ALA A 1 239 ? 18.662 -7.943 -27.714 1.00 96.88 239 ALA A C 1
ATOM 1832 O O . ALA A 1 239 ? 19.175 -8.667 -28.562 1.00 96.88 239 ALA A O 1
ATOM 1833 N N . ALA A 1 240 ? 17.798 -6.975 -28.036 1.00 96.88 240 ALA A N 1
ATOM 1834 C CA . ALA A 1 240 ? 17.454 -6.652 -29.414 1.00 96.88 240 ALA A CA 1
ATOM 1835 C C . ALA A 1 240 ? 18.677 -6.131 -30.177 1.00 96.88 240 ALA A C 1
ATOM 1837 O O . ALA A 1 240 ? 18.872 -6.533 -31.316 1.00 96.88 240 ALA A O 1
ATOM 1838 N N . LEU A 1 241 ? 19.525 -5.307 -29.552 1.00 95.44 241 LEU A N 1
ATOM 1839 C CA . LEU A 1 241 ? 20.806 -4.917 -30.145 1.00 95.44 241 LEU A CA 1
ATOM 1840 C C . LEU A 1 241 ? 21.764 -6.111 -30.255 1.00 95.44 241 LEU A C 1
ATOM 1842 O O . LEU A 1 241 ? 22.346 -6.328 -31.311 1.00 95.44 241 LEU A O 1
ATOM 1846 N N . TRP A 1 242 ? 21.891 -6.905 -29.189 1.00 94.88 242 TRP A N 1
ATOM 1847 C CA . TRP A 1 242 ? 22.791 -8.061 -29.138 1.00 94.88 242 TRP A CA 1
ATOM 1848 C C . TRP A 1 242 ? 22.525 -9.081 -30.253 1.00 94.88 242 TRP A C 1
ATOM 1850 O O . TRP A 1 242 ? 23.464 -9.532 -30.892 1.00 94.88 242 TRP A O 1
ATOM 1860 N N . ILE A 1 243 ? 21.258 -9.396 -30.541 1.00 94.44 243 ILE A N 1
ATOM 1861 C CA . ILE A 1 243 ? 20.881 -10.339 -31.613 1.00 94.44 243 ILE A CA 1
ATOM 1862 C C . ILE A 1 243 ? 21.183 -9.784 -33.016 1.00 94.44 243 ILE A C 1
ATOM 1864 O O . ILE A 1 243 ? 21.350 -10.555 -33.959 1.00 94.44 243 ILE A O 1
ATOM 1868 N N . LEU A 1 244 ? 21.211 -8.459 -33.174 1.00 93.62 244 LEU A N 1
ATOM 1869 C CA . LEU A 1 244 ? 21.506 -7.812 -34.454 1.00 93.62 244 LEU A CA 1
ATOM 1870 C C . LEU A 1 244 ? 23.008 -7.642 -34.696 1.00 93.62 244 LEU A C 1
ATOM 1872 O O . LEU A 1 244 ? 23.392 -7.326 -35.821 1.00 93.62 244 LEU A O 1
ATOM 1876 N N . LEU A 1 245 ? 23.846 -7.843 -33.674 1.00 90.31 245 LEU A N 1
ATOM 1877 C CA . LEU A 1 245 ? 25.292 -7.880 -33.855 1.00 90.31 245 LEU A CA 1
ATOM 1878 C C . LEU A 1 245 ? 25.710 -9.145 -34.633 1.00 90.31 245 LEU A C 1
ATOM 1880 O O . LEU A 1 245 ? 25.041 -10.179 -34.550 1.00 90.31 245 LEU A O 1
ATOM 1884 N N . PRO A 1 246 ? 26.816 -9.087 -35.394 1.00 80.50 246 PRO A N 1
ATOM 1885 C CA . PRO A 1 246 ? 27.310 -10.227 -36.167 1.00 80.50 246 PRO A CA 1
ATOM 1886 C C . PRO A 1 246 ? 27.619 -11.438 -35.275 1.00 80.50 246 PRO A C 1
ATOM 1888 O O . PRO A 1 246 ? 28.259 -11.297 -34.233 1.00 80.50 246 PRO A O 1
ATOM 1891 N N . ALA A 1 247 ? 27.174 -12.637 -35.664 1.00 70.25 247 ALA A N 1
ATOM 1892 C CA . ALA A 1 247 ? 27.281 -13.855 -34.845 1.00 70.25 247 ALA A CA 1
ATOM 1893 C C . ALA A 1 247 ? 28.728 -14.350 -34.645 1.00 70.25 247 ALA A C 1
ATOM 1895 O O . ALA A 1 247 ? 29.025 -15.016 -33.659 1.00 70.25 247 ALA A O 1
ATOM 1896 N N . ASP A 1 248 ? 29.615 -14.018 -35.577 1.00 68.56 248 ASP A N 1
ATOM 1897 C CA . ASP A 1 248 ? 31.057 -14.277 -35.563 1.00 68.56 248 ASP A CA 1
ATOM 1898 C C . ASP A 1 248 ? 31.818 -13.406 -34.552 1.00 68.56 248 ASP A C 1
ATOM 1900 O O . ASP A 1 248 ? 32.945 -13.728 -34.182 1.00 68.56 248 ASP A O 1
ATOM 1904 N N . VAL A 1 249 ? 31.178 -12.337 -34.074 1.00 65.06 249 VAL A N 1
ATOM 1905 C CA . VAL A 1 249 ? 31.788 -11.306 -33.230 1.00 65.06 249 VAL A CA 1
ATOM 1906 C C . VAL A 1 249 ? 30.964 -11.001 -31.972 1.00 65.06 249 VAL A C 1
ATOM 1908 O O . VAL A 1 249 ? 31.389 -10.241 -31.105 1.00 65.06 249 VAL A O 1
ATOM 1911 N N . SER A 1 250 ? 29.771 -11.589 -31.856 1.00 63.62 250 SER A N 1
ATOM 1912 C CA . SER A 1 250 ? 28.802 -11.267 -30.812 1.00 63.62 250 SER A CA 1
ATOM 1913 C C . SER A 1 250 ? 29.428 -11.435 -29.425 1.00 63.62 250 SER A C 1
ATOM 1915 O O . SER A 1 250 ? 29.707 -12.567 -29.022 1.00 63.62 250 SER A O 1
ATOM 1917 N N . PRO A 1 251 ? 29.632 -10.343 -28.669 1.00 74.38 251 PRO A N 1
ATOM 1918 C CA . PRO A 1 251 ? 30.134 -10.438 -27.309 1.00 74.38 251 PRO A CA 1
ATOM 1919 C C . PRO A 1 251 ? 29.129 -11.201 -26.452 1.00 74.38 251 PRO A C 1
ATOM 1921 O O . PRO A 1 251 ? 27.930 -11.212 -26.747 1.00 74.38 251 PRO A O 1
ATOM 1924 N N . ASP A 1 252 ? 29.580 -11.783 -25.343 1.00 86.44 252 ASP A N 1
ATOM 1925 C CA . ASP A 1 252 ? 28.654 -12.323 -24.351 1.00 86.44 252 ASP A CA 1
ATOM 1926 C C . ASP A 1 252 ? 27.605 -11.263 -23.987 1.00 86.44 252 ASP A C 1
ATOM 1928 O O . ASP A 1 252 ? 27.932 -10.099 -23.742 1.00 86.44 252 ASP A O 1
ATOM 1932 N N . PHE A 1 253 ? 26.328 -11.652 -23.911 1.00 90.12 253 PHE A N 1
ATOM 1933 C CA . PHE A 1 253 ? 25.244 -10.716 -23.580 1.00 90.12 253 PHE A CA 1
ATOM 1934 C C . PHE A 1 253 ? 25.532 -9.927 -22.288 1.00 90.12 253 PHE A C 1
ATOM 1936 O O . PHE A 1 253 ? 25.229 -8.738 -22.183 1.00 90.12 253 PHE A O 1
ATOM 1943 N N . TRP A 1 254 ? 26.178 -10.578 -21.318 1.00 88.00 254 TRP A N 1
ATOM 1944 C CA . TRP A 1 254 ? 26.577 -9.985 -20.041 1.00 88.00 254 TRP A CA 1
ATOM 1945 C C . TRP A 1 254 ? 27.710 -8.959 -20.147 1.00 88.00 254 TRP A C 1
ATOM 1947 O O . TRP A 1 254 ? 27.829 -8.117 -19.259 1.00 88.00 254 TRP A O 1
ATOM 1957 N N . HIS A 1 255 ? 28.496 -8.993 -21.224 1.00 88.81 255 HIS A N 1
ATOM 1958 C CA . HIS A 1 255 ? 29.457 -7.948 -21.559 1.00 88.81 255 HIS A CA 1
ATOM 1959 C C . HIS A 1 255 ? 28.765 -6.746 -22.218 1.00 88.81 255 HIS A C 1
ATOM 1961 O O . HIS A 1 255 ? 29.033 -5.606 -21.845 1.00 88.81 255 HIS A O 1
ATOM 1967 N N . LEU A 1 256 ? 27.806 -6.985 -23.124 1.00 92.06 256 LEU A N 1
ATOM 1968 C CA . LEU A 1 256 ? 27.052 -5.919 -23.797 1.00 92.06 256 LEU A CA 1
ATOM 1969 C C . LEU A 1 256 ? 26.121 -5.152 -22.850 1.00 92.06 256 LEU A C 1
ATOM 1971 O O . LEU A 1 256 ? 26.009 -3.931 -22.948 1.00 92.06 256 LEU A O 1
ATOM 1975 N N . LEU A 1 257 ? 25.439 -5.841 -21.933 1.00 93.94 257 LEU A N 1
ATOM 1976 C CA . LEU A 1 257 ? 24.428 -5.243 -21.056 1.00 93.94 257 LEU A CA 1
ATOM 1977 C C . LEU A 1 257 ? 24.912 -4.007 -20.261 1.00 93.94 257 LEU A C 1
ATOM 1979 O O . LEU A 1 257 ? 24.204 -2.996 -20.288 1.00 93.94 257 LEU A O 1
ATOM 1983 N N . PRO A 1 258 ? 26.069 -4.016 -19.565 1.00 92.69 258 PRO A N 1
ATOM 1984 C CA . PRO A 1 258 ? 26.544 -2.842 -18.837 1.00 92.69 258 PRO A CA 1
ATOM 1985 C C . PRO A 1 258 ? 26.987 -1.710 -19.774 1.00 92.69 258 PRO A C 1
ATOM 1987 O O . PRO A 1 258 ? 26.712 -0.552 -19.463 1.00 92.69 258 PRO A O 1
ATOM 1990 N N . ILE A 1 259 ? 27.588 -2.017 -20.934 1.00 92.06 259 ILE A N 1
ATOM 1991 C CA . ILE A 1 259 ? 27.947 -1.014 -21.956 1.00 92.06 259 ILE A CA 1
ATOM 1992 C C . ILE A 1 259 ? 26.680 -0.316 -22.454 1.00 92.06 259 ILE A C 1
ATOM 1994 O O . ILE A 1 259 ? 26.579 0.912 -22.413 1.00 92.06 259 ILE A O 1
ATOM 1998 N N . TYR A 1 260 ? 25.675 -1.103 -22.845 1.00 94.69 260 TYR A N 1
ATOM 1999 C CA . TYR A 1 260 ? 24.381 -0.607 -23.299 1.00 94.69 260 TYR A CA 1
ATOM 2000 C C . TYR A 1 260 ? 23.695 0.247 -22.226 1.00 94.69 260 TYR A C 1
ATOM 2002 O O . TYR A 1 260 ? 23.209 1.339 -22.514 1.00 94.69 260 TYR A O 1
ATOM 2010 N N . ALA A 1 261 ? 23.676 -0.214 -20.972 1.00 95.12 261 ALA A N 1
ATOM 2011 C CA . ALA A 1 261 ? 23.022 0.495 -19.878 1.00 95.12 261 ALA A CA 1
ATOM 2012 C C . ALA A 1 261 ? 23.693 1.843 -19.557 1.00 95.12 261 ALA A C 1
ATOM 2014 O O . ALA A 1 261 ? 22.997 2.842 -19.350 1.00 95.12 261 ALA A O 1
ATOM 2015 N N . VAL A 1 262 ? 25.030 1.901 -19.564 1.00 91.75 262 VAL A N 1
ATOM 2016 C CA . VAL A 1 262 ? 25.789 3.149 -19.377 1.00 91.75 262 VAL A CA 1
ATOM 2017 C C . VAL A 1 262 ? 25.582 4.094 -20.561 1.00 91.75 262 VAL A C 1
ATOM 2019 O O . VAL A 1 262 ? 25.291 5.274 -20.348 1.00 91.75 262 VAL A O 1
ATOM 2022 N N . ALA A 1 263 ? 25.649 3.590 -21.795 1.00 92.12 263 ALA A N 1
ATOM 2023 C CA . ALA A 1 263 ? 25.392 4.382 -22.995 1.00 92.12 263 ALA A CA 1
ATOM 2024 C C . ALA A 1 263 ? 23.971 4.967 -22.994 1.00 92.12 263 ALA A C 1
ATOM 2026 O O . ALA A 1 263 ? 23.783 6.159 -23.241 1.00 92.12 263 ALA A O 1
ATOM 2027 N N . LEU A 1 264 ? 22.968 4.166 -22.623 1.00 92.81 264 LEU A N 1
ATOM 2028 C CA . LEU A 1 264 ? 21.583 4.610 -22.487 1.00 92.81 264 LEU A CA 1
ATOM 2029 C C . LEU A 1 264 ? 21.428 5.677 -21.392 1.00 92.81 264 LEU A C 1
ATOM 2031 O O . LEU A 1 264 ? 20.721 6.667 -21.593 1.00 92.81 264 LEU A O 1
ATOM 2035 N N . ALA A 1 265 ? 22.112 5.526 -20.251 1.00 91.62 265 ALA A N 1
ATOM 2036 C CA . ALA A 1 265 ? 22.117 6.538 -19.194 1.00 91.62 265 ALA A CA 1
ATOM 2037 C C . ALA A 1 265 ? 22.689 7.872 -19.699 1.00 91.62 265 ALA A C 1
ATOM 2039 O O . ALA A 1 265 ? 22.069 8.923 -19.519 1.00 91.62 265 ALA A O 1
ATOM 2040 N N . LEU A 1 266 ? 23.847 7.827 -20.363 1.00 88.00 266 LEU A N 1
ATOM 2041 C CA . LEU A 1 266 ? 24.524 8.999 -20.917 1.00 88.00 266 LEU A CA 1
ATOM 2042 C C . LEU A 1 266 ? 23.695 9.671 -22.020 1.00 88.00 266 LEU A C 1
ATOM 2044 O O . LEU A 1 266 ? 23.581 10.899 -22.036 1.00 88.00 266 LEU A O 1
ATOM 2048 N N . ALA A 1 267 ? 23.050 8.895 -22.892 1.00 87.44 267 ALA A N 1
ATOM 2049 C CA . ALA A 1 267 ? 22.138 9.395 -23.920 1.00 87.44 267 ALA A CA 1
ATOM 2050 C C . ALA A 1 267 ? 20.957 10.171 -23.309 1.00 87.44 267 ALA A C 1
ATOM 2052 O O . ALA A 1 267 ? 20.650 11.292 -23.719 1.00 87.44 267 ALA A O 1
ATOM 2053 N N . LEU A 1 268 ? 20.328 9.621 -22.266 1.00 86.69 268 LEU A N 1
ATOM 2054 C CA . LEU A 1 268 ? 19.193 10.264 -21.600 1.00 86.69 268 LEU A CA 1
ATOM 2055 C C . LEU A 1 268 ? 19.601 11.504 -20.793 1.00 86.69 268 LEU A C 1
ATOM 2057 O O . LEU A 1 268 ? 18.874 12.497 -20.793 1.00 86.69 268 LEU A O 1
ATOM 2061 N N . ILE A 1 269 ? 20.762 11.480 -20.131 1.00 84.75 269 ILE A N 1
ATOM 2062 C CA . ILE A 1 269 ? 21.294 12.635 -19.388 1.00 84.75 269 ILE A CA 1
ATOM 2063 C C . ILE A 1 269 ? 21.670 13.769 -20.352 1.00 84.75 269 ILE A C 1
ATOM 2065 O O . ILE A 1 269 ? 21.340 14.932 -20.104 1.00 84.75 269 ILE A O 1
ATOM 2069 N N . SER A 1 270 ? 22.307 13.433 -21.476 1.00 82.62 270 SER A N 1
ATOM 2070 C CA . SER A 1 270 ? 22.679 14.394 -22.523 1.00 82.62 270 SER A CA 1
ATOM 2071 C C . SER A 1 270 ? 21.490 14.874 -23.363 1.00 82.62 270 SER A C 1
ATOM 2073 O O . SER A 1 270 ? 21.624 15.841 -24.105 1.00 82.62 270 SER A O 1
ATOM 2075 N N . ASN A 1 271 ? 20.311 14.255 -23.235 1.00 81.44 271 ASN A N 1
ATOM 2076 C CA . ASN A 1 271 ? 19.116 14.574 -24.026 1.00 81.44 271 ASN A CA 1
ATOM 2077 C C . ASN A 1 271 ? 19.379 14.598 -25.545 1.00 81.44 271 ASN A C 1
ATOM 2079 O O . ASN A 1 271 ? 18.690 15.313 -26.278 1.00 81.44 271 ASN A O 1
ATOM 2083 N N . THR A 1 272 ? 20.365 13.832 -26.015 1.00 80.56 272 THR A N 1
ATOM 2084 C CA . THR A 1 272 ? 20.709 13.741 -27.435 1.00 80.56 272 THR A CA 1
ATOM 2085 C C . THR A 1 272 ? 19.525 13.147 -28.212 1.00 80.56 272 THR A C 1
ATOM 2087 O O . THR A 1 272 ? 18.923 12.172 -27.748 1.00 80.56 272 THR A O 1
ATOM 2090 N N . PRO A 1 273 ? 19.125 13.722 -29.365 1.00 80.62 273 PRO A N 1
ATOM 2091 C CA . PRO A 1 273 ? 18.031 13.178 -30.169 1.00 80.62 273 PRO A CA 1
ATOM 2092 C C . PRO A 1 273 ? 18.309 11.723 -30.549 1.00 80.62 273 PRO A C 1
ATOM 2094 O O . PRO A 1 273 ? 19.374 11.416 -31.082 1.00 80.62 273 PRO A O 1
ATOM 2097 N N . GLY A 1 274 ? 17.397 10.811 -30.205 1.00 76.12 274 GLY A N 1
ATOM 2098 C CA . GLY A 1 274 ? 17.579 9.375 -30.422 1.00 76.12 274 GLY A CA 1
ATOM 2099 C C . GLY A 1 274 ? 18.749 8.746 -29.657 1.00 76.12 274 GLY A C 1
ATOM 2100 O O . GLY A 1 274 ? 19.091 7.604 -29.941 1.00 76.12 274 GLY A O 1
ATOM 2101 N N . GLY A 1 275 ? 19.424 9.464 -28.752 1.00 76.75 275 GLY A N 1
ATOM 2102 C CA . GLY A 1 275 ? 20.702 9.015 -28.192 1.00 76.75 275 GLY A CA 1
ATOM 2103 C C . GLY A 1 275 ? 21.821 8.901 -29.233 1.00 76.75 275 GLY A C 1
ATOM 2104 O O . GLY A 1 275 ? 22.718 8.076 -29.065 1.00 76.75 275 GLY A O 1
ATOM 2105 N N . LEU A 1 276 ? 21.723 9.638 -30.347 1.00 81.19 276 LEU A N 1
ATOM 2106 C CA . LEU A 1 276 ? 22.673 9.566 -31.459 1.00 81.19 276 LEU A CA 1
ATOM 2107 C C . LEU A 1 276 ? 24.103 9.864 -31.006 1.00 81.19 276 LEU A C 1
ATOM 2109 O O . LEU A 1 276 ? 24.365 10.863 -30.335 1.00 81.19 276 LEU A O 1
ATOM 2113 N N . GLY A 1 277 ? 25.015 8.977 -31.389 1.00 81.62 277 GLY A N 1
ATOM 2114 C CA . GLY A 1 277 ? 26.448 9.072 -31.166 1.00 81.62 277 GLY A CA 1
ATOM 2115 C C . GLY A 1 277 ? 26.916 8.482 -29.835 1.00 81.62 277 GLY A C 1
ATOM 2116 O O . GLY A 1 277 ? 28.012 7.946 -29.773 1.00 81.62 277 GLY A O 1
ATOM 2117 N N . VAL A 1 278 ? 26.113 8.509 -28.767 1.00 87.25 278 VAL A N 1
ATOM 2118 C CA . VAL A 1 278 ? 26.546 7.954 -27.467 1.00 87.25 278 VAL A CA 1
ATOM 2119 C C . VAL A 1 278 ? 26.646 6.429 -27.520 1.00 87.25 278 VAL A C 1
ATOM 2121 O O . VAL A 1 278 ? 27.612 5.855 -27.022 1.00 87.25 278 VAL A O 1
ATOM 2124 N N . LEU A 1 279 ? 25.642 5.776 -28.112 1.00 88.81 279 LEU A N 1
ATOM 2125 C CA . LEU A 1 279 ? 25.608 4.319 -28.229 1.00 88.81 279 LEU A CA 1
ATOM 2126 C C . LEU A 1 279 ? 26.610 3.822 -29.273 1.00 88.81 279 LEU A C 1
ATOM 2128 O O . LEU A 1 279 ? 27.309 2.848 -29.015 1.00 88.81 279 LEU A O 1
ATOM 2132 N N . GLU A 1 280 ? 26.711 4.521 -30.406 1.00 90.00 280 GLU A N 1
ATOM 2133 C CA . GLU A 1 280 ? 27.703 4.255 -31.452 1.00 90.00 280 GLU A CA 1
ATOM 2134 C C . GLU A 1 280 ? 29.123 4.315 -30.886 1.00 90.00 280 GLU A C 1
ATOM 2136 O O . GLU A 1 280 ? 29.869 3.346 -30.997 1.00 90.00 280 GLU A O 1
ATOM 2141 N N . PHE A 1 281 ? 29.457 5.403 -30.187 1.00 87.62 281 PHE A N 1
ATOM 2142 C CA . PHE A 1 281 ? 30.760 5.571 -29.551 1.00 87.62 281 PHE A CA 1
ATOM 2143 C C . PHE A 1 281 ? 31.040 4.484 -28.511 1.00 87.62 281 PHE A C 1
ATOM 2145 O O . PHE A 1 281 ? 32.112 3.889 -28.514 1.00 87.62 281 PHE A O 1
ATOM 2152 N N . ALA A 1 282 ? 30.071 4.177 -27.645 1.00 88.25 282 ALA A N 1
ATOM 2153 C CA . ALA A 1 282 ? 30.248 3.146 -26.627 1.00 88.25 282 ALA A CA 1
ATOM 2154 C C . ALA A 1 282 ? 30.523 1.757 -27.230 1.00 88.25 282 ALA A C 1
ATOM 2156 O O . ALA A 1 282 ? 31.340 1.022 -26.683 1.00 88.25 282 ALA A O 1
ATOM 2157 N N . CYS A 1 283 ? 29.872 1.405 -28.345 1.00 88.44 283 CYS A N 1
ATOM 2158 C CA . CYS A 1 283 ? 30.086 0.119 -29.014 1.00 88.44 283 CYS A CA 1
ATOM 2159 C C . CYS A 1 283 ? 31.439 0.061 -29.734 1.00 88.44 283 CYS A C 1
ATOM 2161 O O . CYS A 1 283 ? 32.141 -0.935 -29.601 1.00 88.44 283 CYS A O 1
ATOM 2163 N N . LEU A 1 284 ? 31.825 1.120 -30.455 1.00 87.31 284 LEU A N 1
ATOM 2164 C CA . LEU A 1 284 ? 33.111 1.172 -31.165 1.00 87.31 284 LEU A CA 1
ATOM 2165 C C . LEU A 1 284 ? 34.303 1.138 -30.197 1.00 87.31 284 LEU A C 1
ATOM 2167 O O . LEU A 1 284 ? 35.282 0.445 -30.446 1.00 87.31 284 LEU A O 1
ATOM 2171 N N . VAL A 1 285 ? 34.195 1.819 -29.051 1.00 85.19 285 VAL A N 1
ATOM 2172 C CA . VAL A 1 285 ? 35.231 1.786 -28.005 1.00 85.19 285 VAL A CA 1
ATOM 2173 C C . VAL A 1 285 ? 35.271 0.441 -27.278 1.00 85.19 285 VAL A C 1
ATOM 2175 O O . VAL A 1 285 ? 36.341 0.004 -26.866 1.00 85.19 285 VAL A O 1
ATOM 2178 N N . ALA A 1 286 ? 34.123 -0.213 -27.087 1.00 85.19 286 ALA A N 1
ATOM 2179 C CA . ALA A 1 286 ? 34.075 -1.519 -26.433 1.00 85.19 286 ALA A CA 1
ATOM 2180 C C . ALA A 1 286 ? 34.634 -2.650 -27.299 1.00 85.19 286 ALA A C 1
ATOM 2182 O O . ALA A 1 286 ? 35.155 -3.625 -26.761 1.00 85.19 286 ALA A O 1
ATOM 2183 N N . TRP A 1 287 ? 34.512 -2.526 -28.620 1.00 86.75 287 TRP A N 1
ATOM 2184 C CA . TRP A 1 287 ? 34.860 -3.575 -29.572 1.00 86.75 287 TRP A CA 1
ATOM 2185 C C . TRP A 1 287 ? 35.739 -3.035 -30.709 1.00 86.75 287 TRP A C 1
ATOM 2187 O O . TRP A 1 287 ? 35.313 -3.048 -31.864 1.00 86.75 287 TRP A O 1
ATOM 2197 N N . PRO A 1 288 ? 36.969 -2.577 -30.404 1.00 84.88 288 PRO A N 1
ATOM 2198 C CA . PRO A 1 288 ? 37.864 -1.978 -31.396 1.00 84.88 288 PRO A CA 1
ATOM 2199 C C . PRO A 1 288 ? 38.356 -2.979 -32.453 1.00 84.88 288 PRO A C 1
ATOM 2201 O O . PRO A 1 288 ? 38.696 -2.580 -33.562 1.00 84.88 288 PRO A O 1
ATOM 2204 N N . ASP A 1 289 ? 38.370 -4.277 -32.135 1.00 84.12 289 ASP A N 1
ATOM 2205 C CA . ASP A 1 289 ? 38.815 -5.344 -33.046 1.00 84.12 289 ASP A CA 1
ATOM 2206 C C . ASP A 1 289 ? 37.764 -5.724 -34.103 1.00 84.12 289 ASP A C 1
ATOM 2208 O O . ASP A 1 289 ? 37.997 -6.571 -34.968 1.00 84.12 289 ASP A O 1
ATOM 2212 N N . VAL A 1 290 ? 36.576 -5.132 -34.018 1.00 86.19 290 VAL A N 1
ATOM 2213 C CA . VAL A 1 290 ? 35.426 -5.465 -34.853 1.00 86.19 290 VAL A CA 1
ATOM 2214 C C . VAL A 1 290 ? 35.296 -4.425 -35.953 1.00 86.19 290 VAL A C 1
ATOM 2216 O O . VAL A 1 290 ? 35.306 -3.234 -35.641 1.00 86.19 290 VAL A O 1
ATOM 2219 N N . PRO A 1 291 ? 35.103 -4.831 -37.224 1.00 88.38 291 PRO A N 1
ATOM 2220 C CA . PRO A 1 291 ? 34.885 -3.879 -38.306 1.00 88.38 291 PRO A CA 1
ATOM 2221 C C . PRO A 1 291 ? 33.758 -2.900 -37.963 1.00 88.38 291 PRO A C 1
ATOM 2223 O O . PRO A 1 291 ? 32.629 -3.311 -37.659 1.00 88.38 291 PRO A O 1
ATOM 2226 N N . ALA A 1 292 ? 34.068 -1.603 -38.000 1.00 88.12 292 ALA A N 1
ATOM 2227 C CA . ALA A 1 292 ? 33.138 -0.545 -37.622 1.00 88.12 292 ALA A CA 1
ATOM 2228 C C . ALA A 1 292 ? 31.858 -0.599 -38.471 1.00 88.12 292 ALA A C 1
ATOM 2230 O O . ALA A 1 292 ? 30.764 -0.349 -37.966 1.00 88.12 292 ALA A O 1
ATOM 2231 N N . GLU A 1 293 ? 31.967 -1.016 -39.733 1.00 89.81 293 GLU A N 1
ATOM 2232 C CA . GLU A 1 293 ? 30.859 -1.184 -40.672 1.00 89.81 293 GLU A CA 1
ATOM 2233 C C . GLU A 1 293 ? 29.797 -2.148 -40.138 1.00 89.81 293 GLU A C 1
ATOM 2235 O O . GLU A 1 293 ? 28.599 -1.881 -40.258 1.00 89.81 293 GLU A O 1
ATOM 2240 N N . ASN A 1 294 ? 30.226 -3.238 -39.499 1.00 89.31 294 ASN A N 1
ATOM 2241 C CA . ASN A 1 294 ? 29.337 -4.258 -38.955 1.00 89.31 294 ASN A CA 1
ATOM 2242 C C . ASN A 1 294 ? 28.596 -3.760 -37.705 1.00 89.31 294 ASN A C 1
ATOM 2244 O O . ASN A 1 294 ? 27.391 -3.983 -37.560 1.00 89.31 294 ASN A O 1
ATOM 2248 N N . ILE A 1 295 ? 29.298 -3.052 -36.813 1.00 90.31 295 ILE A N 1
ATOM 2249 C CA . ILE A 1 295 ? 28.695 -2.440 -35.618 1.00 90.31 295 ILE A CA 1
ATOM 2250 C C . ILE A 1 295 ? 27.681 -1.371 -36.036 1.00 90.31 295 ILE A C 1
ATOM 2252 O O . ILE A 1 295 ? 26.550 -1.347 -35.544 1.00 90.31 295 ILE A O 1
ATOM 2256 N N . ILE A 1 296 ? 28.057 -0.505 -36.978 1.00 91.06 296 ILE A N 1
ATOM 2257 C CA . ILE A 1 296 ? 27.197 0.570 -37.476 1.00 91.06 296 ILE A CA 1
ATOM 2258 C C . ILE A 1 296 ? 25.977 0.005 -38.215 1.00 91.06 296 ILE A C 1
ATOM 2260 O O . ILE A 1 296 ? 24.867 0.495 -37.999 1.00 91.06 296 ILE A O 1
ATOM 2264 N N . ALA A 1 297 ? 26.130 -1.059 -39.010 1.00 91.94 297 ALA A N 1
ATOM 2265 C CA . ALA A 1 297 ? 25.011 -1.760 -39.645 1.00 91.94 297 ALA A CA 1
ATOM 2266 C C . ALA A 1 297 ? 23.986 -2.266 -38.614 1.00 91.94 297 ALA A C 1
ATOM 2268 O O . ALA A 1 297 ? 22.787 -1.984 -38.739 1.00 91.94 297 ALA A O 1
ATOM 2269 N N . ALA A 1 298 ? 24.453 -2.942 -37.559 1.00 92.94 298 ALA A N 1
ATOM 2270 C CA . ALA A 1 298 ? 23.603 -3.424 -36.472 1.00 92.94 298 ALA A CA 1
ATOM 2271 C C . ALA A 1 298 ? 22.888 -2.272 -35.744 1.00 92.94 298 ALA A C 1
ATOM 2273 O O . ALA A 1 298 ? 21.689 -2.359 -35.474 1.00 92.94 298 ALA A O 1
ATOM 2274 N N . LEU A 1 299 ? 23.586 -1.164 -35.473 1.00 92.75 299 LEU A N 1
ATOM 2275 C CA . LEU A 1 299 ? 23.023 0.014 -34.806 1.00 92.75 299 LEU A CA 1
ATOM 2276 C C . LEU A 1 299 ? 21.985 0.748 -35.663 1.00 92.75 299 LEU A C 1
ATOM 2278 O O . LEU A 1 299 ? 20.957 1.179 -35.138 1.00 92.75 299 LEU A O 1
ATOM 2282 N N . ILE A 1 300 ? 22.197 0.860 -36.978 1.00 92.56 300 ILE A N 1
ATOM 2283 C CA . ILE A 1 300 ? 21.203 1.421 -37.906 1.00 92.56 300 ILE A CA 1
ATOM 2284 C C . ILE A 1 300 ? 19.935 0.563 -37.890 1.00 92.56 300 ILE A C 1
ATOM 2286 O O . ILE A 1 300 ? 18.831 1.090 -37.720 1.00 92.56 300 ILE A O 1
ATOM 2290 N N . LEU A 1 301 ? 20.084 -0.757 -38.016 1.00 94.38 301 LEU A N 1
ATOM 2291 C CA . LEU A 1 301 ? 18.955 -1.685 -38.000 1.00 94.38 301 LEU A CA 1
ATOM 2292 C C . LEU A 1 301 ? 18.223 -1.653 -36.649 1.00 94.38 301 LEU A C 1
ATOM 2294 O O . LEU A 1 301 ? 16.994 -1.553 -36.610 1.00 94.38 301 LEU A O 1
ATOM 2298 N N . TYR A 1 302 ? 18.973 -1.623 -35.546 1.00 95.12 302 TYR A N 1
ATOM 2299 C CA . TYR A 1 302 ? 18.445 -1.429 -34.199 1.00 95.12 302 TYR A CA 1
ATOM 2300 C C . TYR A 1 302 ? 17.653 -0.123 -34.083 1.00 95.12 302 TYR A C 1
ATOM 2302 O O . TYR A 1 302 ? 16.551 -0.122 -33.540 1.00 95.12 302 TYR A O 1
ATOM 2310 N N . ARG A 1 303 ? 18.141 0.989 -34.647 1.00 94.00 303 ARG A N 1
ATOM 2311 C CA . ARG A 1 303 ? 17.430 2.278 -34.628 1.00 94.00 303 ARG A CA 1
ATOM 2312 C C . ARG A 1 303 ? 16.107 2.231 -35.377 1.00 94.00 303 ARG A C 1
ATOM 2314 O O . ARG A 1 303 ? 15.102 2.735 -34.873 1.00 94.00 303 ARG A O 1
ATOM 2321 N N . VAL A 1 304 ? 16.084 1.610 -36.552 1.00 93.81 304 VAL A N 1
ATOM 2322 C CA . VAL A 1 304 ? 14.849 1.436 -37.328 1.00 93.81 304 VAL A CA 1
ATOM 2323 C C . VAL A 1 304 ? 13.831 0.622 -36.529 1.00 93.81 304 VAL A C 1
ATOM 2325 O O . VAL A 1 304 ? 12.678 1.039 -36.398 1.00 93.81 304 VAL A O 1
ATOM 2328 N N . ILE A 1 305 ? 14.265 -0.498 -35.951 1.00 95.62 305 ILE A N 1
ATOM 2329 C CA . ILE A 1 305 ? 13.394 -1.431 -35.232 1.00 95.62 305 ILE A CA 1
ATOM 2330 C C . ILE A 1 305 ? 12.919 -0.844 -33.897 1.00 95.62 305 ILE A C 1
ATOM 2332 O O . ILE A 1 305 ? 11.720 -0.847 -33.626 1.00 95.62 305 ILE A O 1
ATOM 2336 N N . PHE A 1 306 ? 13.832 -0.321 -33.078 1.00 94.19 306 PHE A N 1
ATOM 2337 C CA . PHE A 1 306 ? 13.568 0.073 -31.693 1.00 94.19 306 PHE A CA 1
ATOM 2338 C C . PHE A 1 306 ? 13.063 1.515 -31.540 1.00 94.19 306 PHE A C 1
ATOM 2340 O O . PHE A 1 306 ? 12.303 1.806 -30.619 1.00 94.19 306 PHE A O 1
ATOM 2347 N N . TYR A 1 307 ? 13.434 2.431 -32.439 1.00 92.12 307 TYR A N 1
ATOM 2348 C CA . TYR A 1 307 ? 13.001 3.835 -32.374 1.00 92.12 307 TYR A CA 1
ATOM 2349 C C . TYR A 1 307 ? 12.023 4.167 -33.499 1.00 92.12 307 TYR A C 1
ATOM 2351 O O . TYR A 1 307 ? 10.941 4.689 -33.240 1.00 92.12 307 TYR A O 1
ATOM 2359 N N . GLY A 1 308 ? 12.366 3.821 -34.743 1.00 93.44 308 GLY A N 1
ATOM 2360 C CA . GLY A 1 308 ? 11.587 4.189 -35.926 1.00 93.44 308 GLY A CA 1
ATOM 2361 C C . GLY A 1 308 ? 10.173 3.609 -35.928 1.00 93.44 308 GLY A C 1
ATOM 2362 O O . GLY A 1 308 ? 9.195 4.354 -36.008 1.00 93.44 308 GLY A O 1
ATOM 2363 N N . ILE A 1 309 ? 10.047 2.286 -35.801 1.00 94.81 309 ILE A N 1
ATOM 2364 C CA . ILE A 1 309 ? 8.741 1.611 -35.838 1.00 94.81 309 ILE A CA 1
ATOM 2365 C C . ILE A 1 309 ? 7.824 2.092 -34.695 1.00 94.81 309 ILE A C 1
ATOM 2367 O O . ILE A 1 309 ? 6.708 2.540 -34.984 1.00 94.81 309 ILE A O 1
ATOM 2371 N N . PRO A 1 310 ? 8.243 2.084 -33.413 1.00 95.69 310 PRO A N 1
ATOM 2372 C CA . PRO A 1 310 ? 7.392 2.559 -32.325 1.00 95.69 310 PRO A CA 1
ATOM 2373 C C . PRO A 1 310 ? 7.042 4.044 -32.424 1.00 95.69 310 PRO A C 1
ATOM 2375 O O . PRO A 1 310 ? 5.944 4.426 -32.027 1.00 95.69 310 PRO A O 1
ATOM 2378 N N . PHE A 1 311 ? 7.924 4.879 -32.980 1.00 94.75 311 PHE A N 1
ATOM 2379 C CA . PHE A 1 311 ? 7.639 6.290 -33.236 1.00 94.75 311 PHE A CA 1
ATOM 2380 C C . PHE A 1 311 ? 6.471 6.478 -34.211 1.00 94.75 311 PHE A C 1
ATOM 2382 O O . PHE A 1 311 ? 5.565 7.266 -33.933 1.00 94.75 311 PHE A O 1
ATOM 2389 N N . VAL A 1 312 ? 6.427 5.705 -35.303 1.00 95.38 312 VAL A N 1
ATOM 2390 C CA . VAL A 1 312 ? 5.302 5.727 -36.256 1.00 95.38 312 VAL A CA 1
ATOM 2391 C C . VAL A 1 312 ? 3.998 5.309 -35.572 1.00 95.38 312 VAL A C 1
ATOM 2393 O O . VAL A 1 312 ? 2.983 5.996 -35.709 1.00 95.38 312 VAL A O 1
ATOM 2396 N N . PHE A 1 313 ? 4.020 4.239 -34.771 1.00 94.56 313 PHE A N 1
ATOM 2397 C CA . PHE A 1 313 ? 2.853 3.837 -33.977 1.00 94.56 313 PHE A CA 1
ATOM 2398 C C . PHE A 1 313 ? 2.444 4.907 -32.954 1.00 94.56 313 PHE A C 1
ATOM 2400 O O . PHE A 1 313 ? 1.254 5.150 -32.758 1.00 94.56 313 PHE A O 1
ATOM 2407 N N . GLY A 1 314 ? 3.412 5.577 -32.326 1.00 93.88 314 GLY A N 1
ATOM 2408 C CA . GLY A 1 314 ? 3.178 6.668 -31.382 1.00 93.88 314 GLY A CA 1
ATOM 2409 C C . GLY A 1 314 ? 2.458 7.847 -32.033 1.00 93.88 314 GLY A C 1
ATOM 2410 O O . GLY A 1 314 ? 1.477 8.347 -31.481 1.00 93.88 314 GLY A O 1
ATOM 2411 N N . LEU A 1 315 ? 2.883 8.248 -33.235 1.00 93.56 315 LEU A N 1
ATOM 2412 C CA . LEU A 1 315 ? 2.208 9.283 -34.022 1.00 93.56 315 LEU A CA 1
ATOM 2413 C C . LEU A 1 315 ? 0.790 8.865 -34.427 1.00 93.56 315 LEU A C 1
ATOM 2415 O O . LEU A 1 315 ? -0.138 9.662 -34.289 1.00 93.56 315 LEU A O 1
ATOM 2419 N N . ALA A 1 316 ? 0.603 7.617 -34.864 1.00 92.31 316 ALA A N 1
ATOM 2420 C CA . ALA A 1 316 ? -0.716 7.096 -35.218 1.00 92.31 316 ALA A CA 1
ATOM 2421 C C . ALA A 1 316 ? -1.680 7.115 -34.018 1.00 92.31 316 ALA A C 1
ATOM 2423 O O . ALA A 1 316 ? -2.817 7.565 -34.143 1.00 92.31 316 ALA A O 1
ATOM 2424 N N . PHE A 1 317 ? -1.221 6.699 -32.833 1.00 90.56 317 PHE A N 1
ATOM 2425 C CA . PHE A 1 317 ? -2.022 6.750 -31.604 1.00 90.56 317 PHE A CA 1
ATOM 2426 C C . PHE A 1 317 ? -2.311 8.173 -31.133 1.00 90.56 317 PHE A C 1
ATOM 2428 O O . PHE A 1 317 ? -3.386 8.425 -30.588 1.00 90.56 317 PHE A O 1
ATOM 2435 N N . LEU A 1 318 ? -1.379 9.107 -31.330 1.00 89.94 318 LEU A N 1
ATOM 2436 C CA . LEU A 1 318 ? -1.615 10.514 -31.028 1.00 89.94 318 LEU A CA 1
ATOM 2437 C C . LEU A 1 318 ? -2.710 11.096 -31.937 1.00 89.94 318 LEU A C 1
ATOM 2439 O O . LEU A 1 318 ? -3.617 11.757 -31.437 1.00 89.94 318 LEU A O 1
ATOM 2443 N N . ALA A 1 319 ? -2.671 10.795 -33.238 1.00 88.81 319 ALA A N 1
ATOM 2444 C CA . ALA A 1 319 ? -3.680 11.234 -34.203 1.00 88.81 319 ALA A CA 1
ATOM 2445 C C . ALA A 1 319 ? -5.069 10.608 -33.946 1.00 88.81 319 ALA A C 1
ATOM 2447 O O . ALA A 1 319 ? -6.083 11.310 -33.963 1.00 88.81 319 ALA A O 1
ATOM 2448 N N . ASP A 1 320 ? -5.128 9.304 -33.644 1.00 87.12 320 ASP A N 1
ATOM 2449 C CA . ASP A 1 320 ? -6.365 8.613 -33.236 1.00 87.12 320 ASP A CA 1
ATOM 2450 C C . ASP A 1 320 ? -6.968 9.239 -31.971 1.00 87.12 320 ASP A C 1
ATOM 2452 O O . ASP A 1 320 ? -8.177 9.461 -31.873 1.00 87.12 320 ASP A O 1
ATOM 2456 N N . HIS A 1 321 ? -6.121 9.584 -30.998 1.00 84.12 321 HIS A N 1
ATOM 2457 C CA . HIS A 1 321 ? -6.585 10.222 -29.776 1.00 84.12 321 HIS A CA 1
ATOM 2458 C C . HIS A 1 321 ? -7.188 11.604 -30.041 1.00 84.12 321 HIS A C 1
ATOM 2460 O O . HIS A 1 321 ? -8.259 11.884 -29.511 1.00 84.12 321 HIS A O 1
ATOM 2466 N N . GLU A 1 322 ? -6.551 12.442 -30.867 1.00 81.25 322 GLU A N 1
ATOM 2467 C CA . GLU A 1 322 ? -7.057 13.785 -31.189 1.00 81.25 322 GLU A CA 1
ATOM 2468 C C . GLU A 1 322 ? -8.393 13.753 -31.948 1.00 81.25 322 GLU A C 1
ATOM 2470 O O . GLU A 1 322 ? -9.220 14.647 -31.769 1.00 81.25 322 GLU A O 1
ATOM 2475 N N . THR A 1 323 ? -8.649 12.701 -32.728 1.00 77.50 323 THR A N 1
ATOM 2476 C CA . THR A 1 323 ? -9.914 12.519 -33.462 1.00 77.50 323 THR A CA 1
ATOM 2477 C C . THR A 1 323 ? -11.022 11.875 -32.620 1.00 77.50 323 THR A C 1
ATOM 2479 O O . THR A 1 323 ? -12.202 12.121 -32.864 1.00 77.50 323 THR A O 1
ATOM 2482 N N . SER A 1 324 ? -10.666 11.105 -31.588 1.00 67.75 324 SER A N 1
ATOM 2483 C CA . SER A 1 324 ? -11.606 10.332 -30.762 1.00 67.75 324 SER A CA 1
ATOM 2484 C C . SER A 1 324 ? -12.126 11.055 -29.510 1.00 67.75 324 SER A C 1
ATOM 2486 O O . SER A 1 324 ? -12.880 10.458 -28.732 1.00 67.75 324 SER A O 1
ATOM 2488 N N . VAL A 1 325 ? -11.751 12.319 -29.264 1.00 62.72 325 VAL A N 1
ATOM 2489 C CA . VAL A 1 325 ? -12.213 13.066 -28.076 1.00 62.72 325 VAL A CA 1
ATOM 2490 C C . VAL A 1 325 ? -13.680 13.480 -28.229 1.00 62.72 325 VAL A C 1
ATOM 2492 O O . VAL A 1 325 ? -14.013 14.606 -28.589 1.00 62.72 325 VAL A O 1
ATOM 2495 N N . SER A 1 326 ? -14.577 12.548 -27.914 1.00 51.72 326 SER A N 1
ATOM 2496 C CA . SER A 1 326 ? -15.996 12.812 -27.704 1.00 51.72 326 SER A CA 1
ATOM 2497 C C . SER A 1 326 ? -16.235 13.215 -26.246 1.00 51.72 326 SER A C 1
ATOM 2499 O O . SER A 1 326 ? -15.749 12.562 -25.318 1.00 51.72 326 SER A O 1
ATOM 2501 N N . VAL A 1 327 ? -16.968 14.312 -26.042 1.00 51.25 327 VAL A N 1
ATOM 2502 C CA . VAL A 1 327 ? -17.355 14.831 -24.723 1.00 51.25 327 VAL A CA 1
ATOM 2503 C C . VAL A 1 327 ? -18.114 13.743 -23.964 1.00 51.25 327 VAL A C 1
ATOM 2505 O O . VAL A 1 327 ? -19.189 13.308 -24.375 1.00 51.25 327 VAL A O 1
ATOM 2508 N N . ARG A 1 328 ? -17.550 13.279 -22.847 1.00 49.06 328 ARG A N 1
ATOM 2509 C CA . ARG A 1 328 ? -18.202 12.292 -21.985 1.00 49.06 328 ARG A CA 1
ATOM 2510 C C . ARG A 1 328 ? -19.310 12.997 -21.192 1.00 49.06 328 ARG A C 1
ATOM 2512 O O . ARG A 1 328 ? -19.003 13.976 -20.516 1.00 49.06 328 ARG A O 1
ATOM 2519 N N . PRO A 1 329 ? -20.570 12.530 -21.230 1.00 42.12 329 PRO A N 1
ATOM 2520 C CA . PRO A 1 329 ? -21.612 13.102 -20.392 1.00 42.12 329 PRO A CA 1
ATOM 2521 C C . PRO A 1 329 ? -21.315 12.799 -18.921 1.00 42.12 329 PRO A C 1
ATOM 2523 O O . PRO A 1 329 ? -21.015 11.656 -18.553 1.00 42.12 329 PRO A O 1
ATOM 2526 N N . ASP A 1 330 ? -21.406 13.844 -18.101 1.00 39.84 330 ASP A N 1
ATOM 2527 C CA . ASP A 1 330 ? -21.288 13.797 -16.650 1.00 39.84 330 ASP A CA 1
ATOM 2528 C C . ASP A 1 330 ? -22.213 12.715 -16.082 1.00 39.84 330 ASP A C 1
ATOM 2530 O O . ASP A 1 330 ? -23.441 12.792 -16.173 1.00 39.84 330 ASP A O 1
ATOM 2534 N N . ARG A 1 331 ? -21.636 11.672 -15.477 1.00 42.75 331 ARG A N 1
ATOM 2535 C CA . ARG A 1 331 ? -22.415 10.684 -14.721 1.00 42.75 331 ARG A CA 1
ATOM 2536 C C . ARG A 1 331 ? -22.735 11.245 -13.340 1.00 42.75 331 ARG A C 1
ATOM 2538 O O . ARG A 1 331 ? -22.210 10.776 -12.334 1.00 42.75 331 ARG A O 1
ATOM 2545 N N . LEU A 1 332 ? -23.667 12.189 -13.285 1.00 43.19 332 LEU A N 1
ATOM 2546 C CA . LEU A 1 332 ? -24.393 12.495 -12.058 1.00 43.19 332 LEU A CA 1
ATOM 2547 C C . LEU A 1 332 ? -25.436 11.395 -11.826 1.00 43.19 332 LEU A C 1
ATOM 2549 O O . LEU A 1 332 ? -26.579 11.484 -12.261 1.00 43.19 332 LEU A O 1
ATOM 2553 N N . ARG A 1 333 ? -25.042 10.320 -11.136 1.00 46.31 333 ARG A N 1
ATOM 2554 C CA . ARG A 1 333 ? -26.012 9.472 -10.430 1.00 46.31 333 ARG A CA 1
ATOM 2555 C C . 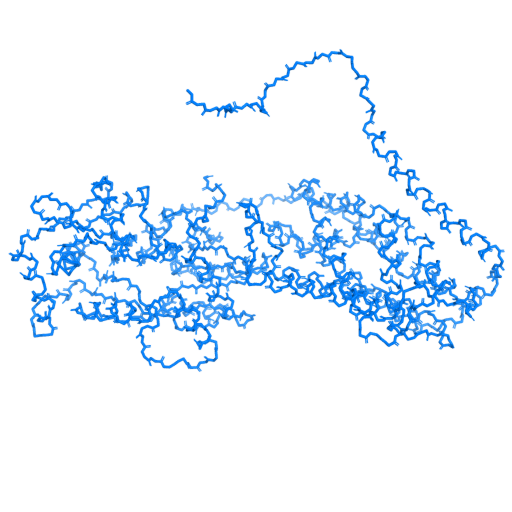ARG A 1 333 ? -26.141 9.999 -9.007 1.00 46.31 333 ARG A C 1
ATOM 2557 O O . ARG A 1 333 ? -25.415 9.572 -8.114 1.00 46.31 333 ARG A O 1
ATOM 2564 N N . ALA A 1 334 ? -27.062 10.939 -8.822 1.00 44.81 334 ALA A N 1
ATOM 2565 C CA . ALA A 1 334 ? -27.542 11.346 -7.509 1.00 44.81 334 ALA A CA 1
ATOM 2566 C C . ALA A 1 334 ? -28.449 10.241 -6.941 1.00 44.81 334 ALA A C 1
ATOM 2568 O O . ALA A 1 334 ? -29.672 10.324 -6.975 1.00 44.81 334 ALA A O 1
ATOM 2569 N N . THR A 1 335 ? -27.840 9.163 -6.455 1.00 53.97 335 THR A N 1
ATOM 2570 C CA . THR A 1 335 ? -28.493 8.291 -5.474 1.00 53.97 335 THR A CA 1
ATOM 2571 C C . THR A 1 335 ? -28.414 9.014 -4.132 1.00 53.97 335 THR A C 1
ATOM 2573 O O . THR A 1 335 ? -27.370 9.594 -3.839 1.00 53.97 335 THR A O 1
ATOM 2576 N N . ARG A 1 336 ? -29.483 9.009 -3.326 1.00 54.69 336 ARG A N 1
ATOM 2577 C CA . ARG A 1 336 ? -29.508 9.570 -1.962 1.00 54.69 336 ARG A CA 1
ATOM 2578 C C . ARG A 1 336 ? -28.287 9.069 -1.176 1.00 54.69 336 ARG A C 1
ATOM 2580 O O . ARG A 1 336 ? -28.267 7.926 -0.736 1.00 54.69 336 ARG A O 1
ATOM 2587 N N . GLN A 1 337 ? -27.248 9.895 -1.055 1.00 67.69 337 GLN A N 1
ATOM 2588 C CA . GLN A 1 337 ? -26.072 9.562 -0.261 1.00 67.69 337 GLN A CA 1
ATOM 2589 C C . GLN A 1 337 ? -26.396 9.926 1.178 1.00 67.69 337 GLN A C 1
ATOM 2591 O O . GLN A 1 337 ? -26.612 11.096 1.486 1.00 67.69 337 GLN A O 1
ATOM 2596 N N . MET A 1 338 ? -26.440 8.928 2.054 1.00 75.94 338 MET A N 1
ATOM 2597 C CA . MET A 1 338 ? -26.452 9.176 3.493 1.00 75.94 338 MET A CA 1
ATOM 2598 C C . MET A 1 338 ? -25.205 9.987 3.867 1.00 75.94 338 MET A C 1
ATOM 2600 O O . MET A 1 338 ? -24.218 9.992 3.129 1.00 75.94 338 MET A O 1
ATOM 2604 N N . THR A 1 339 ? -25.183 10.674 4.998 1.00 87.88 339 THR A N 1
ATOM 2605 C CA . THR A 1 339 ? -23.939 11.197 5.583 1.00 87.88 339 THR A CA 1
ATOM 2606 C C . THR A 1 339 ? -23.212 10.077 6.333 1.00 87.88 339 THR A C 1
ATOM 2608 O O . THR A 1 339 ? -23.754 8.986 6.512 1.00 87.88 339 THR A O 1
ATOM 2611 N N . VAL A 1 340 ? -21.943 10.268 6.707 1.00 88.06 340 VAL A N 1
ATOM 2612 C CA . VAL A 1 340 ? -21.243 9.257 7.526 1.00 88.06 340 VAL A CA 1
ATOM 2613 C C . VAL A 1 340 ? -21.920 9.117 8.889 1.00 88.06 340 VAL A C 1
ATOM 2615 O O . VAL A 1 340 ? -22.034 8.002 9.383 1.00 88.06 340 VAL A O 1
ATOM 2618 N N . ILE A 1 341 ? -22.417 10.224 9.446 1.00 89.69 341 ILE A N 1
ATOM 2619 C CA . ILE A 1 341 ? -23.155 10.241 10.711 1.00 89.69 341 ILE A CA 1
ATOM 2620 C C . ILE A 1 341 ? -24.442 9.417 10.602 1.00 89.69 341 ILE A C 1
ATOM 2622 O O . ILE A 1 341 ? -24.690 8.588 11.469 1.00 89.69 341 ILE A O 1
ATOM 2626 N N . ASP A 1 342 ? -25.191 9.543 9.501 1.00 89.81 342 ASP A N 1
ATOM 2627 C CA . ASP A 1 342 ? -26.390 8.719 9.277 1.00 89.81 342 ASP A CA 1
ATOM 2628 C C . ASP A 1 342 ? -26.044 7.219 9.229 1.00 89.81 342 ASP A C 1
ATOM 2630 O O . ASP A 1 342 ? -26.746 6.394 9.802 1.00 89.81 342 ASP A O 1
ATOM 2634 N N . LEU A 1 343 ? -24.930 6.851 8.583 1.00 91.19 343 LEU A N 1
ATOM 2635 C CA . LEU A 1 343 ? -24.474 5.455 8.542 1.00 91.19 343 LEU A CA 1
ATOM 2636 C C . LEU A 1 343 ? -24.020 4.949 9.919 1.00 91.19 343 LEU A C 1
ATOM 2638 O O . LEU A 1 343 ? -24.190 3.769 10.226 1.00 91.19 343 LEU A O 1
ATOM 2642 N N . LEU A 1 344 ? -23.411 5.813 10.736 1.00 90.56 344 LEU A N 1
ATOM 2643 C CA . LEU A 1 344 ? -23.008 5.482 12.105 1.00 90.56 344 LEU A CA 1
ATOM 2644 C C . LEU A 1 344 ? -24.220 5.290 13.018 1.00 90.56 344 LEU A C 1
ATOM 2646 O O . LEU A 1 344 ? -24.190 4.391 13.856 1.00 90.56 344 LEU A O 1
ATOM 2650 N N . ALA A 1 345 ? -25.295 6.053 12.817 1.00 89.44 345 ALA A N 1
ATOM 2651 C CA . ALA A 1 345 ? -26.558 5.877 13.534 1.00 89.44 345 ALA A CA 1
ATOM 2652 C C . ALA A 1 345 ? -27.229 4.519 13.242 1.00 89.44 345 ALA A C 1
ATOM 2654 O O . ALA A 1 345 ? -28.010 4.031 14.047 1.00 89.44 345 ALA A O 1
ATOM 2655 N N . GLU A 1 346 ? -26.882 3.858 12.136 1.00 88.31 346 GLU A N 1
ATOM 2656 C CA . GLU A 1 346 ? -27.323 2.489 11.826 1.00 88.31 346 GLU A CA 1
ATOM 2657 C C . GLU A 1 346 ? -26.296 1.414 12.222 1.00 88.31 346 GLU A C 1
ATOM 2659 O O . GLU A 1 346 ? -26.473 0.227 11.935 1.00 88.31 346 GLU A O 1
ATOM 2664 N N . SER A 1 347 ? -25.179 1.801 12.845 1.00 90.31 347 SER A N 1
ATOM 2665 C CA . SER A 1 347 ? -24.151 0.844 13.245 1.00 90.31 347 SER A CA 1
ATOM 2666 C C . SER A 1 347 ? -24.659 -0.071 14.362 1.00 90.31 347 SER A C 1
ATOM 2668 O O . SER A 1 347 ? -25.207 0.378 15.363 1.00 90.31 347 SER A O 1
ATOM 2670 N N . VAL A 1 348 ? -24.422 -1.373 14.203 1.00 91.38 348 VAL A N 1
ATOM 2671 C CA . VAL A 1 348 ? -24.737 -2.401 15.214 1.00 91.38 348 VAL A CA 1
ATOM 2672 C C . VAL A 1 348 ? -23.570 -2.663 16.172 1.00 91.38 348 VAL A C 1
ATOM 2674 O O . VAL A 1 348 ? -23.685 -3.451 17.103 1.00 91.38 348 VAL A O 1
ATOM 2677 N N . ARG A 1 349 ? -22.412 -2.046 15.911 1.00 93.12 349 ARG A N 1
ATOM 2678 C CA . ARG A 1 349 ? -21.174 -2.205 16.677 1.00 93.12 349 ARG A CA 1
ATOM 2679 C C . ARG A 1 349 ? -20.759 -0.860 17.248 1.00 93.12 349 ARG A C 1
ATOM 2681 O O . ARG A 1 349 ? -20.628 0.110 16.505 1.00 93.12 349 ARG A O 1
ATOM 2688 N N . ALA A 1 350 ? -20.504 -0.816 18.551 1.00 94.50 350 ALA A N 1
ATOM 2689 C CA . ALA A 1 350 ? -20.163 0.419 19.249 1.00 94.50 350 ALA A CA 1
ATOM 2690 C C . ALA A 1 350 ? -18.760 0.935 18.878 1.00 94.50 350 ALA A C 1
ATOM 2692 O O . ALA A 1 350 ? -18.496 2.130 18.972 1.00 94.50 350 ALA A O 1
ATOM 2693 N N . ASP A 1 351 ? -17.863 0.067 18.399 1.00 92.50 351 ASP A N 1
ATOM 2694 C CA . ASP A 1 351 ? -16.500 0.439 17.994 1.00 92.50 351 ASP A CA 1
ATOM 2695 C C . ASP A 1 351 ? -16.421 1.268 16.697 1.00 92.50 351 ASP A C 1
ATOM 2697 O O . ASP A 1 351 ? -15.374 1.856 16.413 1.00 92.50 351 ASP A O 1
ATOM 2701 N N . ALA A 1 352 ? -17.529 1.419 15.959 1.00 93.25 352 ALA A N 1
ATOM 2702 C CA . ALA A 1 352 ? -17.642 2.374 14.854 1.00 93.25 352 ALA A CA 1
ATOM 2703 C C . ALA A 1 352 ? -17.441 3.835 15.317 1.00 93.25 352 ALA A C 1
ATOM 2705 O O . ALA A 1 352 ? -16.958 4.668 14.545 1.00 93.25 352 ALA A O 1
ATOM 2706 N N . ASN A 1 353 ? -17.696 4.126 16.601 1.00 94.50 353 ASN A N 1
ATOM 2707 C CA . ASN A 1 353 ? -17.458 5.429 17.230 1.00 94.50 353 ASN A CA 1
ATOM 2708 C C . ASN A 1 353 ? -15.992 5.876 17.219 1.00 94.50 353 ASN A C 1
ATOM 2710 O O . ASN A 1 353 ? -15.703 7.067 17.341 1.00 94.50 353 ASN A O 1
ATOM 2714 N N . LEU A 1 354 ? -15.052 4.961 16.959 1.00 93.38 354 LEU A N 1
ATOM 2715 C CA . LEU A 1 354 ? -13.662 5.323 16.690 1.00 93.38 354 LEU A CA 1
ATOM 2716 C C . LEU A 1 354 ? -13.517 6.286 15.500 1.00 93.38 354 LEU A C 1
ATOM 2718 O O . LEU A 1 354 ? -12.455 6.893 15.357 1.00 93.38 354 LEU A O 1
ATOM 2722 N N . TYR A 1 355 ? -14.542 6.445 14.657 1.00 92.94 355 TYR A N 1
ATOM 2723 C CA . TYR A 1 355 ? -14.629 7.509 13.658 1.00 92.94 355 TYR A CA 1
ATOM 2724 C C . TYR A 1 355 ? -14.363 8.906 14.246 1.00 92.94 355 TYR A C 1
ATOM 2726 O O . TYR A 1 355 ? -13.568 9.654 13.676 1.00 92.94 355 TYR A O 1
ATOM 2734 N N . HIS A 1 356 ? -14.932 9.225 15.415 1.00 91.88 356 HIS A N 1
ATOM 2735 C CA . HIS A 1 356 ? -14.829 10.552 16.041 1.00 91.88 356 HIS A CA 1
ATOM 2736 C C . HIS A 1 356 ? -13.399 10.927 16.450 1.00 91.88 356 HIS A C 1
ATOM 2738 O O . HIS A 1 356 ? -13.106 12.096 16.665 1.00 91.88 356 HIS A O 1
ATOM 2744 N N . GLN A 1 357 ? -12.475 9.960 16.516 1.00 90.62 357 GLN A N 1
ATOM 2745 C CA . GLN A 1 357 ? -11.064 10.237 16.803 1.00 90.62 357 GLN A CA 1
ATOM 2746 C C . GLN A 1 357 ? -10.364 11.005 15.666 1.00 90.62 357 GLN A C 1
ATOM 2748 O O . GLN A 1 357 ? -9.258 11.504 15.859 1.00 90.62 357 GLN A O 1
ATOM 2753 N N . GLY A 1 358 ? -10.953 11.058 14.464 1.00 88.12 358 GLY A N 1
ATOM 2754 C CA . GLY A 1 358 ? -10.430 11.845 13.339 1.00 88.12 358 GLY A CA 1
ATOM 2755 C C . GLY A 1 358 ? -9.160 11.286 12.689 1.00 88.12 358 GLY A C 1
ATOM 2756 O O . GLY A 1 358 ? -8.624 11.873 11.755 1.00 88.12 358 GLY A O 1
ATOM 2757 N N . ASP A 1 359 ? -8.678 10.126 13.135 1.00 88.00 359 ASP A N 1
ATOM 2758 C CA . ASP A 1 359 ? -7.450 9.518 12.626 1.00 88.00 359 ASP A CA 1
ATOM 2759 C C . ASP A 1 359 ? -7.690 8.460 11.552 1.00 88.00 359 ASP A C 1
ATOM 2761 O O . ASP A 1 359 ? -6.736 7.807 11.145 1.00 88.00 359 ASP A O 1
ATOM 2765 N N . LYS A 1 360 ? -8.934 8.260 11.103 1.00 90.75 360 LYS A N 1
ATOM 2766 C CA . LYS A 1 360 ? -9.337 7.248 10.115 1.00 90.75 360 LYS A CA 1
ATOM 2767 C C . LYS A 1 360 ? -10.160 7.881 8.997 1.00 90.75 360 LYS A C 1
ATOM 2769 O O . LYS A 1 360 ? -10.874 8.851 9.205 1.00 90.75 360 LYS A O 1
ATOM 2774 N N . GLN A 1 361 ? -10.052 7.302 7.809 1.00 92.44 361 GLN A N 1
ATOM 2775 C CA . GLN A 1 361 ? -10.843 7.645 6.632 1.00 92.44 361 GLN A CA 1
ATOM 2776 C C . GLN A 1 361 ? -12.057 6.715 6.524 1.00 92.44 361 GLN A C 1
ATOM 2778 O O . GLN A 1 361 ? -12.087 5.634 7.116 1.00 92.44 361 GLN A O 1
ATOM 2783 N N . VAL A 1 362 ? -13.044 7.110 5.720 1.00 93.50 362 VAL A N 1
ATOM 2784 C CA . VAL A 1 362 ? -14.265 6.329 5.496 1.00 93.50 362 VAL A CA 1
ATOM 2785 C C . VAL A 1 362 ? -14.384 5.960 4.025 1.00 93.50 362 VAL A C 1
ATOM 2787 O O . VAL A 1 362 ? -14.459 6.825 3.155 1.00 93.50 362 VAL A O 1
ATOM 2790 N N . PHE A 1 363 ? -14.418 4.660 3.737 1.00 93.81 363 PHE A N 1
ATOM 2791 C CA . PHE A 1 363 ? -14.663 4.141 2.398 1.00 93.81 363 PHE A CA 1
ATOM 2792 C C . PHE A 1 363 ? -16.158 3.898 2.245 1.00 93.81 363 PHE A C 1
ATOM 2794 O O . PHE A 1 363 ? -16.713 3.042 2.930 1.00 93.81 363 PHE A O 1
ATOM 2801 N N . ARG A 1 364 ? -16.816 4.639 1.356 1.00 92.38 364 ARG A N 1
ATOM 2802 C CA . ARG A 1 364 ? -18.264 4.541 1.147 1.00 92.38 364 ARG A CA 1
ATOM 2803 C C . ARG A 1 364 ? -18.556 3.676 -0.064 1.00 92.38 364 ARG A C 1
ATOM 2805 O O . ARG A 1 364 ? -17.875 3.782 -1.082 1.00 92.38 364 ARG A O 1
ATOM 2812 N N . SER A 1 365 ? -19.584 2.848 0.045 1.00 89.50 365 SER A N 1
ATOM 2813 C CA . SER A 1 365 ? -20.083 2.107 -1.106 1.00 89.50 365 SER A CA 1
ATOM 2814 C C . SER A 1 365 ? -20.620 3.052 -2.175 1.00 89.50 365 SER A C 1
ATOM 2816 O O . SER A 1 365 ? -21.165 4.113 -1.871 1.00 89.50 365 SER A O 1
ATOM 2818 N N . THR A 1 366 ? -20.562 2.633 -3.434 1.00 86.44 366 THR A N 1
ATOM 2819 C CA . THR A 1 366 ? -21.141 3.409 -4.543 1.00 86.44 366 THR A CA 1
ATOM 2820 C C . THR A 1 366 ? -22.668 3.552 -4.460 1.00 86.44 366 THR A C 1
ATOM 2822 O O . THR A 1 366 ? -23.227 4.455 -5.077 1.00 86.44 366 THR A O 1
ATOM 2825 N N . CYS A 1 367 ? -23.352 2.690 -3.697 1.00 81.75 367 CYS A N 1
ATOM 2826 C CA . CYS A 1 367 ? -24.779 2.834 -3.380 1.00 81.75 367 CYS A CA 1
ATOM 2827 C C . CYS A 1 367 ? -25.064 3.795 -2.214 1.00 81.75 367 CYS A C 1
ATOM 2829 O O . CYS A 1 367 ? -26.201 4.222 -2.061 1.00 81.75 367 CYS A O 1
ATOM 2831 N N . GLY A 1 368 ? -24.045 4.176 -1.437 1.00 84.00 368 GLY A N 1
ATOM 2832 C CA . GLY A 1 368 ? -24.143 5.182 -0.381 1.00 84.00 368 GLY A CA 1
ATOM 2833 C C . GLY A 1 368 ? -24.713 4.696 0.956 1.00 84.00 368 GLY A C 1
ATOM 2834 O O . GLY A 1 368 ? -24.697 5.484 1.896 1.00 84.00 368 GLY A O 1
ATOM 2835 N N . THR A 1 369 ? -25.160 3.437 1.066 1.00 89.94 369 THR A N 1
ATOM 2836 C CA . THR A 1 369 ? -25.854 2.901 2.260 1.00 89.94 369 THR A CA 1
ATOM 2837 C C . THR A 1 369 ? -24.977 2.050 3.182 1.00 89.94 369 THR A C 1
ATOM 2839 O O . THR A 1 369 ? -25.410 1.664 4.257 1.00 89.94 369 THR A O 1
ATOM 2842 N N . ALA A 1 370 ? -23.725 1.780 2.805 1.00 93.12 370 ALA A N 1
ATOM 2843 C CA . ALA A 1 370 ? -22.738 1.143 3.680 1.00 93.12 370 ALA A CA 1
ATOM 2844 C C . ALA A 1 370 ? -21.353 1.774 3.544 1.00 93.12 370 ALA A C 1
ATOM 2846 O O . ALA A 1 370 ? -20.991 2.285 2.473 1.00 93.12 370 ALA A O 1
ATOM 2847 N N . ALA A 1 371 ? -20.566 1.692 4.614 1.00 95.06 371 ALA A N 1
ATOM 2848 C CA . ALA A 1 371 ? -19.209 2.207 4.683 1.00 95.06 371 ALA A CA 1
ATOM 2849 C C . ALA A 1 371 ? -18.264 1.310 5.499 1.00 95.06 371 ALA A C 1
ATOM 2851 O O . ALA A 1 371 ? -18.687 0.444 6.261 1.00 95.06 371 ALA A O 1
ATOM 2852 N N . ILE A 1 372 ? -16.962 1.519 5.309 1.00 97.00 372 ILE A N 1
ATOM 2853 C CA . ILE A 1 372 ? -15.876 0.872 6.047 1.00 97.00 372 ILE A CA 1
ATOM 2854 C C . ILE A 1 372 ? -14.967 1.960 6.611 1.00 97.00 372 ILE A C 1
ATOM 2856 O O . ILE A 1 372 ? -14.482 2.816 5.868 1.00 97.00 372 ILE A O 1
ATOM 2860 N N . LEU A 1 373 ? -14.694 1.899 7.911 1.00 95.88 373 LEU A N 1
ATOM 2861 C CA . LEU A 1 373 ? -13.701 2.748 8.556 1.00 95.88 373 LEU A CA 1
ATOM 2862 C C . LEU A 1 373 ? -12.312 2.165 8.288 1.00 95.88 373 LEU A C 1
ATOM 2864 O O . LEU A 1 373 ? -12.090 0.973 8.495 1.00 95.88 373 LEU A O 1
ATOM 2868 N N . TYR A 1 374 ? -11.366 2.961 7.797 1.00 96.06 374 TYR A N 1
ATOM 2869 C CA . TYR A 1 374 ? -10.044 2.452 7.433 1.00 96.06 374 TYR A CA 1
ATOM 2870 C C . TYR A 1 374 ? -8.933 3.473 7.636 1.00 96.06 374 TYR A C 1
ATOM 2872 O O . TYR A 1 374 ? -9.161 4.668 7.804 1.00 96.06 374 TYR A O 1
ATOM 2880 N N . ARG A 1 375 ? -7.691 2.998 7.569 1.00 93.00 375 ARG A N 1
ATOM 2881 C CA . ARG A 1 375 ? -6.517 3.860 7.467 1.00 93.00 375 ARG A CA 1
ATOM 2882 C C . ARG A 1 375 ? -5.467 3.261 6.551 1.00 93.00 375 ARG A C 1
ATOM 2884 O O . ARG A 1 375 ? -5.248 2.050 6.549 1.00 93.00 375 ARG A O 1
ATOM 2891 N N . ASP A 1 376 ? -4.812 4.117 5.783 1.00 91.31 376 ASP A N 1
ATOM 2892 C CA . ASP A 1 376 ? -3.649 3.729 4.993 1.00 91.31 376 ASP A CA 1
ATOM 2893 C C . ASP A 1 376 ? -2.394 3.723 5.880 1.00 91.31 376 ASP A C 1
ATOM 2895 O O . ASP A 1 376 ? -2.170 4.644 6.662 1.00 91.31 376 ASP A O 1
ATOM 2899 N N . SER A 1 377 ? -1.565 2.686 5.761 1.00 87.19 377 SER A N 1
ATOM 2900 C CA . SER A 1 377 ? -0.237 2.603 6.383 1.00 87.19 377 SER A CA 1
ATOM 2901 C C . SER A 1 377 ? 0.730 2.007 5.389 1.00 87.19 377 SER A C 1
ATOM 2903 O O . SER A 1 377 ? 0.522 0.870 4.975 1.00 87.19 377 SER A O 1
ATOM 2905 N N . GLY A 1 378 ? 1.760 2.756 4.992 1.00 85.12 378 GLY A N 1
ATOM 2906 C CA . GLY A 1 378 ? 2.819 2.233 4.132 1.00 85.12 378 GLY A CA 1
ATOM 2907 C C . GLY A 1 378 ? 2.293 1.469 2.915 1.00 85.12 378 GLY A C 1
ATOM 2908 O O . GLY A 1 378 ? 1.798 2.053 1.946 1.00 85.12 378 GLY A O 1
ATOM 2909 N N . ASN A 1 379 ? 2.400 0.142 3.000 1.00 88.56 379 ASN A N 1
ATOM 2910 C CA . ASN A 1 379 ? 2.066 -0.806 1.944 1.00 88.56 379 ASN A CA 1
ATOM 2911 C C . ASN A 1 379 ? 0.636 -1.370 2.016 1.00 88.56 379 ASN A C 1
ATOM 2913 O O . ASN A 1 379 ? 0.249 -2.141 1.133 1.00 88.56 379 ASN A O 1
ATOM 2917 N N . ALA A 1 380 ? -0.159 -1.003 3.023 1.00 92.38 380 ALA A N 1
ATOM 2918 C CA . ALA A 1 380 ? -1.502 -1.525 3.237 1.00 92.38 380 ALA A CA 1
ATOM 2919 C C . ALA A 1 380 ? -2.574 -0.445 3.418 1.00 92.38 380 ALA A C 1
ATOM 2921 O O . ALA A 1 380 ? -2.320 0.661 3.891 1.00 92.38 380 ALA A O 1
ATOM 2922 N N . ARG A 1 381 ? -3.803 -0.819 3.064 1.00 95.06 381 ARG A N 1
ATOM 2923 C CA . ARG A 1 381 ? -5.033 -0.126 3.445 1.00 95.06 381 ARG A CA 1
ATOM 2924 C C . ARG A 1 381 ? -5.772 -1.025 4.423 1.00 95.06 381 ARG A C 1
ATOM 2926 O O . ARG A 1 381 ? -6.191 -2.119 4.047 1.00 95.06 381 ARG A O 1
ATOM 2933 N N . VAL A 1 382 ? -5.889 -0.593 5.672 1.00 96.56 382 VAL A N 1
ATOM 2934 C CA . VAL A 1 382 ? -6.383 -1.433 6.764 1.00 96.56 382 VAL A CA 1
ATOM 2935 C C . VAL A 1 382 ? -7.752 -0.938 7.210 1.00 96.56 382 VAL A C 1
ATOM 2937 O O . VAL A 1 382 ? -7.860 0.134 7.802 1.00 96.56 382 VAL A O 1
ATOM 2940 N N . ALA A 1 383 ? -8.788 -1.724 6.933 1.00 97.50 383 ALA A N 1
ATOM 2941 C CA . ALA A 1 383 ? -10.106 -1.552 7.523 1.00 97.50 383 ALA A CA 1
ATOM 2942 C C . ALA A 1 383 ? -10.073 -1.914 9.011 1.00 97.50 383 ALA A C 1
ATOM 2944 O O . ALA A 1 383 ? -9.382 -2.855 9.417 1.00 97.50 383 ALA A O 1
ATOM 2945 N N . LEU A 1 384 ? -10.825 -1.170 9.808 1.00 95.69 384 LEU A N 1
ATOM 2946 C CA . LEU A 1 384 ? -10.978 -1.379 11.234 1.00 95.69 384 LEU A CA 1
ATOM 2947 C C . LEU A 1 384 ? -12.427 -1.750 11.537 1.00 95.69 384 LEU A C 1
ATOM 2949 O O . LEU A 1 384 ? -13.333 -1.002 11.180 1.00 95.69 384 LEU A O 1
ATOM 2953 N N . SER A 1 385 ? -12.593 -2.864 12.242 1.00 94.44 385 SER A N 1
ATOM 2954 C CA . SER A 1 385 ? -13.880 -3.415 12.654 1.00 94.44 385 SER A CA 1
ATOM 2955 C C . SER A 1 385 ? -14.797 -3.730 11.465 1.00 94.44 385 SER A C 1
ATOM 2957 O O . SER A 1 385 ? -14.352 -3.838 10.315 1.00 94.44 385 SER A O 1
ATOM 2959 N N . ASP A 1 386 ? -16.063 -4.004 11.755 1.00 95.81 386 ASP A N 1
ATOM 2960 C CA . ASP A 1 386 ? -17.050 -4.384 10.752 1.00 95.81 386 ASP A CA 1
ATOM 2961 C C . ASP A 1 386 ? -17.440 -3.182 9.867 1.00 95.81 386 ASP A C 1
ATOM 2963 O O . ASP A 1 386 ? -17.360 -2.031 10.304 1.00 95.81 386 ASP A O 1
ATOM 2967 N N . PRO A 1 387 ? -17.893 -3.414 8.618 1.00 96.31 387 PRO A N 1
ATOM 2968 C CA . PRO A 1 387 ? -18.614 -2.385 7.877 1.00 96.31 387 PRO A CA 1
ATOM 2969 C C . PRO A 1 387 ? -19.836 -1.895 8.671 1.00 96.31 387 PRO A C 1
ATOM 2971 O O . PRO A 1 387 ? -20.402 -2.639 9.467 1.00 96.31 387 PRO A O 1
ATOM 2974 N N . PHE A 1 388 ? -20.274 -0.665 8.421 1.00 93.94 388 PHE A N 1
ATOM 2975 C CA . PHE A 1 388 ? -21.447 -0.064 9.063 1.00 93.94 388 PHE A CA 1
ATOM 2976 C C . PHE A 1 388 ? -22.412 0.523 8.023 1.00 93.94 388 PHE A C 1
ATOM 2978 O O . PHE A 1 388 ? -22.043 0.694 6.856 1.00 93.94 388 PHE A O 1
ATOM 2985 N N . GLY A 1 389 ? -23.658 0.771 8.434 1.00 91.38 389 GLY A N 1
ATOM 2986 C CA . GLY A 1 389 ? -24.804 0.967 7.542 1.00 91.38 389 GLY A CA 1
ATOM 2987 C C . GLY A 1 389 ? -25.462 -0.355 7.123 1.00 91.38 389 GLY A C 1
ATOM 2988 O O . GLY A 1 389 ? -25.205 -1.415 7.705 1.00 91.38 389 GLY A O 1
ATOM 2989 N N . GLU A 1 390 ? -26.277 -0.310 6.072 1.00 90.50 390 GLU A N 1
ATOM 2990 C CA . GLU A 1 390 ? -27.159 -1.392 5.636 1.00 90.50 390 GLU A CA 1
ATOM 2991 C C . GLU A 1 390 ? -26.417 -2.722 5.395 1.00 90.50 390 GLU A C 1
ATOM 2993 O O . GLU A 1 390 ? -25.584 -2.863 4.490 1.00 90.50 390 GLU A O 1
ATOM 2998 N N . ALA A 1 391 ? -26.768 -3.753 6.171 1.00 90.25 391 ALA A N 1
ATOM 2999 C CA . ALA A 1 391 ? -26.114 -5.064 6.135 1.00 90.25 391 ALA A CA 1
ATOM 3000 C C . ALA A 1 391 ? -26.143 -5.743 4.751 1.00 90.25 391 ALA A C 1
ATOM 3002 O O . ALA A 1 391 ? -25.221 -6.500 4.418 1.00 90.25 391 ALA A O 1
ATOM 3003 N N . ALA A 1 392 ? -27.173 -5.465 3.943 1.00 90.88 392 ALA A N 1
ATOM 3004 C CA . ALA A 1 392 ? -27.318 -5.972 2.579 1.00 90.88 392 ALA A CA 1
ATOM 3005 C C . ALA A 1 392 ? -26.263 -5.397 1.615 1.00 90.88 392 ALA A C 1
ATOM 3007 O O . ALA A 1 392 ? -25.840 -6.083 0.683 1.00 90.88 392 ALA A O 1
ATOM 3008 N N . ALA A 1 393 ? -25.767 -4.181 1.870 1.00 92.12 393 ALA A N 1
ATOM 3009 C CA . ALA A 1 393 ? -24.745 -3.523 1.059 1.00 92.12 393 ALA A CA 1
ATOM 3010 C C . ALA A 1 393 ? -23.303 -3.921 1.445 1.00 92.12 393 ALA A C 1
ATOM 3012 O O . ALA A 1 393 ? -22.355 -3.615 0.713 1.00 92.12 393 ALA A O 1
ATOM 3013 N N . TRP A 1 394 ? -23.105 -4.660 2.546 1.00 95.19 394 TRP A N 1
ATOM 3014 C CA . TRP A 1 394 ? -21.770 -5.054 3.015 1.00 95.19 394 TRP A CA 1
ATOM 3015 C C . TRP A 1 394 ? -20.951 -5.867 1.995 1.00 95.19 394 TRP A C 1
ATOM 3017 O O . TRP A 1 394 ? -19.773 -5.562 1.814 1.00 95.19 394 TRP A O 1
ATOM 3027 N N . PRO A 1 395 ? -21.499 -6.881 1.289 1.00 95.75 395 PRO A N 1
ATOM 3028 C CA . PRO A 1 395 ? -20.725 -7.612 0.283 1.00 95.75 395 PRO A CA 1
ATOM 3029 C C . PRO A 1 395 ? -20.155 -6.693 -0.805 1.00 95.75 395 PRO A C 1
ATOM 3031 O O . PRO A 1 395 ? -19.007 -6.860 -1.215 1.00 95.75 395 PRO A O 1
ATOM 3034 N N . ARG A 1 396 ? -20.931 -5.683 -1.219 1.00 94.50 396 ARG A N 1
ATOM 3035 C CA . ARG A 1 396 ? -20.530 -4.703 -2.231 1.00 94.50 396 ARG A CA 1
ATOM 3036 C C . ARG A 1 396 ? -19.448 -3.763 -1.712 1.00 94.50 396 ARG A C 1
ATOM 3038 O O . ARG A 1 396 ? -18.413 -3.645 -2.361 1.00 94.50 396 ARG A O 1
ATOM 3045 N N . VAL A 1 397 ? -19.640 -3.140 -0.542 1.00 96.06 397 VAL A N 1
ATOM 3046 C CA . VAL A 1 397 ? -18.632 -2.214 0.013 1.00 96.06 397 VAL A CA 1
ATOM 3047 C C . VAL A 1 397 ? -17.308 -2.925 0.291 1.00 96.06 397 VAL A C 1
ATOM 3049 O O . VAL A 1 397 ? -16.251 -2.351 0.056 1.00 96.06 397 VAL A O 1
ATOM 3052 N N . ILE A 1 398 ? -17.347 -4.199 0.703 1.00 97.88 398 ILE A N 1
ATOM 3053 C CA . ILE A 1 398 ? -16.147 -5.024 0.879 1.00 97.88 398 ILE A CA 1
ATOM 3054 C C . ILE A 1 398 ? -15.425 -5.206 -0.460 1.00 97.88 398 ILE A C 1
ATOM 3056 O O . ILE A 1 398 ? -14.225 -4.954 -0.539 1.00 97.88 398 ILE A O 1
ATOM 3060 N N . GLN A 1 399 ? -16.124 -5.616 -1.522 1.00 96.31 399 GLN A N 1
ATOM 3061 C CA . GLN A 1 399 ? -15.505 -5.785 -2.842 1.00 96.31 399 GLN A CA 1
ATOM 3062 C C . GLN A 1 399 ? -14.915 -4.474 -3.375 1.00 96.31 399 GLN A C 1
ATOM 3064 O O . GLN A 1 399 ? -13.775 -4.463 -3.843 1.00 96.31 399 GLN A O 1
ATOM 3069 N N . GLU A 1 400 ? -15.656 -3.372 -3.257 1.00 95.25 400 GLU A N 1
ATOM 3070 C CA . GLU A 1 400 ? -15.213 -2.042 -3.678 1.00 95.25 400 GLU A CA 1
ATOM 3071 C C . GLU A 1 400 ? -13.991 -1.575 -2.873 1.00 95.25 400 GLU A C 1
ATOM 3073 O O . GLU A 1 400 ? -13.032 -1.078 -3.460 1.00 95.25 400 GLU A O 1
ATOM 3078 N N . PHE A 1 401 ? -13.961 -1.818 -1.559 1.00 97.06 401 PHE A N 1
ATOM 3079 C CA . PHE A 1 401 ? -12.817 -1.511 -0.698 1.00 97.06 401 PHE A CA 1
ATOM 3080 C C . PHE A 1 401 ? -11.573 -2.325 -1.079 1.00 97.06 401 PHE A C 1
ATOM 3082 O O . PHE A 1 401 ? -10.480 -1.770 -1.236 1.00 97.06 401 PHE A O 1
ATOM 3089 N N . LEU A 1 402 ? -11.729 -3.641 -1.278 1.00 96.62 402 LEU A N 1
ATOM 3090 C CA . LEU A 1 402 ? -10.637 -4.520 -1.708 1.00 96.62 402 LEU A CA 1
ATOM 3091 C C . LEU A 1 402 ? -10.096 -4.101 -3.083 1.00 96.62 402 LEU A C 1
ATOM 3093 O O . LEU A 1 402 ? -8.881 -4.109 -3.292 1.00 96.62 402 LEU A O 1
ATOM 3097 N N . HIS A 1 403 ? -10.980 -3.734 -4.013 1.00 93.12 403 HIS A N 1
ATOM 3098 C CA . HIS A 1 403 ? -10.600 -3.253 -5.338 1.00 93.12 403 HIS A CA 1
ATOM 3099 C C . HIS A 1 403 ? -9.894 -1.894 -5.265 1.00 93.12 403 HIS A C 1
ATOM 3101 O O . HIS A 1 403 ? -8.811 -1.754 -5.827 1.00 93.12 403 HIS A O 1
ATOM 3107 N N . GLY A 1 404 ? -10.446 -0.935 -4.515 1.00 90.94 404 GLY A N 1
ATOM 3108 C CA . GLY A 1 404 ? -9.890 0.410 -4.349 1.00 90.94 404 GLY A CA 1
ATOM 3109 C C . GLY A 1 404 ? -8.485 0.407 -3.742 1.00 90.94 404 GLY A C 1
ATOM 3110 O O . GLY A 1 404 ? -7.591 1.112 -4.207 1.00 90.94 404 GLY A O 1
ATOM 3111 N N . ALA A 1 405 ? -8.235 -0.453 -2.750 1.00 92.62 405 ALA A N 1
ATOM 3112 C CA . ALA A 1 405 ? -6.884 -0.642 -2.221 1.00 92.62 405 ALA A CA 1
ATOM 3113 C C . ALA A 1 405 ? -5.913 -1.152 -3.303 1.00 92.62 405 ALA A C 1
ATOM 3115 O O . ALA A 1 405 ? -4.815 -0.614 -3.460 1.00 92.62 405 ALA A O 1
ATOM 3116 N N . ARG A 1 406 ? -6.325 -2.158 -4.090 1.00 90.44 406 ARG A N 1
ATOM 3117 C CA . ARG A 1 406 ? -5.497 -2.737 -5.163 1.00 90.44 406 ARG A CA 1
ATOM 3118 C C . ARG A 1 406 ? -5.243 -1.749 -6.299 1.00 90.44 406 ARG A C 1
ATOM 3120 O O . ARG A 1 406 ? -4.125 -1.721 -6.814 1.00 90.44 406 ARG A O 1
ATOM 3127 N N . SER A 1 407 ? -6.238 -0.945 -6.681 1.00 86.62 407 SER A N 1
ATOM 3128 C CA . SER A 1 407 ? -6.081 0.081 -7.717 1.00 86.62 407 SER A CA 1
ATOM 3129 C C . SER A 1 407 ? -5.078 1.152 -7.307 1.00 86.62 407 SER A C 1
ATOM 3131 O O . SER A 1 407 ? -4.391 1.687 -8.161 1.00 86.62 407 SER A O 1
ATOM 3133 N N . GLU A 1 408 ? -4.918 1.409 -6.010 1.00 88.44 408 GLU A N 1
ATOM 3134 C CA . GLU A 1 408 ? -3.906 2.327 -5.480 1.00 88.44 408 GLU A CA 1
ATOM 3135 C C . GLU A 1 408 ? -2.597 1.629 -5.081 1.00 88.44 408 GLU A C 1
ATOM 3137 O O . GLU A 1 408 ? -1.770 2.227 -4.392 1.00 88.44 408 GLU A O 1
ATOM 3142 N N . MET A 1 409 ? -2.378 0.372 -5.487 1.00 89.56 409 MET A N 1
ATOM 3143 C CA . MET A 1 409 ? -1.160 -0.392 -5.171 1.00 89.56 409 MET A CA 1
ATOM 3144 C C . MET A 1 409 ? -0.921 -0.572 -3.663 1.00 89.56 409 MET A C 1
ATOM 3146 O O . MET A 1 409 ? 0.215 -0.528 -3.182 1.00 89.56 409 MET A O 1
ATOM 3150 N N . ARG A 1 410 ? -2.003 -0.734 -2.897 1.00 91.19 410 ARG A N 1
ATOM 3151 C CA . ARG A 1 410 ? -1.970 -1.094 -1.478 1.00 91.19 410 ARG A CA 1
ATOM 3152 C C . ARG A 1 410 ? -2.537 -2.491 -1.286 1.00 91.19 410 ARG A C 1
ATOM 3154 O O . ARG A 1 410 ? -3.505 -2.891 -1.931 1.00 91.19 410 ARG A O 1
ATOM 3161 N N . MET A 1 411 ? -1.955 -3.236 -0.357 1.00 93.50 411 MET A N 1
ATOM 3162 C CA . MET A 1 411 ? -2.540 -4.488 0.102 1.00 93.50 411 MET A CA 1
ATOM 3163 C C . MET A 1 411 ? -3.746 -4.178 1.004 1.00 93.50 411 MET A C 1
ATOM 3165 O O . MET A 1 411 ? -3.560 -3.557 2.050 1.00 93.50 411 MET A O 1
ATOM 3169 N N . PRO A 1 412 ? -4.976 -4.594 0.663 1.00 96.38 412 PRO A N 1
ATOM 3170 C CA . PRO A 1 412 ? -6.080 -4.449 1.596 1.00 96.38 412 PRO A CA 1
ATOM 3171 C C . PRO A 1 412 ? -5.947 -5.448 2.747 1.00 96.38 412 PRO A C 1
ATOM 3173 O O . PRO A 1 412 ? -5.556 -6.600 2.543 1.00 96.38 412 PRO A O 1
ATOM 3176 N N . ALA A 1 413 ? -6.331 -5.019 3.940 1.00 96.81 413 ALA A N 1
ATOM 3177 C CA . ALA A 1 413 ? -6.536 -5.871 5.102 1.00 96.81 413 ALA A CA 1
ATOM 3178 C C . ALA A 1 413 ? -7.735 -5.354 5.904 1.00 96.81 413 ALA A C 1
ATOM 3180 O O . ALA A 1 413 ? -8.100 -4.187 5.779 1.00 96.81 413 ALA A O 1
ATOM 3181 N N . ALA A 1 414 ? -8.338 -6.202 6.730 1.00 97.31 414 ALA A N 1
ATOM 3182 C CA . ALA A 1 414 ? -9.390 -5.795 7.658 1.00 97.31 414 ALA A CA 1
ATOM 3183 C C . ALA A 1 414 ? -9.167 -6.440 9.026 1.00 97.31 414 ALA A C 1
ATOM 3185 O O . ALA A 1 414 ? -8.944 -7.646 9.099 1.00 97.31 414 ALA A O 1
ATOM 3186 N N . TYR A 1 415 ? -9.176 -5.639 10.086 1.00 95.25 415 TYR A N 1
ATOM 3187 C CA . TYR A 1 415 ? -8.752 -6.012 11.435 1.00 95.25 415 TYR A CA 1
ATOM 3188 C C . TYR A 1 415 ? -9.884 -5.813 12.449 1.00 95.25 415 TYR A C 1
ATOM 3190 O O . TYR A 1 415 ? -10.632 -4.852 12.333 1.00 95.25 415 TYR A O 1
ATOM 3198 N N . LYS A 1 416 ? -9.968 -6.689 13.463 1.00 93.81 416 LYS A N 1
ATOM 3199 C CA . LYS A 1 416 ? -11.049 -6.750 14.472 1.00 93.81 416 LYS A CA 1
ATOM 3200 C C . LYS A 1 416 ? -12.435 -7.072 13.898 1.00 93.81 416 LYS A C 1
ATOM 3202 O O . LYS A 1 416 ? -13.441 -6.591 14.399 1.00 93.81 416 LYS A O 1
ATOM 3207 N N . LEU A 1 417 ? -12.494 -7.931 12.883 1.00 96.19 417 LEU A N 1
ATOM 3208 C CA . LEU A 1 417 ? -13.767 -8.365 12.310 1.00 96.19 417 LEU A CA 1
ATOM 3209 C C . LEU A 1 417 ? -14.504 -9.341 13.230 1.00 96.19 417 LEU A C 1
ATOM 3211 O O . LEU A 1 417 ? -13.911 -10.323 13.699 1.00 96.19 417 LEU A O 1
ATOM 3215 N N . SER A 1 418 ? -15.812 -9.144 13.383 1.00 95.25 418 SER A N 1
ATOM 3216 C CA . SER A 1 418 ? -16.712 -10.165 13.922 1.00 95.25 418 SER A CA 1
ATOM 3217 C C . SER A 1 418 ? -16.727 -11.410 13.029 1.00 95.25 418 SER A C 1
ATOM 3219 O O . SER A 1 418 ? -16.316 -11.381 11.862 1.00 95.25 418 SER A O 1
ATOM 3221 N N . ALA A 1 419 ? -17.241 -12.529 13.544 1.00 94.56 419 ALA A N 1
ATOM 3222 C CA . ALA A 1 419 ? -17.408 -13.745 12.748 1.00 94.56 419 ALA A CA 1
ATOM 3223 C C . ALA A 1 419 ? -18.280 -13.514 11.493 1.00 94.56 419 ALA A C 1
ATOM 3225 O O . ALA A 1 419 ? -17.957 -14.014 10.411 1.00 94.56 419 ALA A O 1
ATOM 3226 N N . GLY A 1 420 ? -19.342 -12.707 11.614 1.00 94.81 420 GLY A N 1
ATOM 3227 C CA . GLY A 1 420 ? -20.254 -12.389 10.513 1.00 94.81 420 GLY A CA 1
ATOM 3228 C C . GLY A 1 420 ? -19.588 -11.564 9.409 1.00 94.81 420 GLY A C 1
ATOM 3229 O O . GLY A 1 420 ? -19.700 -11.898 8.224 1.00 94.81 420 GLY A O 1
ATOM 3230 N N . ALA A 1 421 ? -18.839 -10.519 9.771 1.00 96.31 421 ALA A N 1
ATOM 3231 C CA . ALA A 1 421 ? -18.079 -9.743 8.794 1.00 96.31 421 ALA A CA 1
ATOM 3232 C C . ALA A 1 421 ? -16.931 -10.564 8.187 1.00 96.31 421 ALA A C 1
ATOM 3234 O O . ALA A 1 421 ? -16.747 -10.562 6.967 1.00 96.31 421 ALA A O 1
ATOM 3235 N N . ALA A 1 422 ? -16.215 -11.349 8.997 1.00 96.62 422 ALA A N 1
ATOM 3236 C CA . ALA A 1 422 ? -15.148 -12.232 8.532 1.00 96.62 422 ALA A CA 1
ATOM 3237 C C . ALA A 1 422 ? -15.638 -13.242 7.481 1.00 96.62 422 ALA A C 1
ATOM 3239 O O . ALA A 1 422 ? -14.947 -13.485 6.490 1.00 96.62 422 ALA A O 1
ATOM 3240 N N . GLN A 1 423 ? -16.850 -13.789 7.632 1.00 97.25 423 GLN A N 1
ATOM 3241 C CA . GLN A 1 423 ? -17.449 -14.666 6.623 1.00 97.25 423 GLN A CA 1
ATOM 3242 C C . GLN A 1 423 ? -17.686 -13.938 5.289 1.00 97.25 423 GLN A C 1
ATOM 3244 O O . GLN A 1 423 ? -17.408 -14.499 4.225 1.00 97.25 423 GLN A O 1
ATOM 3249 N N . LYS A 1 424 ? -18.151 -12.683 5.321 1.00 97.50 424 LYS A N 1
ATOM 3250 C CA . LYS A 1 424 ? -18.353 -11.860 4.114 1.00 97.50 424 LYS A CA 1
ATOM 3251 C C . LYS A 1 424 ? -17.021 -11.534 3.427 1.00 97.50 424 LYS A C 1
ATOM 3253 O O . LYS A 1 424 ? -16.914 -11.695 2.213 1.00 97.50 424 LYS A O 1
ATOM 3258 N N . PHE A 1 425 ? -15.978 -11.195 4.188 1.00 97.81 425 PHE A N 1
ATOM 3259 C CA . PHE A 1 425 ? -14.621 -11.033 3.649 1.00 97.81 425 PHE A CA 1
ATOM 3260 C C . PHE A 1 425 ? -14.065 -12.335 3.057 1.00 97.81 425 PHE A C 1
ATOM 3262 O O . PHE A 1 425 ? -13.430 -12.307 2.003 1.00 97.81 425 PHE A O 1
ATOM 3269 N N . ARG A 1 426 ? -14.337 -13.491 3.678 1.00 97.31 426 ARG A N 1
ATOM 3270 C CA . ARG A 1 426 ? -13.948 -14.802 3.135 1.00 97.31 426 ARG A CA 1
ATOM 3271 C C . ARG A 1 426 ? -14.576 -15.048 1.764 1.00 97.31 426 ARG A C 1
ATOM 3273 O O . ARG A 1 426 ? -13.867 -15.414 0.830 1.00 97.31 426 ARG A O 1
ATOM 3280 N N . ARG A 1 427 ? -15.879 -14.773 1.621 1.00 97.06 427 ARG A N 1
ATOM 3281 C CA . ARG A 1 427 ? -16.599 -14.853 0.335 1.00 97.06 427 ARG A CA 1
ATOM 3282 C C . ARG A 1 427 ? -16.051 -13.878 -0.713 1.00 97.06 427 ARG A C 1
ATOM 3284 O O . ARG A 1 427 ? -16.088 -14.188 -1.896 1.00 97.06 427 ARG A O 1
ATOM 3291 N N . ALA A 1 428 ? -15.490 -12.745 -0.292 1.00 96.19 428 ALA A N 1
ATOM 3292 C CA . ALA A 1 428 ? -14.809 -11.787 -1.167 1.00 96.19 428 ALA A CA 1
ATOM 3293 C C . ALA A 1 428 ? -13.350 -12.174 -1.516 1.00 96.19 428 ALA A C 1
ATOM 3295 O O . ALA A 1 428 ? -12.612 -11.368 -2.087 1.00 96.19 428 ALA A O 1
ATOM 3296 N N . GLY A 1 429 ? -12.912 -13.396 -1.187 1.00 95.62 429 GLY A N 1
ATOM 3297 C CA . GLY A 1 429 ? -11.589 -13.909 -1.547 1.00 95.62 429 GLY A CA 1
ATOM 3298 C C . GLY A 1 429 ? -10.482 -13.575 -0.544 1.00 95.62 429 GLY A C 1
ATOM 3299 O O . GLY A 1 429 ? -9.309 -13.520 -0.930 1.00 95.62 429 GLY A O 1
ATOM 3300 N N . CYS A 1 430 ? -10.817 -13.368 0.732 1.00 96.69 430 CYS A N 1
ATOM 3301 C CA . CYS A 1 430 ? -9.836 -13.230 1.812 1.00 96.69 430 CYS A CA 1
ATOM 3302 C C . CYS A 1 430 ? -9.640 -14.529 2.607 1.00 96.69 430 CYS A C 1
ATOM 3304 O O . CYS A 1 430 ? -10.578 -15.278 2.873 1.00 96.69 430 CYS A O 1
ATOM 3306 N N . ARG A 1 431 ? -8.406 -14.751 3.058 1.00 94.12 431 ARG A N 1
ATOM 3307 C CA . ARG A 1 431 ? -8.072 -15.665 4.151 1.00 94.12 431 ARG A CA 1
ATOM 3308 C C . ARG A 1 431 ? -8.366 -14.980 5.477 1.00 94.12 431 ARG A C 1
ATOM 3310 O O . ARG A 1 431 ? -8.161 -13.773 5.606 1.00 94.12 431 ARG A O 1
ATOM 3317 N N . ILE A 1 432 ? -8.850 -15.756 6.439 1.00 92.75 432 ILE A N 1
ATOM 3318 C CA . ILE A 1 432 ? -9.291 -15.272 7.746 1.00 92.75 432 ILE A CA 1
ATOM 3319 C C . ILE A 1 432 ? -8.405 -15.896 8.818 1.00 92.75 432 ILE A C 1
ATOM 3321 O O . ILE A 1 432 ? -8.271 -17.115 8.857 1.00 92.75 432 ILE A O 1
ATOM 3325 N N . HIS A 1 433 ? -7.845 -15.061 9.685 1.00 88.94 433 HIS A N 1
ATOM 3326 C CA . HIS A 1 433 ? -6.998 -15.458 10.806 1.00 88.94 433 HIS A CA 1
ATOM 3327 C C . HIS A 1 433 ? -7.607 -14.948 12.108 1.00 88.94 433 HIS A C 1
ATOM 3329 O O . HIS A 1 433 ? -8.032 -13.797 12.164 1.00 88.94 433 HIS A O 1
ATOM 3335 N N . VAL A 1 434 ? -7.639 -15.766 13.158 1.00 86.94 434 VAL A N 1
ATOM 3336 C CA . VAL A 1 434 ? -8.071 -15.301 14.485 1.00 86.94 434 VAL A CA 1
ATOM 3337 C C . VAL A 1 434 ? -6.966 -14.429 15.081 1.00 86.94 434 VAL A C 1
ATOM 3339 O O . VAL A 1 434 ? -5.799 -14.817 15.091 1.00 86.94 434 VAL A O 1
ATOM 3342 N N . THR A 1 435 ? -7.323 -13.240 15.563 1.00 84.19 435 THR A N 1
ATOM 3343 C CA . THR A 1 435 ? -6.359 -12.269 16.116 1.00 84.19 435 THR A CA 1
ATOM 3344 C C . THR A 1 435 ? -6.583 -11.907 17.574 1.00 84.19 435 THR A C 1
ATOM 3346 O O . THR A 1 435 ? -5.702 -11.360 18.235 1.00 84.19 435 THR A O 1
ATOM 3349 N N . GLY A 1 436 ? -7.761 -12.191 18.106 1.00 86.50 436 GLY A N 1
ATOM 3350 C CA . GLY A 1 436 ? -8.102 -11.850 19.475 1.00 86.50 436 GLY A CA 1
ATOM 3351 C C . GLY A 1 436 ? -9.508 -12.289 19.802 1.00 86.50 436 GLY A C 1
ATOM 3352 O O . GLY A 1 436 ? -10.153 -12.956 18.993 1.00 86.50 436 GLY A O 1
ATOM 3353 N N . GLN A 1 437 ? -9.964 -11.907 20.984 1.00 90.00 437 GLN A N 1
ATOM 3354 C CA . GLN A 1 437 ? -11.326 -12.160 21.419 1.00 90.00 437 GLN A CA 1
ATOM 3355 C C . GLN A 1 437 ? -11.922 -10.910 22.054 1.00 90.00 437 GLN A C 1
ATOM 3357 O O . GLN A 1 437 ? -11.225 -10.184 22.762 1.00 90.00 437 GLN A O 1
ATOM 3362 N N . GLU A 1 438 ? -13.192 -10.657 21.776 1.00 93.31 438 GLU A N 1
ATOM 3363 C CA . GLU A 1 438 ? -14.009 -9.658 22.455 1.00 93.31 438 GLU A CA 1
ATOM 3364 C C . GLU A 1 438 ? -14.587 -10.287 23.726 1.00 93.31 438 GLU A C 1
ATOM 3366 O O . GLU A 1 438 ? -15.076 -11.414 23.680 1.00 93.31 438 GLU A O 1
ATOM 3371 N N . ALA A 1 439 ? -14.502 -9.582 24.854 1.00 95.69 439 ALA A N 1
ATOM 3372 C CA . ALA A 1 439 ? -15.164 -9.986 26.090 1.00 95.69 439 ALA A CA 1
ATOM 3373 C C . ALA A 1 439 ? -16.537 -9.321 26.146 1.00 95.69 439 ALA A C 1
ATOM 3375 O O . ALA A 1 439 ? -16.611 -8.104 26.313 1.00 95.69 439 ALA A O 1
ATOM 3376 N N . VAL A 1 440 ? -17.600 -10.104 26.014 1.00 97.25 440 VAL A N 1
ATOM 3377 C CA . VAL A 1 440 ? -18.972 -9.604 25.917 1.00 97.25 440 VAL A CA 1
ATOM 3378 C C . VAL A 1 440 ? -19.781 -10.070 27.116 1.00 97.25 440 VAL A C 1
ATOM 3380 O O . VAL A 1 440 ? -19.787 -11.246 27.448 1.00 97.25 440 VAL A O 1
ATOM 3383 N N . VAL A 1 441 ? -20.486 -9.154 27.762 1.00 97.88 441 VAL A N 1
ATOM 3384 C CA . VAL A 1 441 ? -21.461 -9.452 28.812 1.00 97.88 441 VAL A CA 1
ATOM 3385 C C . VAL A 1 441 ? -22.845 -9.115 28.273 1.00 97.88 441 VAL A C 1
ATOM 3387 O O . VAL A 1 441 ? -23.012 -8.081 27.633 1.00 97.88 441 VAL A O 1
ATOM 3390 N N . ASP A 1 442 ? -23.833 -9.963 28.534 1.00 97.62 442 ASP A N 1
ATOM 3391 C CA . ASP A 1 442 ? -25.241 -9.635 28.308 1.00 97.62 442 ASP A CA 1
ATOM 3392 C C . ASP A 1 442 ? -25.793 -8.910 29.553 1.00 97.62 442 ASP A C 1
ATOM 3394 O O . ASP A 1 442 ? -25.908 -9.526 30.619 1.00 97.62 442 ASP A O 1
ATOM 3398 N N . PRO A 1 443 ? -26.128 -7.607 29.465 1.00 97.50 443 PRO A N 1
ATOM 3399 C CA . PRO A 1 443 ? -26.655 -6.850 30.600 1.00 97.50 443 PRO A CA 1
ATOM 3400 C C . PRO A 1 443 ? -27.972 -7.406 31.152 1.00 97.50 443 PRO A C 1
ATOM 3402 O O . PRO A 1 443 ? -28.236 -7.297 32.353 1.00 97.50 443 PRO A O 1
ATOM 3405 N N . GLY A 1 444 ? -28.802 -8.025 30.306 1.00 95.31 444 GLY A N 1
ATOM 3406 C CA . GLY A 1 444 ? -30.091 -8.586 30.704 1.00 95.31 444 GLY A CA 1
ATOM 3407 C C . GLY A 1 444 ? -29.934 -9.715 31.721 1.00 95.31 444 GLY A C 1
ATOM 3408 O O . GLY A 1 444 ? -30.648 -9.748 32.729 1.00 95.31 444 GLY A O 1
ATOM 3409 N N . THR A 1 445 ? -28.947 -10.583 31.497 1.00 95.00 445 THR A N 1
ATOM 3410 C CA . THR A 1 445 ? -28.654 -11.755 32.337 1.00 95.00 445 THR A CA 1
ATOM 3411 C C . THR A 1 445 ? -27.567 -11.515 33.387 1.00 95.00 445 THR A C 1
ATOM 3413 O O . THR A 1 445 ? -27.417 -12.323 34.308 1.00 95.00 445 THR A O 1
ATOM 3416 N N . PHE A 1 446 ? -26.836 -10.401 33.310 1.00 97.00 446 PHE A N 1
ATOM 3417 C CA . PHE A 1 446 ? -25.812 -10.057 34.290 1.00 97.00 446 PHE A CA 1
ATOM 3418 C C . PHE A 1 446 ? -26.401 -9.853 35.696 1.00 97.00 446 PHE A C 1
ATOM 3420 O O . PHE A 1 446 ? -27.359 -9.103 35.901 1.00 97.00 446 PHE A O 1
ATOM 3427 N N . SER A 1 447 ? -25.787 -10.506 36.684 1.00 94.94 447 SER A N 1
ATOM 3428 C CA . SER A 1 447 ? -26.062 -10.313 38.108 1.00 94.94 447 SER A CA 1
ATOM 3429 C C . SER A 1 447 ? -24.790 -10.536 38.925 1.00 94.94 447 SER A C 1
ATOM 3431 O O . SER A 1 447 ? -23.936 -11.351 38.573 1.00 94.94 447 SER A O 1
ATOM 3433 N N . LEU A 1 448 ? -24.669 -9.822 40.047 1.00 95.62 448 LEU A N 1
ATOM 3434 C CA . LEU A 1 448 ? -23.616 -10.057 41.036 1.00 95.62 448 LEU A CA 1
ATOM 3435 C C . LEU A 1 448 ? -23.904 -11.254 41.948 1.00 95.62 448 LEU A C 1
ATOM 3437 O O . LEU A 1 448 ? -23.041 -11.612 42.757 1.00 95.62 448 LEU A O 1
ATOM 3441 N N . ASP A 1 449 ? -25.083 -11.861 41.852 1.00 92.94 449 ASP A N 1
ATOM 3442 C CA . ASP A 1 449 ? -25.482 -12.983 42.689 1.00 92.94 449 ASP A CA 1
ATOM 3443 C C . ASP A 1 449 ? -24.800 -14.296 42.288 1.00 92.94 449 ASP A C 1
ATOM 3445 O O . ASP A 1 449 ? -24.181 -14.451 41.235 1.00 92.94 449 ASP A O 1
ATOM 3449 N N . GLY A 1 450 ? -24.865 -15.271 43.194 1.00 91.38 450 GLY A N 1
ATOM 3450 C CA . GLY A 1 450 ? -24.289 -16.594 42.984 1.00 91.38 450 GLY A CA 1
ATOM 3451 C C . GLY A 1 450 ? -22.812 -16.725 43.374 1.00 91.38 450 GLY A C 1
ATOM 3452 O O . GLY A 1 450 ? -22.089 -15.768 43.684 1.00 91.38 450 GLY A O 1
ATOM 3453 N N . SER A 1 451 ? -22.356 -17.977 43.416 1.00 92.81 451 SER A N 1
ATOM 3454 C CA . SER A 1 451 ? -21.018 -18.353 43.887 1.00 92.81 451 SER A CA 1
ATOM 3455 C C . SER A 1 451 ? -19.910 -17.962 42.903 1.00 92.81 451 SER A C 1
ATOM 3457 O O . SER A 1 451 ? -18.838 -17.527 43.328 1.00 92.81 451 SER A O 1
ATOM 3459 N N . ARG A 1 452 ? -20.177 -18.041 41.591 1.00 91.31 452 ARG A N 1
ATOM 3460 C CA . ARG A 1 452 ? -19.209 -17.726 40.521 1.00 91.31 452 ARG A CA 1
ATOM 3461 C C . ARG A 1 452 ? -18.800 -16.251 40.469 1.00 91.31 452 ARG A C 1
ATOM 3463 O O . ARG A 1 452 ? -17.709 -15.971 39.974 1.00 91.31 452 ARG A O 1
ATOM 3470 N N . MET A 1 453 ? -19.629 -15.360 41.022 1.00 96.00 453 MET A N 1
ATOM 3471 C CA . MET A 1 453 ? -19.427 -13.904 41.087 1.00 96.00 453 MET A CA 1
ATOM 3472 C C . MET A 1 453 ? -18.812 -13.430 42.413 1.00 96.00 453 MET A C 1
ATOM 3474 O O . MET A 1 453 ? -18.624 -12.233 42.621 1.00 96.00 453 MET A O 1
ATOM 3478 N N . ARG A 1 454 ? -18.467 -14.354 43.327 1.00 95.44 454 ARG A N 1
ATOM 3479 C CA . ARG A 1 454 ? -17.949 -14.039 44.673 1.00 95.44 454 ARG A CA 1
ATOM 3480 C C . ARG A 1 454 ? -16.749 -13.093 44.647 1.00 95.44 454 ARG A C 1
ATOM 3482 O O . ARG A 1 454 ? -16.651 -12.214 45.499 1.00 95.44 454 ARG A O 1
ATOM 3489 N N . GLU A 1 455 ? -15.831 -13.287 43.703 1.00 95.69 455 GLU A N 1
ATOM 3490 C CA . GLU A 1 455 ? -14.643 -12.444 43.578 1.00 95.69 455 GLU A CA 1
ATOM 3491 C C . GLU A 1 455 ? -14.994 -11.012 43.165 1.00 95.69 455 GLU A C 1
ATOM 3493 O O . GLU A 1 455 ? -14.582 -10.076 43.856 1.00 95.69 455 GLU A O 1
ATOM 3498 N N . LEU A 1 456 ? -15.790 -10.849 42.101 1.00 96.88 456 LEU A N 1
ATOM 3499 C CA . LEU A 1 456 ? -16.230 -9.539 41.626 1.00 96.88 456 LEU A CA 1
ATOM 3500 C C . LEU A 1 456 ? -17.032 -8.811 42.709 1.00 96.88 456 LEU A C 1
ATOM 3502 O O . LEU A 1 456 ? -16.695 -7.687 43.070 1.00 96.88 456 LEU A O 1
ATOM 3506 N N . ARG A 1 457 ? -18.012 -9.490 43.317 1.00 97.31 457 ARG A N 1
ATOM 3507 C CA . ARG A 1 457 ? -18.839 -8.945 44.404 1.00 97.31 457 ARG A CA 1
ATOM 3508 C C . ARG A 1 457 ? -18.005 -8.498 45.605 1.00 97.31 457 ARG A C 1
ATOM 3510 O O . ARG A 1 457 ? -18.277 -7.454 46.187 1.00 97.31 457 ARG A O 1
ATOM 3517 N N . ARG A 1 458 ? -16.964 -9.255 45.974 1.00 97.25 458 ARG A N 1
ATOM 3518 C CA . ARG A 1 458 ? -16.028 -8.859 47.040 1.00 97.25 458 ARG A CA 1
ATOM 3519 C C . ARG A 1 458 ? -15.273 -7.579 46.679 1.00 97.25 458 ARG A C 1
ATOM 3521 O O . ARG A 1 458 ? -15.100 -6.736 47.549 1.00 97.25 458 ARG A O 1
ATOM 3528 N N . LYS A 1 459 ? -14.808 -7.444 45.432 1.00 97.19 459 LYS A N 1
ATOM 3529 C CA . LYS A 1 459 ? -14.101 -6.241 44.963 1.00 97.19 459 LYS A CA 1
ATOM 3530 C C . LYS A 1 459 ? -15.015 -5.018 44.945 1.00 97.19 459 LYS A C 1
ATOM 3532 O O . LYS A 1 459 ? -14.611 -3.987 45.459 1.00 97.19 459 LYS A O 1
ATOM 3537 N N . VAL A 1 460 ? -16.242 -5.157 44.449 1.00 97.25 460 VAL A N 1
ATOM 3538 C CA . VAL A 1 460 ? -17.244 -4.078 44.463 1.00 97.25 460 VAL A CA 1
ATOM 3539 C C . VAL A 1 460 ? -17.516 -3.607 45.897 1.00 97.25 460 VAL A C 1
ATOM 3541 O O . VAL A 1 460 ? -17.301 -2.440 46.202 1.00 97.25 460 VAL A O 1
ATOM 3544 N N . ARG A 1 461 ? -17.822 -4.530 46.821 1.00 96.75 461 ARG A N 1
ATOM 3545 C CA . ARG A 1 461 ? -18.040 -4.201 48.245 1.00 96.75 461 ARG A CA 1
ATOM 3546 C C . ARG A 1 461 ? -16.832 -3.560 48.925 1.00 96.75 461 ARG A C 1
ATOM 3548 O O . ARG A 1 461 ? -16.986 -2.803 49.877 1.00 96.75 461 ARG A O 1
ATOM 3555 N N . GLN A 1 462 ? -15.619 -3.904 48.489 1.00 96.81 462 GLN A N 1
ATOM 3556 C CA . GLN A 1 462 ? -14.398 -3.305 49.021 1.00 96.81 462 GLN A CA 1
ATOM 3557 C C . GLN A 1 462 ? -14.301 -1.820 48.655 1.00 96.81 462 GLN A C 1
ATOM 3559 O O . GLN A 1 462 ? -13.924 -1.029 49.514 1.00 96.81 462 GLN A O 1
ATOM 3564 N N . ALA A 1 463 ? -14.648 -1.455 47.420 1.00 96.38 463 ALA A N 1
ATOM 3565 C CA . ALA A 1 463 ? -14.661 -0.066 46.976 1.00 96.38 463 ALA A CA 1
ATOM 3566 C C . ALA A 1 463 ? -15.797 0.730 47.637 1.00 96.38 463 ALA A C 1
ATOM 3568 O O . ALA A 1 463 ? -15.543 1.804 48.172 1.00 96.38 463 ALA A O 1
ATOM 3569 N N . GLU A 1 464 ? -16.997 0.150 47.736 1.00 95.25 464 GLU A N 1
ATOM 3570 C CA . GLU A 1 464 ? -18.127 0.751 48.463 1.00 95.25 464 GLU A CA 1
ATOM 3571 C C . GLU A 1 464 ? -17.773 1.039 49.930 1.00 95.25 464 GLU A C 1
ATOM 3573 O O . GLU A 1 464 ? -17.986 2.142 50.425 1.00 95.25 464 GLU A O 1
ATOM 3578 N N . LYS A 1 465 ? -17.158 0.073 50.630 1.00 96.81 465 LYS A N 1
ATOM 3579 C CA . LYS A 1 465 ? -16.709 0.254 52.021 1.00 96.81 465 LYS A CA 1
ATOM 3580 C C . LYS A 1 465 ? -15.609 1.312 52.156 1.00 96.81 465 LYS A C 1
ATOM 3582 O O . LYS A 1 465 ? -15.460 1.893 53.226 1.00 96.81 465 LYS A O 1
ATOM 3587 N N . ALA A 1 466 ? -14.833 1.530 51.099 1.00 95.81 466 ALA A N 1
ATOM 3588 C CA . ALA A 1 466 ? -13.809 2.563 51.046 1.00 95.81 466 ALA A CA 1
ATOM 3589 C C . ALA A 1 466 ? -14.371 3.954 50.697 1.00 95.81 466 ALA A C 1
ATOM 3591 O O . ALA A 1 466 ? -13.581 4.875 50.570 1.00 95.81 466 ALA A O 1
ATOM 3592 N N . GLY A 1 467 ? -15.694 4.113 50.550 1.00 95.56 467 GLY A N 1
ATOM 3593 C CA . GLY A 1 467 ? -16.329 5.405 50.268 1.00 95.56 467 GLY A CA 1
ATOM 3594 C C . GLY A 1 467 ? -16.425 5.762 48.783 1.00 95.56 467 GLY A C 1
ATOM 3595 O O . GLY A 1 467 ? -16.862 6.862 48.452 1.00 95.56 467 GLY A O 1
ATOM 3596 N N . VAL A 1 468 ? -16.066 4.843 47.878 1.00 97.31 468 VAL A N 1
ATOM 3597 C CA . VAL A 1 468 ? -16.105 5.104 46.434 1.00 97.31 468 VAL A CA 1
ATOM 3598 C C . VAL A 1 468 ? -17.547 5.212 45.948 1.00 97.31 468 VAL A C 1
ATOM 3600 O O . VAL A 1 468 ? -18.343 4.274 46.062 1.00 97.31 468 VAL A O 1
ATOM 3603 N N . THR A 1 469 ? -17.852 6.349 45.332 1.00 97.19 469 THR A N 1
ATOM 3604 C CA . THR A 1 469 ? -19.120 6.620 44.648 1.00 97.19 469 THR A CA 1
ATOM 3605 C C . THR A 1 469 ? -18.908 6.605 43.141 1.00 97.19 469 THR A C 1
ATOM 3607 O O . THR A 1 469 ? -17.817 6.907 42.657 1.00 97.19 469 THR A O 1
ATOM 3610 N N . VAL A 1 470 ? -19.933 6.205 42.389 1.00 97.81 470 VAL A N 1
ATOM 3611 C CA . VAL A 1 470 ? -19.886 6.131 40.925 1.00 97.81 470 VAL A CA 1
ATOM 3612 C C . VAL A 1 470 ? -21.097 6.854 40.356 1.00 97.81 470 VAL A C 1
ATOM 3614 O O . VAL A 1 470 ? -22.214 6.631 40.816 1.00 97.81 470 VAL A O 1
ATOM 3617 N N . GLU A 1 471 ? -20.872 7.698 39.355 1.00 96.75 471 GLU A N 1
ATOM 3618 C CA . GLU A 1 471 ? -21.908 8.483 38.688 1.00 96.75 471 GLU A CA 1
ATOM 3619 C C . GLU A 1 471 ? -21.827 8.356 37.163 1.00 96.75 471 GLU A C 1
ATOM 3621 O O . GLU A 1 471 ? -20.760 8.105 36.591 1.00 96.75 471 GLU A O 1
ATOM 3626 N N . PHE A 1 472 ? -22.974 8.535 36.507 1.00 97.38 472 PHE A N 1
ATOM 3627 C CA . PHE A 1 472 ? -23.065 8.654 35.058 1.00 97.38 472 PHE A CA 1
ATOM 3628 C C . PHE A 1 472 ? -22.958 10.124 34.656 1.00 97.38 472 PHE A C 1
ATOM 3630 O O . PHE A 1 472 ? -23.682 10.970 35.176 1.00 97.38 472 PHE A O 1
ATOM 3637 N N . CYS A 1 473 ? -22.091 10.416 33.698 1.00 96.69 473 CYS A N 1
ATOM 3638 C CA . CYS A 1 473 ? -21.910 11.739 33.129 1.00 96.69 473 CYS A CA 1
ATOM 3639 C C . CYS A 1 473 ? -22.299 11.679 31.641 1.00 96.69 473 CYS A C 1
ATOM 3641 O O . CYS A 1 473 ? -21.669 10.940 30.881 1.00 96.69 473 CYS A O 1
ATOM 3643 N N . PRO A 1 474 ? -23.344 12.405 31.206 1.00 95.38 474 PRO A N 1
ATOM 3644 C CA . PRO A 1 474 ? -23.741 12.444 29.801 1.00 95.38 474 PRO A CA 1
ATOM 3645 C C . PRO A 1 474 ? -22.633 12.979 28.883 1.00 95.38 474 PRO A C 1
ATOM 3647 O O . PRO A 1 474 ? -21.736 13.704 29.322 1.00 95.38 474 PRO A O 1
ATOM 3650 N N . ALA A 1 475 ? -22.729 12.665 27.588 1.00 94.00 475 ALA A N 1
ATOM 3651 C CA . ALA A 1 475 ? -21.853 13.249 26.572 1.00 94.00 475 ALA A CA 1
ATOM 3652 C C . ALA A 1 475 ? -21.874 14.792 26.646 1.00 94.00 475 ALA A C 1
ATOM 3654 O O . ALA A 1 475 ? -22.913 15.396 26.916 1.00 94.00 475 ALA A O 1
ATOM 3655 N N . GLY A 1 476 ? -20.714 15.422 26.451 1.00 92.75 476 GLY A N 1
ATOM 3656 C CA . GLY A 1 476 ? -20.508 16.867 26.610 1.00 92.75 476 GLY A CA 1
ATOM 3657 C C . GLY A 1 476 ? -20.366 17.371 28.056 1.00 92.75 476 GLY A C 1
ATOM 3658 O O . GLY A 1 476 ? -20.038 18.535 28.254 1.00 92.75 476 GLY A O 1
ATOM 3659 N N . GLY A 1 477 ? -20.575 16.527 29.074 1.00 92.25 477 GLY A N 1
ATOM 3660 C CA . GLY A 1 477 ? -20.497 16.914 30.493 1.00 92.25 477 GLY A CA 1
ATOM 3661 C C . GLY A 1 477 ? -19.151 16.653 31.182 1.00 92.25 477 GLY A C 1
ATOM 3662 O O . GLY A 1 477 ? -19.069 16.737 32.407 1.00 92.25 477 GLY A O 1
ATOM 3663 N N . ALA A 1 478 ? -18.113 16.267 30.438 1.00 92.81 478 ALA A N 1
ATOM 3664 C CA . ALA A 1 478 ? -16.876 15.732 31.002 1.00 92.81 478 ALA A CA 1
ATOM 3665 C C . ALA A 1 478 ? -16.071 16.784 31.810 1.00 92.81 478 ALA A C 1
ATOM 3667 O O . ALA A 1 478 ? -15.718 17.832 31.266 1.00 92.81 478 ALA A O 1
ATOM 3668 N N . PRO A 1 479 ? -15.691 16.510 33.078 1.00 94.06 479 PRO A N 1
ATOM 3669 C CA . PRO A 1 479 ? -14.876 17.422 33.888 1.00 94.06 479 PRO A CA 1
ATOM 3670 C C . PRO A 1 479 ? -13.388 17.345 33.494 1.00 94.06 479 PRO A C 1
ATOM 3672 O O . PRO A 1 479 ? -12.568 16.746 34.194 1.00 94.06 479 PRO A O 1
ATOM 3675 N N . PHE A 1 480 ? -13.030 17.920 32.342 1.00 92.25 480 PHE A N 1
ATOM 3676 C CA . PHE A 1 480 ? -11.723 17.718 31.700 1.00 92.25 480 PHE A CA 1
ATOM 3677 C C . PHE A 1 480 ? -10.505 18.049 32.553 1.00 92.25 480 PHE A C 1
ATOM 3679 O O . PHE A 1 480 ? -9.496 17.355 32.421 1.00 92.25 480 PHE A O 1
ATOM 3686 N N . ASP A 1 481 ? -10.580 19.049 33.427 1.00 90.31 481 ASP A N 1
ATOM 3687 C CA . ASP A 1 481 ? -9.463 19.408 34.304 1.00 90.31 481 ASP A CA 1
ATOM 3688 C C . ASP A 1 481 ? -9.108 18.250 35.251 1.00 90.31 481 ASP A C 1
ATOM 3690 O O . ASP A 1 481 ? -7.946 17.843 35.349 1.00 90.31 481 ASP A O 1
ATOM 3694 N N . GLU A 1 482 ? -10.121 17.642 35.879 1.00 93.19 482 GLU A N 1
ATOM 3695 C CA . GLU A 1 482 ? -9.943 16.481 36.756 1.00 93.19 482 GLU A CA 1
ATOM 3696 C C . GLU A 1 482 ? -9.507 15.239 35.954 1.00 93.19 482 GLU A C 1
ATOM 3698 O O . GLU A 1 482 ? -8.570 14.531 36.338 1.00 93.19 482 GLU A O 1
ATOM 3703 N N . LEU A 1 483 ? -10.133 14.987 34.797 1.00 93.50 483 LEU A N 1
ATOM 3704 C CA . LEU A 1 483 ? -9.813 13.828 33.953 1.00 93.50 483 LEU A CA 1
ATOM 3705 C C . LEU A 1 483 ? -8.391 13.892 33.377 1.00 93.50 483 LEU A C 1
ATOM 3707 O O . LEU A 1 483 ? -7.705 12.869 33.295 1.00 93.50 483 LEU A O 1
ATOM 3711 N N . SER A 1 484 ? -7.922 15.087 33.013 1.00 91.75 484 SER A N 1
ATOM 3712 C CA . SER A 1 484 ? -6.572 15.307 32.485 1.00 91.75 484 SER A CA 1
ATOM 3713 C C . SER A 1 484 ? -5.509 14.962 33.521 1.00 91.75 484 SER A C 1
ATOM 3715 O O . SER A 1 484 ? -4.483 14.370 33.175 1.00 91.75 484 SER A O 1
ATOM 3717 N N . HIS A 1 485 ? -5.774 15.255 34.798 1.00 90.75 485 HIS A N 1
ATOM 3718 C CA . HIS A 1 485 ? -4.899 14.860 35.897 1.00 90.75 485 HIS A CA 1
ATOM 3719 C C . HIS A 1 485 ? -4.816 13.332 36.033 1.00 90.75 485 HIS A C 1
ATOM 3721 O O . HIS A 1 485 ? -3.715 12.775 36.076 1.00 90.75 485 HIS A O 1
ATOM 3727 N N . ILE A 1 486 ? -5.960 12.637 36.006 1.00 92.12 486 ILE A N 1
ATOM 3728 C CA . ILE A 1 486 ? -6.007 11.165 36.039 1.00 92.12 486 ILE A CA 1
ATOM 3729 C C . ILE A 1 486 ? -5.244 10.560 34.859 1.00 92.12 486 ILE A C 1
ATOM 3731 O O . ILE A 1 486 ? -4.435 9.647 35.053 1.00 92.12 486 ILE A O 1
ATOM 3735 N N . ASN A 1 487 ? -5.434 11.097 33.654 1.00 90.25 487 ASN A N 1
ATOM 3736 C CA . ASN A 1 487 ? -4.723 10.634 32.469 1.00 90.25 487 ASN A CA 1
ATOM 3737 C C . ASN A 1 487 ? -3.211 10.858 32.574 1.00 90.25 487 ASN A C 1
ATOM 3739 O O . ASN A 1 487 ? -2.445 9.939 32.283 1.00 90.25 487 ASN A O 1
ATOM 3743 N N . ALA A 1 488 ? -2.758 12.020 33.052 1.00 88.56 488 ALA A N 1
ATOM 3744 C CA . ALA A 1 488 ? -1.335 12.282 33.263 1.00 88.56 488 ALA A CA 1
ATOM 3745 C C . ALA A 1 488 ? -0.705 11.276 34.245 1.00 88.56 488 ALA A C 1
ATOM 3747 O O . ALA A 1 488 ? 0.353 10.706 33.961 1.00 88.56 488 ALA A O 1
ATOM 3748 N N . MET A 1 489 ? -1.380 10.989 35.364 1.00 86.12 489 MET A N 1
ATOM 3749 C CA . MET A 1 489 ? -0.930 9.989 36.339 1.00 86.12 489 MET A CA 1
ATOM 3750 C C . MET A 1 489 ? -0.888 8.576 35.744 1.00 86.12 489 MET A C 1
ATOM 3752 O O . MET A 1 489 ? 0.075 7.836 35.962 1.00 86.12 489 MET A O 1
ATOM 3756 N N . TRP A 1 490 ? -1.922 8.196 34.990 1.00 84.75 490 TRP A N 1
ATOM 3757 C CA . TRP A 1 490 ? -2.018 6.884 34.355 1.00 84.75 490 TRP A CA 1
ATOM 3758 C C . TRP A 1 490 ? -0.911 6.676 33.314 1.00 84.75 490 TRP A C 1
ATOM 3760 O O . TRP A 1 490 ? -0.257 5.630 33.309 1.00 84.75 490 TRP A O 1
ATOM 3770 N N . GLN A 1 491 ? -0.644 7.688 32.482 1.00 82.62 491 GLN A N 1
ATOM 3771 C CA . GLN A 1 491 ? 0.427 7.660 31.481 1.00 82.62 491 GLN A CA 1
ATOM 3772 C C . GLN A 1 491 ? 1.807 7.544 32.138 1.00 82.62 491 GLN A C 1
ATOM 3774 O O . GLN A 1 491 ? 2.607 6.689 31.749 1.00 82.62 491 GLN A O 1
ATOM 3779 N N . ALA A 1 492 ? 2.065 8.337 33.185 1.00 82.88 492 ALA A N 1
ATOM 3780 C CA . ALA A 1 492 ? 3.317 8.280 33.938 1.00 82.88 492 ALA A CA 1
ATOM 3781 C C . ALA A 1 492 ? 3.559 6.894 34.566 1.00 82.88 492 ALA A C 1
ATOM 3783 O O . ALA A 1 492 ? 4.687 6.401 34.565 1.00 82.88 492 ALA A O 1
ATOM 3784 N N . ALA A 1 493 ? 2.503 6.236 35.059 1.00 79.06 493 ALA A N 1
ATOM 3785 C CA . ALA A 1 493 ? 2.593 4.898 35.643 1.00 79.06 493 ALA A CA 1
ATOM 3786 C C . ALA A 1 493 ? 2.795 3.787 34.597 1.00 79.06 493 ALA A C 1
ATOM 3788 O O . ALA A 1 493 ? 3.457 2.789 34.882 1.00 79.06 493 ALA A O 1
ATOM 3789 N N . LYS A 1 494 ? 2.218 3.929 33.397 1.00 73.81 494 LYS A N 1
ATOM 3790 C CA . LYS A 1 494 ? 2.300 2.917 32.332 1.00 73.81 494 LYS A CA 1
ATOM 3791 C C . LYS A 1 494 ? 3.625 2.920 31.573 1.00 73.81 494 LYS A C 1
ATOM 3793 O O . LYS A 1 494 ? 3.951 1.882 31.002 1.00 73.81 494 LYS A O 1
ATOM 3798 N N . GLN A 1 495 ? 4.347 4.047 31.546 1.00 66.75 495 GLN A N 1
ATOM 3799 C CA . GLN A 1 495 ? 5.610 4.222 30.806 1.00 66.75 495 GLN A CA 1
ATOM 3800 C C . GLN A 1 495 ? 5.548 3.708 29.352 1.00 66.75 495 GLN A C 1
ATOM 3802 O O . GLN A 1 495 ? 6.521 3.178 28.818 1.00 66.75 495 GLN A O 1
ATOM 3807 N N . ALA A 1 496 ? 4.389 3.837 28.704 1.00 64.88 496 ALA A N 1
ATOM 3808 C CA . ALA A 1 496 ? 4.157 3.357 27.348 1.00 64.88 496 ALA A CA 1
ATOM 3809 C C . ALA A 1 496 ? 3.708 4.522 26.455 1.00 64.88 496 ALA A C 1
ATOM 3811 O O . ALA A 1 496 ? 2.961 5.382 26.920 1.00 64.88 496 ALA A O 1
ATOM 3812 N N . PRO A 1 497 ? 4.132 4.566 25.179 1.00 67.75 497 PRO A N 1
ATOM 3813 C CA . PRO A 1 497 ? 3.662 5.584 24.251 1.00 67.75 497 PRO A CA 1
ATOM 3814 C C . PRO A 1 497 ? 2.146 5.483 24.041 1.00 67.75 497 PRO A C 1
ATOM 3816 O O . PRO A 1 497 ? 1.564 4.393 24.075 1.00 67.75 497 PRO A O 1
ATOM 3819 N N . VAL A 1 498 ? 1.517 6.633 23.785 1.00 77.75 498 VAL A N 1
ATOM 3820 C CA . VAL A 1 498 ? 0.096 6.717 23.430 1.00 77.75 498 VAL A CA 1
ATOM 3821 C C . VAL A 1 498 ? -0.162 5.880 22.177 1.00 77.75 498 VAL A C 1
ATOM 3823 O O . VAL A 1 498 ? 0.597 5.935 21.210 1.00 77.75 498 VAL A O 1
ATOM 3826 N N . LYS A 1 499 ? -1.243 5.102 22.196 1.00 83.81 499 LYS A N 1
ATOM 3827 C CA . LYS A 1 499 ? -1.669 4.270 21.067 1.00 83.81 499 LYS A CA 1
ATOM 3828 C C . LYS A 1 499 ? -2.819 4.937 20.309 1.00 83.81 499 LYS A C 1
ATOM 3830 O O . LYS A 1 499 ? -3.454 5.847 20.830 1.00 83.81 499 LYS A O 1
ATOM 3835 N N . GLY A 1 500 ? -3.082 4.501 19.081 1.00 87.12 500 GLY A N 1
ATOM 3836 C CA . GLY A 1 500 ? -4.182 5.012 18.254 1.00 87.12 500 GLY A CA 1
ATOM 3837 C C . GLY A 1 500 ? -4.786 3.944 17.346 1.00 87.12 500 GLY A C 1
ATOM 3838 O O . GLY A 1 500 ? -4.638 2.746 17.601 1.00 87.12 500 GLY A O 1
ATOM 3839 N N . PHE A 1 501 ? -5.445 4.374 16.263 1.00 91.00 501 PHE A N 1
ATOM 3840 C CA . PHE A 1 501 ? -6.110 3.518 15.275 1.00 91.00 501 PHE A CA 1
ATOM 3841 C C . PHE A 1 501 ? -7.272 2.692 15.844 1.00 91.00 501 PHE A C 1
ATOM 3843 O O . PHE A 1 501 ? -8.427 3.082 15.677 1.00 91.00 501 PHE A O 1
ATOM 3850 N N . SER A 1 502 ? -6.967 1.574 16.511 1.00 90.12 502 SER A N 1
ATOM 3851 C CA . SER A 1 502 ? -7.936 0.629 17.084 1.00 90.12 502 SER A CA 1
ATOM 3852 C C . SER A 1 502 ? -8.237 0.867 18.567 1.00 90.12 502 SER A C 1
ATOM 3854 O O . SER A 1 502 ? -8.876 0.024 19.196 1.00 90.12 502 SER A O 1
ATOM 3856 N N . LEU A 1 503 ? -7.681 1.937 19.134 1.00 88.88 503 LEU A N 1
ATOM 3857 C CA . LEU A 1 503 ? -7.798 2.339 20.531 1.00 88.88 503 LEU A CA 1
ATOM 3858 C C . LEU A 1 503 ? -8.122 3.833 20.578 1.00 88.88 503 LEU A C 1
ATOM 3860 O O . LEU A 1 503 ? -7.524 4.604 19.810 1.00 88.88 503 LEU A O 1
ATOM 3864 N N . GLY A 1 504 ? -9.039 4.201 21.474 1.00 88.81 504 GLY A N 1
ATOM 3865 C CA . GLY A 1 504 ? -9.339 5.582 21.804 1.00 88.81 504 GLY A CA 1
ATOM 3866 C C . GLY A 1 504 ? -8.148 6.310 22.412 1.00 88.81 504 GLY A C 1
ATOM 3867 O O . GLY A 1 504 ? -7.215 5.702 22.952 1.00 88.81 504 GLY A O 1
ATOM 3868 N N . ARG A 1 505 ? -8.190 7.638 22.348 1.00 89.00 505 ARG A N 1
ATOM 3869 C CA . ARG A 1 505 ? -7.180 8.525 22.922 1.00 89.00 505 ARG A CA 1
ATOM 3870 C C . ARG A 1 505 ? -7.821 9.520 23.862 1.00 89.00 505 ARG A C 1
ATOM 3872 O O . ARG A 1 505 ? -8.933 9.976 23.635 1.00 89.00 505 ARG A O 1
ATOM 3879 N N . PHE A 1 506 ? -7.078 9.896 24.896 1.00 90.31 506 PHE A N 1
ATOM 3880 C CA . PHE A 1 506 ? -7.483 11.006 25.739 1.00 90.31 506 PHE A CA 1
ATOM 3881 C C . PHE A 1 506 ? -7.291 12.321 24.975 1.00 90.31 506 PHE A C 1
ATOM 3883 O O . PHE A 1 506 ? -6.172 12.824 24.879 1.00 90.31 506 PHE A O 1
ATOM 3890 N N . ALA A 1 507 ? -8.373 12.827 24.392 1.00 89.06 507 ALA A N 1
ATOM 3891 C CA . ALA A 1 507 ? -8.436 14.108 23.700 1.00 89.06 507 ALA A CA 1
ATOM 3892 C C . ALA A 1 507 ? -9.806 14.751 23.979 1.00 89.06 507 ALA A C 1
ATOM 3894 O O . ALA A 1 507 ? -10.803 14.032 23.864 1.00 89.06 507 ALA A O 1
ATOM 3895 N N . PRO A 1 508 ? -9.871 16.051 24.329 1.00 88.75 508 PRO A N 1
ATOM 3896 C CA . PRO A 1 508 ? -11.130 16.721 24.659 1.00 88.75 508 PRO A CA 1
ATOM 3897 C C . PRO A 1 508 ? -12.213 16.545 23.593 1.00 88.75 508 PRO A C 1
ATOM 3899 O O . PRO A 1 508 ? -13.211 15.877 23.855 1.00 88.75 508 PRO A O 1
ATOM 3902 N N . ASP A 1 509 ? -11.927 16.964 22.357 1.00 88.88 509 ASP A N 1
ATOM 3903 C CA . ASP A 1 509 ? -12.843 16.881 21.210 1.00 88.88 509 ASP A CA 1
ATOM 3904 C C . ASP A 1 509 ? -13.344 15.461 20.913 1.00 88.88 509 ASP A C 1
ATOM 3906 O O . ASP A 1 509 ? -14.378 15.288 20.275 1.00 88.88 509 ASP A O 1
ATOM 3910 N N . TYR A 1 510 ? -12.603 14.431 21.332 1.00 91.31 510 TYR A N 1
ATOM 3911 C CA . TYR A 1 510 ? -12.999 13.036 21.174 1.00 91.31 510 TYR A CA 1
ATOM 3912 C C . TYR A 1 510 ? -13.888 12.575 22.331 1.00 91.31 510 TYR A C 1
ATOM 3914 O O . TYR A 1 510 ? -14.962 12.029 22.091 1.00 91.31 510 TYR A O 1
ATOM 3922 N N . ILE A 1 511 ? -13.457 12.810 23.573 1.00 92.56 511 ILE A N 1
ATOM 3923 C CA . ILE A 1 511 ? -14.162 12.377 24.785 1.00 92.56 511 ILE A CA 1
ATOM 3924 C C . ILE A 1 511 ? -15.521 13.067 24.922 1.00 92.56 511 ILE A C 1
ATOM 3926 O O . ILE A 1 511 ? -16.464 12.425 25.374 1.00 92.56 511 ILE A O 1
ATOM 3930 N N . GLU A 1 512 ? -15.651 14.323 24.489 1.00 93.12 512 GLU A N 1
ATOM 3931 C CA . GLU A 1 512 ? -16.922 15.062 24.538 1.00 93.12 512 GLU A CA 1
ATOM 3932 C C . GLU A 1 512 ? -18.065 14.360 23.800 1.00 93.12 512 GLU A C 1
ATOM 3934 O O . GLU A 1 512 ? -19.221 14.522 24.184 1.00 93.12 512 GLU A O 1
ATOM 3939 N N . ASN A 1 513 ? -17.766 13.534 22.792 1.00 92.88 513 ASN A N 1
ATOM 3940 C CA . ASN A 1 513 ? -18.793 12.806 22.043 1.00 92.88 513 ASN A CA 1
ATOM 3941 C C . ASN A 1 513 ? -19.438 11.666 22.845 1.00 92.88 513 ASN A C 1
ATOM 3943 O O . ASN A 1 513 ? -20.430 11.102 22.387 1.00 92.88 513 ASN A O 1
ATOM 3947 N N . PHE A 1 514 ? -18.877 11.282 23.997 1.00 95.50 514 PHE A N 1
ATOM 3948 C CA . PHE A 1 514 ? -19.237 10.037 24.670 1.00 95.50 514 PHE A CA 1
ATOM 3949 C C . PHE A 1 514 ? -19.646 10.244 26.125 1.00 95.50 514 PHE A C 1
ATOM 3951 O O . PHE A 1 514 ? -19.033 11.046 26.833 1.00 95.50 514 PHE A O 1
ATOM 3958 N N . PRO A 1 515 ? -20.642 9.485 26.611 1.00 96.62 515 PRO A N 1
ATOM 3959 C CA . PRO A 1 515 ? -20.922 9.427 28.031 1.00 96.62 515 PRO A CA 1
ATOM 3960 C C . PRO A 1 515 ? -19.763 8.788 28.801 1.00 96.62 515 PRO A C 1
ATOM 3962 O O . PRO A 1 515 ? -19.035 7.919 28.302 1.00 96.62 515 PRO A O 1
ATOM 3965 N N . LEU A 1 516 ? -19.630 9.204 30.056 1.00 97.69 516 LEU A N 1
ATOM 3966 C CA . LEU A 1 516 ? -18.623 8.724 30.983 1.00 97.69 516 LEU A CA 1
ATOM 3967 C C . LEU A 1 516 ? -19.265 8.076 32.207 1.00 97.69 516 LEU A C 1
ATOM 3969 O O . LEU A 1 516 ? -20.336 8.468 32.665 1.00 97.69 516 LEU A O 1
ATOM 3973 N N . VAL A 1 517 ? -18.550 7.123 32.793 1.00 98.12 517 VAL A N 1
ATOM 3974 C CA . VAL A 1 517 ? -18.777 6.695 34.176 1.00 98.12 517 VAL A CA 1
ATOM 3975 C C . VAL A 1 517 ? -17.614 7.202 35.001 1.00 98.12 517 VAL A C 1
ATOM 3977 O O . VAL A 1 517 ? -16.464 6.903 34.681 1.00 98.12 517 VAL A O 1
ATOM 3980 N N . ILE A 1 518 ? -17.900 7.973 36.043 1.00 97.75 518 ILE A N 1
ATOM 3981 C CA . ILE A 1 518 ? -16.897 8.652 36.863 1.00 97.75 518 ILE A CA 1
ATOM 3982 C C . ILE A 1 518 ? -16.949 8.071 38.271 1.00 97.75 518 ILE A C 1
ATOM 3984 O O . ILE A 1 518 ? -18.023 7.924 38.844 1.00 97.75 518 ILE A O 1
ATOM 3988 N N . ALA A 1 519 ? -15.787 7.723 38.823 1.00 97.88 519 ALA A N 1
ATOM 3989 C CA . ALA A 1 519 ? -15.655 7.342 40.223 1.00 97.88 519 ALA A CA 1
ATOM 3990 C C . ALA A 1 519 ? -15.094 8.504 41.035 1.00 97.88 519 ALA A C 1
ATOM 3992 O O . ALA A 1 519 ? -14.092 9.111 40.637 1.00 97.88 519 ALA A O 1
ATOM 3993 N N . ARG A 1 520 ? -15.702 8.758 42.194 1.00 96.88 520 ARG A N 1
ATOM 3994 C CA . ARG A 1 520 ? -15.274 9.779 43.147 1.00 96.88 520 ARG A CA 1
ATOM 3995 C C . ARG A 1 520 ? -14.996 9.193 44.525 1.00 96.88 520 ARG A C 1
ATOM 3997 O O . ARG A 1 520 ? -15.694 8.286 44.977 1.00 96.88 520 ARG A O 1
ATOM 4004 N N . ASP A 1 521 ? -13.998 9.764 45.184 1.00 94.50 521 ASP A N 1
ATOM 4005 C CA . ASP A 1 521 ? -13.670 9.544 46.593 1.00 94.50 521 ASP A CA 1
ATOM 4006 C C . ASP A 1 521 ? -13.567 10.913 47.272 1.00 94.50 521 ASP A C 1
ATOM 4008 O O . ASP A 1 521 ? -12.897 11.810 46.755 1.00 94.50 521 ASP A O 1
ATOM 4012 N N . GLU A 1 522 ? -14.331 11.116 48.347 1.00 91.38 522 GLU A N 1
ATOM 4013 C CA . GLU A 1 522 ? -14.497 12.418 49.020 1.00 91.38 5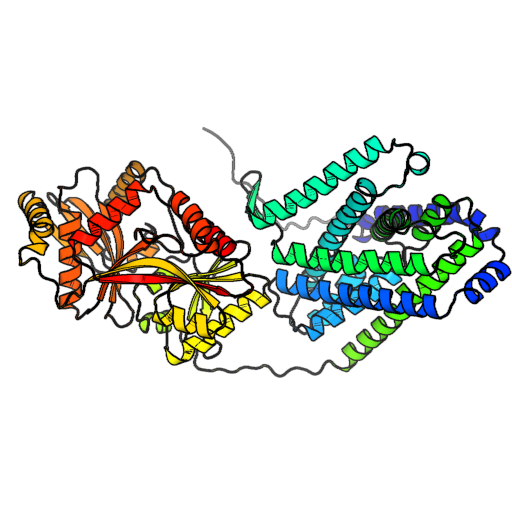22 GLU A CA 1
ATOM 4014 C C . GLU A 1 522 ? -14.765 13.594 48.045 1.00 91.38 522 GLU A C 1
ATOM 4016 O O . GLU A 1 522 ? -14.253 14.703 48.194 1.00 91.38 522 GLU A O 1
ATOM 4021 N N . GLY A 1 523 ? -15.554 13.339 46.994 1.00 88.69 523 GLY A N 1
ATOM 402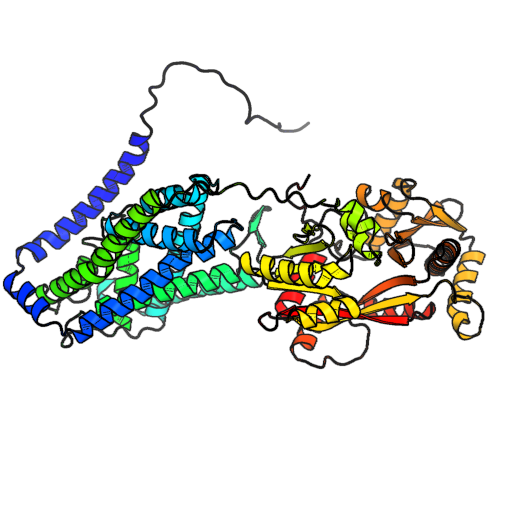2 C CA . GLY A 1 523 ? -15.920 14.327 45.971 1.00 88.69 523 GLY A CA 1
ATOM 4023 C C . GLY A 1 523 ? -14.876 14.564 44.872 1.00 88.69 523 GLY A C 1
ATOM 4024 O O . GLY A 1 523 ? -15.188 15.245 43.898 1.00 88.69 523 GLY A O 1
ATOM 4025 N N . ARG A 1 524 ? -13.675 13.979 44.950 1.00 92.56 524 ARG A N 1
ATOM 4026 C CA . ARG A 1 524 ? -12.619 14.111 43.925 1.00 92.56 524 ARG A CA 1
ATOM 4027 C C . ARG A 1 524 ? -12.698 12.982 42.908 1.00 92.56 524 ARG A C 1
ATOM 4029 O O . ARG A 1 524 ? -12.866 11.832 43.309 1.00 92.56 524 ARG A O 1
ATOM 4036 N N . VAL A 1 525 ? -12.520 13.265 41.614 1.00 95.50 525 VAL A N 1
ATOM 4037 C CA . VAL A 1 525 ? -12.422 12.190 40.612 1.00 95.50 525 VAL A C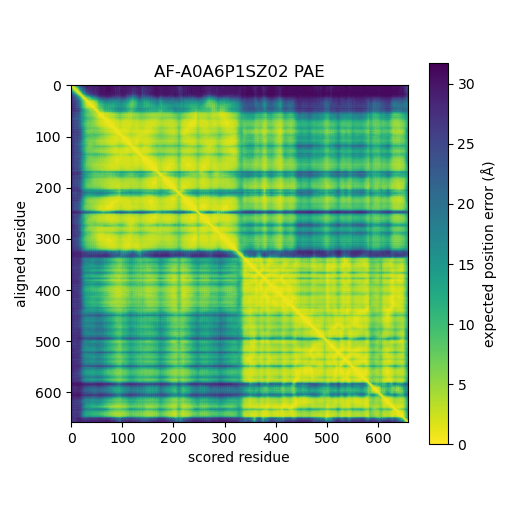A 1
ATOM 4038 C C . VAL A 1 525 ? -11.185 11.331 40.872 1.00 95.50 525 VAL A C 1
ATOM 4040 O O . VAL A 1 525 ? -10.064 11.828 40.943 1.00 95.50 525 VAL A O 1
ATOM 4043 N N . ILE A 1 526 ? -11.392 10.017 40.954 1.00 95.75 526 ILE A N 1
ATOM 4044 C CA . ILE A 1 526 ? -10.331 9.011 41.112 1.00 95.75 526 ILE A CA 1
ATOM 4045 C C . ILE A 1 526 ? -10.263 8.020 39.946 1.00 95.75 526 ILE A C 1
ATOM 4047 O O . ILE A 1 526 ? -9.339 7.207 39.871 1.00 95.75 526 ILE A O 1
ATOM 4051 N N . GLY A 1 527 ? -11.207 8.075 39.009 1.00 95.69 527 GLY A N 1
ATOM 4052 C CA . GLY A 1 527 ? -11.191 7.259 37.800 1.00 95.69 527 GLY A CA 1
ATOM 4053 C C . GLY A 1 527 ? -12.356 7.558 36.870 1.00 95.69 527 GLY A C 1
ATOM 4054 O O . GLY A 1 527 ? -13.369 8.111 37.293 1.00 95.69 527 GLY A O 1
ATOM 4055 N N . PHE A 1 528 ? -12.210 7.177 35.604 1.00 96.88 528 PHE A N 1
ATOM 4056 C CA . PHE A 1 528 ? -13.256 7.314 34.596 1.00 96.88 528 PHE A CA 1
ATOM 4057 C C . PHE A 1 528 ? -13.244 6.157 33.584 1.00 96.88 528 PHE A C 1
ATOM 4059 O O . PHE A 1 528 ? -12.206 5.535 33.323 1.00 96.88 528 PHE A O 1
ATOM 4066 N N . LEU A 1 529 ? -14.421 5.874 33.028 1.00 96.44 529 LEU A N 1
ATOM 4067 C CA . LEU A 1 529 ? -14.634 5.040 31.850 1.00 96.44 529 LEU A CA 1
ATOM 4068 C C . LEU A 1 529 ? -15.274 5.901 30.766 1.00 96.44 529 LEU A C 1
ATOM 4070 O O . LEU A 1 529 ? -16.235 6.600 31.075 1.00 96.44 529 LEU A O 1
ATOM 4074 N N . SER A 1 530 ? -14.807 5.817 29.521 1.00 96.62 530 SER A N 1
ATOM 4075 C CA . SER A 1 530 ? -15.606 6.275 28.379 1.00 96.62 530 SER A CA 1
ATOM 4076 C C . SER A 1 530 ? -16.403 5.117 27.796 1.00 96.62 530 SER A C 1
ATOM 4078 O O . SER A 1 530 ? -15.901 3.990 27.699 1.00 96.62 530 SER A O 1
ATOM 4080 N N . LEU A 1 531 ? -17.655 5.399 27.438 1.00 97.25 531 LEU A N 1
ATOM 4081 C CA . LEU A 1 531 ? -18.591 4.417 26.912 1.00 97.25 531 LEU A CA 1
ATOM 4082 C C . LEU A 1 531 ? -19.003 4.792 25.489 1.00 97.25 531 LEU A C 1
ATOM 4084 O O . LEU A 1 531 ? -19.544 5.863 25.240 1.00 97.25 531 LEU A O 1
ATOM 4088 N N . TRP A 1 532 ? -18.775 3.880 24.555 1.00 96.50 532 TRP A N 1
ATOM 4089 C CA . TRP A 1 532 ? -19.377 3.932 23.233 1.00 96.50 532 TRP A CA 1
ATOM 4090 C C . TRP A 1 532 ? -20.746 3.268 23.252 1.00 96.50 532 TRP A C 1
ATOM 4092 O O . TRP A 1 532 ? -20.920 2.221 23.877 1.00 96.50 532 TRP A O 1
ATOM 4102 N N . GLN A 1 533 ? -21.672 3.825 22.481 1.00 96.00 533 GLN A N 1
ATOM 4103 C CA . GLN A 1 533 ? -22.978 3.241 22.205 1.00 96.00 533 GLN A CA 1
ATOM 4104 C C . GLN A 1 533 ? -23.108 3.012 20.695 1.00 96.00 533 GLN A C 1
ATOM 4106 O O . GLN A 1 533 ? -22.747 3.887 19.906 1.00 96.00 533 GLN A O 1
ATOM 4111 N N . SER A 1 534 ? -23.567 1.833 20.275 1.00 95.25 534 SER A N 1
ATOM 4112 C CA . SER A 1 534 ? -23.890 1.574 18.868 1.00 95.25 534 SER A CA 1
ATOM 4113 C C . SER A 1 534 ? -25.027 2.479 18.399 1.00 95.25 534 SER A C 1
ATOM 4115 O O . SER A 1 534 ? -25.840 2.936 19.201 1.00 95.25 534 SER A O 1
ATOM 4117 N N . GLY A 1 535 ? -25.108 2.728 17.094 1.00 90.88 535 GLY A N 1
ATOM 4118 C CA . GLY A 1 535 ? -26.148 3.589 16.530 1.00 90.88 535 GLY A CA 1
ATOM 4119 C C . GLY A 1 535 ? -27.571 3.102 16.832 1.00 90.88 535 GLY A C 1
ATOM 4120 O O . GLY A 1 535 ? -28.454 3.902 17.127 1.00 90.88 535 GLY A O 1
ATOM 4121 N N . ASP A 1 536 ? -27.775 1.783 16.859 1.00 90.62 536 ASP A N 1
ATOM 4122 C CA . ASP A 1 536 ? -29.054 1.162 17.225 1.00 90.62 536 ASP A CA 1
ATOM 4123 C C . ASP A 1 536 ? -29.312 1.074 18.745 1.00 90.62 536 ASP A C 1
ATOM 4125 O O . ASP A 1 536 ? -30.339 0.535 19.166 1.00 90.62 536 ASP A O 1
ATOM 4129 N N . GLY A 1 537 ? -28.380 1.564 19.570 1.00 93.00 537 GLY A N 1
ATOM 4130 C CA . GLY A 1 537 ? -28.457 1.604 21.032 1.00 93.00 537 GLY A CA 1
ATOM 4131 C C . GLY A 1 537 ? -28.318 0.254 21.744 1.00 93.00 537 GLY A C 1
ATOM 4132 O O . GLY A 1 537 ? -28.345 0.216 22.975 1.00 93.00 537 GLY A O 1
ATOM 4133 N N . LYS A 1 538 ? -28.169 -0.844 20.997 1.00 95.19 538 LYS A N 1
ATOM 4134 C CA . LYS A 1 538 ? -28.246 -2.224 21.503 1.00 95.19 538 LYS A CA 1
ATOM 4135 C C . LYS A 1 538 ? -26.921 -2.788 22.010 1.00 95.19 538 LYS A C 1
ATOM 4137 O O . LYS A 1 538 ? -26.932 -3.735 22.802 1.00 95.19 538 LYS A O 1
ATOM 4142 N N . GLU A 1 539 ? -25.801 -2.221 21.568 1.00 96.62 539 GLU A N 1
ATOM 4143 C CA . GLU A 1 539 ? -24.455 -2.534 22.040 1.00 96.62 539 GLU A CA 1
ATOM 4144 C C . GLU A 1 539 ? -23.843 -1.320 22.744 1.00 96.62 539 GLU A C 1
ATOM 4146 O O . GLU A 1 539 ? -23.840 -0.207 22.224 1.00 96.62 539 GLU A O 1
ATOM 4151 N N . TRP A 1 540 ? -23.270 -1.555 23.921 1.00 97.81 540 TRP A N 1
ATOM 4152 C CA . TRP A 1 540 ? -22.409 -0.600 24.614 1.00 97.81 540 TRP A CA 1
ATOM 4153 C C . TRP A 1 540 ? -21.000 -1.180 24.709 1.00 97.81 540 TRP A C 1
ATOM 4155 O O . TRP A 1 540 ? -20.829 -2.394 24.795 1.00 97.81 540 TRP A O 1
ATOM 4165 N N . SER A 1 541 ? -19.970 -0.344 24.691 1.00 97.06 541 SER A N 1
ATOM 4166 C CA . SER A 1 541 ? -18.581 -0.788 24.832 1.00 97.06 541 SER A CA 1
ATOM 4167 C C . SER A 1 541 ? -17.786 0.192 25.664 1.00 97.06 541 SER A C 1
ATOM 4169 O O . SER A 1 541 ? -17.907 1.399 25.494 1.00 97.06 541 SER A O 1
ATOM 4171 N N . ILE A 1 542 ? -16.894 -0.324 26.502 1.00 96.69 542 ILE A N 1
ATOM 4172 C CA . ILE A 1 542 ? -15.848 0.506 27.100 1.00 96.69 542 ILE A CA 1
ATOM 4173 C C . ILE A 1 542 ? -14.833 0.882 26.008 1.00 96.69 542 ILE A C 1
ATOM 4175 O O . ILE A 1 542 ? -14.599 0.100 25.081 1.00 96.69 542 ILE A O 1
ATOM 4179 N N . ASP A 1 543 ? -14.219 2.055 26.126 1.00 93.75 543 ASP A N 1
ATOM 4180 C CA . ASP A 1 543 ? -13.042 2.449 25.345 1.00 93.75 543 ASP A CA 1
ATOM 4181 C C . ASP A 1 543 ? -11.860 2.789 26.257 1.00 93.75 543 ASP A C 1
ATOM 4183 O O . ASP A 1 543 ? -10.954 1.972 26.455 1.00 93.75 543 ASP A O 1
ATOM 4187 N N . LEU A 1 544 ? -11.887 3.970 26.878 1.00 92.25 544 LEU A N 1
ATOM 4188 C CA . LEU A 1 544 ? -10.890 4.379 27.856 1.00 92.25 544 LEU A CA 1
ATOM 4189 C C . LEU A 1 544 ? -11.303 3.874 29.233 1.00 92.25 544 LEU A C 1
ATOM 4191 O O . LEU A 1 544 ? -12.441 4.051 29.656 1.00 92.25 544 LEU A O 1
ATOM 4195 N N . MET A 1 545 ? -10.354 3.270 29.946 1.00 92.19 545 MET A N 1
ATOM 4196 C CA . MET A 1 545 ? -10.519 2.865 31.340 1.00 92.19 545 MET A CA 1
ATOM 4197 C C . MET A 1 545 ? -9.296 3.303 32.142 1.00 92.19 545 MET A C 1
ATOM 4199 O O . MET A 1 545 ? -8.192 2.778 31.964 1.00 92.19 545 MET A O 1
ATOM 4203 N N . GLN A 1 546 ? -9.462 4.316 32.988 1.00 92.31 546 GLN A N 1
ATOM 4204 C CA . GLN A 1 546 ? -8.348 4.902 33.726 1.00 92.31 546 GLN A CA 1
ATOM 4205 C C . GLN A 1 546 ? -8.723 5.156 35.182 1.00 92.31 546 GLN A C 1
ATOM 4207 O O . GLN A 1 546 ? -9.828 5.583 35.502 1.00 92.31 546 GLN A O 1
ATOM 4212 N N . THR A 1 547 ? -7.768 4.908 36.071 1.00 91.62 547 THR A N 1
ATOM 4213 C CA . THR A 1 547 ? -7.876 5.172 37.508 1.00 91.62 547 THR A CA 1
ATOM 4214 C C . THR A 1 547 ? -6.608 5.864 37.980 1.00 91.62 547 THR A C 1
ATOM 4216 O O . THR A 1 547 ? -5.508 5.480 37.570 1.00 91.62 547 THR A O 1
ATOM 4219 N N . GLY A 1 548 ? -6.758 6.846 38.863 1.00 85.88 548 GLY A N 1
ATOM 4220 C CA . GLY A 1 548 ? -5.654 7.546 39.502 1.00 85.88 548 GLY A CA 1
ATOM 4221 C C . GLY A 1 548 ? -4.836 6.634 40.417 1.00 85.88 548 GLY A C 1
ATOM 4222 O O . GLY A 1 548 ? -5.283 5.573 40.868 1.00 85.88 548 GLY A O 1
ATOM 4223 N N . ARG A 1 549 ? -3.601 7.053 40.711 1.00 80.12 549 ARG A N 1
ATOM 4224 C CA . ARG A 1 549 ? -2.739 6.350 41.670 1.00 80.12 549 ARG A CA 1
ATOM 4225 C C . ARG A 1 549 ? -3.349 6.483 43.066 1.00 80.12 549 ARG A C 1
ATOM 4227 O O . ARG A 1 549 ? -3.530 7.595 43.540 1.00 80.12 549 ARG A O 1
ATOM 4234 N N . GLY A 1 550 ? -3.620 5.353 43.717 1.00 82.56 550 GLY A N 1
ATOM 4235 C CA . GLY A 1 550 ? -4.222 5.323 45.055 1.00 82.56 550 GLY A CA 1
ATOM 4236 C C . GLY A 1 550 ? -5.730 5.071 45.075 1.00 82.56 550 GLY A C 1
ATOM 4237 O O . GLY A 1 550 ? -6.275 4.929 46.163 1.00 82.56 550 GLY A O 1
ATOM 4238 N N . ALA A 1 551 ? -6.387 4.937 43.914 1.00 90.56 551 ALA A N 1
ATOM 4239 C CA . ALA A 1 551 ? -7.793 4.541 43.859 1.00 90.56 551 ALA A CA 1
ATOM 4240 C C . ALA A 1 551 ? -8.025 3.230 44.648 1.00 90.56 551 ALA A C 1
ATOM 4242 O O . ALA A 1 551 ? -7.276 2.260 44.442 1.00 90.56 551 ALA A O 1
ATOM 4243 N N . PRO A 1 552 ? -9.045 3.160 45.527 1.00 94.38 552 PRO A N 1
ATOM 4244 C CA . PRO A 1 552 ? -9.316 1.966 46.317 1.00 94.38 552 PRO A CA 1
ATOM 4245 C C . PRO A 1 552 ? -9.475 0.708 45.457 1.00 94.38 552 PRO A C 1
ATOM 4247 O O . PRO A 1 552 ? -10.035 0.723 44.354 1.00 94.38 552 PRO A O 1
ATOM 4250 N N . SER A 1 553 ? -8.988 -0.425 45.966 1.00 94.06 553 SER A N 1
ATOM 4251 C CA . SER A 1 553 ? -9.131 -1.713 45.282 1.00 94.06 553 SER A CA 1
ATOM 4252 C C . SER A 1 553 ? -10.610 -2.039 45.076 1.00 94.06 553 SER A C 1
ATOM 4254 O O . SER A 1 553 ? -11.352 -2.160 46.045 1.00 94.06 553 SER A O 1
ATOM 4256 N N . GLY A 1 554 ? -11.005 -2.262 43.821 1.00 95.38 554 GLY A N 1
ATOM 4257 C CA . GLY A 1 554 ? -12.397 -2.507 43.445 1.00 95.38 554 GLY A CA 1
ATOM 4258 C C . GLY A 1 554 ? -13.047 -1.366 42.664 1.00 95.38 554 GLY A C 1
ATOM 4259 O O . GLY A 1 554 ? -14.072 -1.610 42.037 1.00 95.38 554 GLY A O 1
ATOM 4260 N N . THR A 1 555 ? -12.440 -0.171 42.642 1.00 96.88 555 THR A N 1
ATOM 4261 C CA . THR A 1 555 ? -12.985 1.020 41.960 1.00 96.88 555 THR A CA 1
ATOM 4262 C C . THR A 1 555 ? -13.358 0.719 40.507 1.00 96.88 555 THR A C 1
ATOM 4264 O O . THR A 1 555 ? -14.502 0.900 40.104 1.00 96.88 555 THR A O 1
ATOM 4267 N N . MET A 1 556 ? -12.428 0.160 39.722 1.00 96.06 556 MET A N 1
ATOM 4268 C CA . MET A 1 556 ? -12.697 -0.159 38.316 1.00 96.06 556 MET A CA 1
ATOM 4269 C C . MET A 1 556 ? -13.800 -1.209 38.151 1.00 96.06 556 MET A C 1
ATOM 4271 O O . MET A 1 556 ? -14.614 -1.118 37.239 1.00 96.06 556 MET A O 1
ATOM 4275 N N . GLN A 1 557 ? -13.855 -2.200 39.040 1.00 97.56 557 GLN A N 1
ATOM 4276 C CA . GLN A 1 557 ? -14.898 -3.219 39.031 1.00 97.56 557 GLN A CA 1
ATOM 4277 C C . GLN A 1 557 ? -16.276 -2.616 39.308 1.00 97.56 557 GLN A C 1
ATOM 4279 O O . GLN A 1 557 ? -17.220 -2.939 38.593 1.00 97.56 557 GLN A O 1
ATOM 4284 N N . GLN A 1 558 ? -16.381 -1.731 40.302 1.00 97.94 558 GLN A N 1
ATOM 4285 C CA . GLN A 1 558 ? -17.617 -1.025 40.638 1.00 97.94 558 GLN A CA 1
ATOM 4286 C C . GLN A 1 558 ? -18.093 -0.156 39.468 1.00 97.94 558 GLN A C 1
ATOM 4288 O O . GLN A 1 558 ? -19.264 -0.220 39.109 1.00 97.94 558 GLN A O 1
ATOM 4293 N N . MET A 1 559 ? -17.184 0.568 38.807 1.00 98.31 559 MET A N 1
ATOM 4294 C CA . MET A 1 559 ? -17.512 1.378 37.628 1.00 98.31 559 MET A CA 1
ATOM 4295 C C . MET A 1 559 ? -18.016 0.544 36.446 1.00 98.31 559 MET A C 1
ATOM 4297 O O . MET A 1 559 ? -18.994 0.917 35.807 1.00 98.31 559 MET A O 1
ATOM 4301 N N . ILE A 1 560 ? -17.380 -0.596 36.156 1.00 98.25 560 ILE A N 1
ATOM 4302 C CA . ILE A 1 560 ? -17.822 -1.483 35.069 1.00 98.25 560 ILE A CA 1
ATOM 4303 C C . ILE A 1 560 ? -19.185 -2.102 35.396 1.00 98.25 560 ILE A C 1
ATOM 4305 O O . ILE A 1 560 ? -20.045 -2.166 34.526 1.00 98.25 560 ILE A O 1
ATOM 4309 N N . VAL A 1 561 ? -19.413 -2.527 36.644 1.00 98.19 561 VAL A N 1
ATOM 4310 C CA . VAL A 1 561 ? -20.723 -3.036 37.087 1.00 98.19 561 VAL A CA 1
ATOM 4311 C C . VAL A 1 561 ? -21.805 -1.968 36.940 1.00 98.19 561 VAL A C 1
ATOM 4313 O O . VAL A 1 561 ? -22.879 -2.263 36.421 1.00 98.19 561 VAL A O 1
ATOM 4316 N N . PHE A 1 562 ? -21.512 -0.734 37.354 1.00 98.38 562 PHE A N 1
ATOM 4317 C CA . PHE A 1 562 ? -22.411 0.400 37.169 1.00 98.38 562 PHE A CA 1
ATOM 4318 C C . PHE A 1 562 ? -22.727 0.618 35.682 1.00 98.38 562 PHE A C 1
ATOM 4320 O O . PHE A 1 562 ? -23.894 0.716 35.319 1.00 98.38 562 PHE A O 1
ATOM 4327 N N . ALA A 1 563 ? -21.713 0.597 34.811 1.00 98.19 563 ALA A N 1
ATOM 4328 C CA . ALA A 1 563 ? -21.892 0.750 33.367 1.00 98.19 563 ALA A CA 1
ATOM 4329 C C . ALA A 1 563 ? -22.750 -0.367 32.742 1.00 98.19 563 ALA A C 1
ATOM 4331 O O . ALA A 1 563 ? -23.613 -0.079 31.916 1.00 98.19 563 ALA A O 1
ATOM 4332 N N . ILE A 1 564 ? -22.552 -1.629 33.149 1.00 98.31 564 ILE A N 1
ATOM 4333 C CA . ILE A 1 564 ? -23.361 -2.764 32.672 1.00 98.31 564 ILE A CA 1
ATOM 4334 C C . ILE A 1 564 ? -24.828 -2.586 33.085 1.00 98.31 564 ILE A C 1
ATOM 4336 O O . ILE A 1 564 ? -25.721 -2.754 32.258 1.00 98.31 564 ILE A O 1
ATOM 4340 N N . ASN A 1 565 ? -25.086 -2.213 34.342 1.00 97.88 565 ASN A N 1
ATOM 4341 C CA . ASN A 1 565 ? -26.450 -1.980 34.824 1.00 97.88 565 ASN A CA 1
ATOM 4342 C C . ASN A 1 565 ? -27.103 -0.778 34.130 1.00 97.88 565 ASN A C 1
ATOM 4344 O O . ASN A 1 565 ? -28.262 -0.858 33.738 1.00 97.88 565 ASN A O 1
ATOM 4348 N N . HIS A 1 566 ? -26.351 0.296 33.892 1.00 97.25 566 HIS A N 1
ATOM 4349 C CA . HIS A 1 566 ? -26.850 1.446 33.146 1.00 97.25 566 HIS A CA 1
ATOM 4350 C C . HIS A 1 566 ? -27.214 1.072 31.699 1.00 97.25 566 HIS A C 1
ATOM 4352 O O . HIS A 1 566 ? -28.274 1.448 31.203 1.00 97.25 566 HIS A O 1
ATOM 4358 N N . ALA A 1 567 ? -26.388 0.263 31.027 1.00 97.06 567 ALA A N 1
ATOM 4359 C CA . ALA A 1 567 ? -26.699 -0.249 29.693 1.00 97.06 567 ALA A CA 1
ATOM 4360 C C . ALA A 1 567 ? -27.946 -1.157 29.694 1.00 97.06 567 ALA A C 1
ATOM 4362 O O . ALA A 1 567 ? -28.753 -1.094 28.765 1.00 97.06 567 ALA A O 1
ATOM 4363 N N . LYS A 1 568 ? -28.146 -1.956 30.754 1.00 96.88 568 LYS A N 1
ATOM 4364 C CA . LYS A 1 568 ? -29.361 -2.766 30.961 1.00 96.88 568 LYS A CA 1
ATOM 4365 C C . LYS A 1 568 ? -30.617 -1.899 31.038 1.00 96.88 568 LYS A C 1
ATOM 4367 O O . LYS A 1 568 ? -31.607 -2.215 30.385 1.00 96.88 568 LYS A O 1
ATOM 4372 N N . GLU A 1 569 ? -30.576 -0.815 31.812 1.00 96.31 569 GLU A N 1
ATOM 4373 C CA . GLU A 1 569 ? -31.688 0.140 31.948 1.00 96.31 569 GLU A CA 1
ATOM 4374 C C . GLU A 1 569 ? -32.062 0.790 30.606 1.00 96.31 569 GLU A C 1
ATOM 4376 O O . GLU A 1 569 ? -33.228 1.096 30.373 1.00 96.31 569 GLU A O 1
ATOM 4381 N N . HIS A 1 570 ? -31.094 0.915 29.693 1.00 94.94 570 HIS A N 1
ATOM 4382 C CA . HIS A 1 570 ? -31.279 1.447 28.340 1.00 94.94 570 HIS A CA 1
ATOM 4383 C C . HIS A 1 570 ? -31.559 0.364 27.281 1.00 94.94 570 HIS A C 1
ATOM 4385 O O . HIS A 1 570 ? -31.530 0.645 26.084 1.00 94.94 570 HIS A O 1
ATOM 4391 N N . GLY A 1 571 ? -31.848 -0.875 27.697 1.00 95.00 571 GLY A N 1
ATOM 4392 C CA . GLY A 1 571 ? -32.281 -1.952 26.802 1.00 95.00 571 GLY A CA 1
ATOM 4393 C C . GLY A 1 571 ? -31.171 -2.592 25.961 1.00 95.00 571 GLY A C 1
ATOM 4394 O O . GLY A 1 571 ? -31.473 -3.292 24.991 1.00 95.00 571 GLY A O 1
ATOM 4395 N N . ALA A 1 572 ? -29.899 -2.387 26.310 1.00 96.44 572 ALA A N 1
ATOM 4396 C CA . ALA A 1 572 ? -28.791 -3.059 25.641 1.00 96.44 572 ALA A CA 1
ATOM 4397 C C . ALA A 1 572 ? -28.768 -4.556 25.994 1.00 96.44 572 ALA A C 1
ATOM 4399 O O . ALA A 1 572 ? -28.863 -4.932 27.162 1.00 96.44 572 ALA A O 1
ATOM 4400 N N . TYR A 1 573 ? -28.575 -5.416 24.992 1.00 95.75 573 TYR A N 1
ATOM 4401 C CA . TYR A 1 573 ? -28.365 -6.861 25.190 1.00 95.75 573 TYR A CA 1
ATOM 4402 C C . TYR A 1 573 ? -26.890 -7.259 25.062 1.00 95.75 573 TYR A C 1
ATOM 4404 O O . TYR A 1 573 ? -26.533 -8.429 25.192 1.00 95.75 573 TYR A O 1
ATOM 4412 N N . ARG A 1 574 ? -26.016 -6.292 24.767 1.00 97.12 574 ARG A N 1
ATOM 4413 C CA . ARG A 1 574 ? -24.600 -6.535 24.522 1.00 97.12 574 ARG A CA 1
ATOM 4414 C C . ARG A 1 574 ? -23.744 -5.436 25.137 1.00 97.12 574 ARG A C 1
ATOM 4416 O O . ARG A 1 574 ? -23.874 -4.271 24.780 1.00 97.12 574 ARG A O 1
ATOM 4423 N N . PHE A 1 575 ? -22.837 -5.813 26.028 1.00 98.19 575 PHE A N 1
ATOM 4424 C CA . PHE A 1 575 ? -21.873 -4.908 26.643 1.00 98.19 575 PHE A CA 1
ATOM 4425 C C . PHE A 1 575 ? -20.455 -5.438 26.454 1.00 98.19 575 PHE A C 1
ATOM 4427 O O . PHE A 1 575 ? -20.074 -6.460 27.026 1.00 98.19 575 PHE A O 1
ATOM 4434 N N . SER A 1 576 ? -19.656 -4.749 25.647 1.00 97.12 576 SER A N 1
ATOM 4435 C CA . SER A 1 576 ? -18.266 -5.113 25.423 1.00 97.12 576 SER A CA 1
ATOM 4436 C C . SER A 1 576 ? -17.333 -4.518 26.482 1.00 97.12 576 SER A C 1
ATOM 4438 O O . SER A 1 576 ? -17.265 -3.308 26.701 1.00 97.12 576 SER A O 1
ATOM 4440 N N . LEU A 1 577 ? -16.511 -5.384 27.074 1.00 96.00 577 LEU A N 1
ATOM 4441 C CA . LEU A 1 577 ? -15.374 -5.022 27.923 1.00 96.00 577 LEU A CA 1
ATOM 4442 C C . LEU A 1 577 ? -14.095 -4.764 27.103 1.00 96.00 577 LEU A C 1
ATOM 4444 O O . LEU A 1 577 ? -12.990 -4.843 27.643 1.00 96.00 577 LEU A O 1
ATOM 4448 N N . CYS A 1 578 ? -14.224 -4.504 25.801 1.00 91.56 578 CYS A N 1
ATOM 4449 C CA . CYS A 1 578 ? -13.178 -4.447 24.779 1.00 91.56 578 CYS A CA 1
ATOM 4450 C C . CYS A 1 578 ? -12.505 -5.798 24.467 1.00 91.56 578 CYS A C 1
ATOM 4452 O O . CYS A 1 578 ? -12.439 -6.727 25.278 1.00 91.56 578 CYS A O 1
ATOM 4454 N N . SER A 1 579 ? -11.834 -5.844 23.320 1.00 89.19 579 SER A N 1
ATOM 4455 C CA . SER A 1 579 ? -11.009 -6.970 22.884 1.00 89.19 579 SER A CA 1
ATOM 4456 C C . SER A 1 579 ? -9.742 -7.211 23.718 1.00 89.19 579 SER A C 1
ATOM 4458 O O . SER A 1 579 ? -9.146 -6.271 24.248 1.00 89.19 579 SER A O 1
ATOM 4460 N N . VAL A 1 580 ? -9.275 -8.460 23.753 1.00 86.25 580 VAL A N 1
ATOM 4461 C CA . VAL A 1 580 ? -7.917 -8.860 24.151 1.00 86.25 580 VAL A CA 1
ATOM 4462 C C . VAL A 1 580 ? -7.277 -9.647 23.004 1.00 86.25 580 VAL A C 1
ATOM 4464 O O . VAL A 1 580 ? -7.835 -10.632 22.520 1.00 86.25 580 VAL A O 1
ATOM 4467 N N . GLN A 1 581 ? -6.103 -9.220 22.541 1.00 77.25 581 GLN A N 1
ATOM 4468 C CA . GLN A 1 581 ? -5.390 -9.881 21.444 1.00 77.25 581 GLN A CA 1
ATOM 4469 C C . GLN A 1 581 ? -4.608 -11.101 21.953 1.00 77.25 581 GLN A C 1
ATOM 4471 O O . GLN A 1 581 ? -3.905 -11.006 22.957 1.00 77.25 581 GLN A O 1
ATOM 4476 N N . PHE A 1 582 ? -4.712 -12.236 21.249 1.00 66.06 582 PHE A N 1
ATOM 4477 C CA . PHE A 1 582 ? -3.935 -13.474 21.478 1.00 66.06 582 PHE A CA 1
ATOM 4478 C C . PHE A 1 582 ? -3.820 -13.968 22.936 1.00 66.06 582 PHE A C 1
ATOM 4480 O O . PHE A 1 582 ? -2.826 -14.597 23.300 1.00 66.06 582 PHE A O 1
ATOM 4487 N N . ALA A 1 583 ? -4.812 -13.700 23.786 1.00 54.59 583 ALA A N 1
ATOM 4488 C CA . ALA A 1 583 ? -4.805 -14.174 25.172 1.00 54.59 583 ALA A CA 1
ATOM 4489 C C . ALA A 1 583 ? -5.229 -15.643 25.321 1.00 54.59 583 ALA A C 1
ATOM 4491 O O . ALA A 1 583 ? -4.980 -16.247 26.365 1.00 54.59 583 ALA A O 1
ATOM 4492 N N . ASN A 1 584 ? -5.801 -16.236 24.272 1.00 51.16 584 ASN A N 1
ATOM 4493 C CA . ASN A 1 584 ? -6.096 -17.657 24.254 1.00 51.16 584 ASN A CA 1
ATOM 4494 C C . ASN A 1 584 ? -4.796 -18.468 24.096 1.00 51.16 584 ASN A C 1
ATOM 4496 O O . ASN A 1 584 ? -3.971 -18.175 23.232 1.00 51.16 584 ASN A O 1
ATOM 4500 N N . ASN A 1 585 ? -4.625 -19.519 24.899 1.00 52.81 585 ASN A N 1
ATOM 4501 C CA . ASN A 1 585 ? -3.484 -20.445 24.833 1.00 52.81 585 ASN A CA 1
ATOM 4502 C C . ASN A 1 585 ? -3.534 -21.379 23.605 1.00 52.81 585 ASN A C 1
ATOM 4504 O O . ASN A 1 585 ? -2.777 -22.348 23.544 1.00 52.81 585 ASN A O 1
ATOM 4508 N N . GLN A 1 586 ? -4.420 -21.127 22.637 1.00 57.56 586 GLN A N 1
ATOM 4509 C CA . GLN A 1 586 ? -4.475 -21.926 21.421 1.00 57.56 586 GLN A CA 1
ATOM 4510 C C . GLN A 1 586 ? -3.192 -21.705 20.608 1.00 57.56 586 GLN A C 1
ATOM 4512 O O . GLN A 1 586 ? -2.860 -20.561 20.277 1.00 57.56 586 GLN A O 1
ATOM 4517 N N . PRO A 1 587 ? -2.427 -22.773 20.320 1.00 57.84 587 PRO A N 1
ATOM 4518 C CA . PRO A 1 587 ? -1.219 -22.646 19.531 1.00 57.84 587 PRO A CA 1
ATOM 4519 C C . PRO A 1 587 ? -1.578 -22.157 18.120 1.00 57.84 587 PRO A C 1
ATOM 4521 O O . PRO A 1 587 ? -2.599 -22.565 17.569 1.00 57.84 587 PRO A O 1
ATOM 4524 N N . PRO A 1 588 ? -0.758 -21.278 17.523 1.00 66.31 588 PRO A N 1
ATOM 4525 C CA . PRO A 1 588 ? -0.946 -20.865 16.139 1.00 66.31 588 PRO A CA 1
ATOM 4526 C C . PRO A 1 588 ? -0.881 -22.088 15.216 1.00 66.31 588 PRO A C 1
ATOM 4528 O O . PRO A 1 588 ? 0.088 -22.847 15.260 1.00 66.31 588 PRO A O 1
ATOM 4531 N N . ASN A 1 589 ? -1.883 -22.242 14.354 1.00 67.88 589 ASN A N 1
ATOM 4532 C CA . ASN A 1 589 ? -2.042 -23.392 13.463 1.00 67.88 589 ASN A CA 1
ATOM 4533 C C . ASN A 1 589 ? -1.304 -23.208 12.126 1.00 67.88 589 ASN A C 1
ATOM 4535 O O . ASN A 1 589 ? -1.256 -24.118 11.303 1.00 67.88 589 ASN A O 1
ATOM 4539 N N . SER A 1 590 ? -0.715 -22.031 11.886 1.00 69.56 590 SER A N 1
ATOM 4540 C CA . SER A 1 590 ? 0.057 -21.733 10.677 1.00 69.56 590 SER A CA 1
ATOM 4541 C C . SER A 1 590 ? 1.297 -20.882 10.959 1.00 69.56 590 SER A C 1
ATOM 4543 O O . SER A 1 590 ? 1.369 -20.145 11.945 1.00 69.56 590 SER A O 1
ATOM 4545 N N . LEU A 1 591 ? 2.284 -20.930 10.055 1.00 68.94 591 LEU A N 1
ATOM 4546 C CA . LEU A 1 591 ? 3.472 -20.066 10.112 1.00 68.94 591 LEU A CA 1
ATOM 4547 C C . LEU A 1 591 ? 3.093 -18.575 10.128 1.00 68.94 591 LEU A C 1
ATOM 4549 O O . LEU A 1 591 ? 3.694 -17.792 10.860 1.00 68.94 591 LEU A O 1
ATOM 4553 N N . ALA A 1 592 ? 2.065 -18.196 9.367 1.00 66.25 592 ALA A N 1
ATOM 4554 C CA . ALA A 1 592 ? 1.539 -16.837 9.359 1.00 66.25 592 ALA A CA 1
ATOM 4555 C C . ALA A 1 592 ? 1.032 -16.429 10.749 1.00 66.25 592 ALA A C 1
ATOM 4557 O O . ALA A 1 592 ? 1.438 -15.389 11.256 1.00 66.25 592 ALA A O 1
ATOM 4558 N N . GLU A 1 593 ? 0.228 -17.267 11.406 1.00 69.50 593 GLU A N 1
ATOM 4559 C CA . GLU A 1 593 ? -0.250 -17.011 12.772 1.00 69.50 593 GLU A CA 1
ATOM 4560 C C . GLU A 1 593 ? 0.889 -16.956 13.795 1.00 69.50 593 GLU A C 1
ATOM 4562 O O . GLU A 1 593 ? 0.844 -16.129 14.704 1.00 69.50 593 GLU A O 1
ATOM 4567 N N . ARG A 1 594 ? 1.951 -17.759 13.626 1.00 71.94 594 ARG A N 1
ATOM 4568 C CA . ARG A 1 594 ? 3.158 -17.680 14.469 1.00 71.94 594 ARG A CA 1
ATOM 4569 C C . ARG A 1 594 ? 3.829 -16.317 14.354 1.00 71.94 594 ARG A C 1
ATOM 4571 O O . ARG A 1 594 ? 4.153 -15.715 15.375 1.00 71.94 594 ARG A O 1
ATOM 4578 N N . ILE A 1 595 ? 4.032 -15.831 13.131 1.00 66.69 595 ILE A N 1
ATOM 4579 C CA . ILE A 1 595 ? 4.695 -14.544 12.887 1.00 66.69 595 ILE A CA 1
ATOM 4580 C C . ILE A 1 595 ? 3.811 -13.383 13.347 1.00 66.69 595 ILE A C 1
ATOM 4582 O O . ILE A 1 595 ? 4.295 -12.486 14.033 1.00 66.69 595 ILE A O 1
ATOM 4586 N N . ILE A 1 596 ? 2.510 -13.437 13.053 1.00 70.06 596 ILE A N 1
ATOM 4587 C CA . ILE A 1 596 ? 1.522 -12.488 13.570 1.00 70.06 596 ILE A CA 1
ATOM 4588 C C . ILE A 1 596 ? 1.641 -12.435 15.101 1.00 70.06 596 ILE A C 1
ATOM 4590 O O . ILE A 1 596 ? 1.901 -11.369 15.656 1.00 70.06 596 ILE A O 1
ATOM 4594 N N . ALA A 1 597 ? 1.572 -13.577 15.790 1.00 70.69 597 ALA A N 1
ATOM 4595 C CA . ALA A 1 597 ? 1.703 -13.642 17.244 1.00 70.69 597 ALA A CA 1
ATOM 4596 C C . ALA A 1 597 ? 3.035 -13.066 17.766 1.00 70.69 597 ALA A C 1
ATOM 4598 O O . ALA A 1 597 ? 3.055 -12.482 18.848 1.00 70.69 597 ALA A O 1
ATOM 4599 N N . ILE A 1 598 ? 4.142 -13.193 17.024 1.00 69.81 598 ILE A N 1
ATOM 4600 C CA . ILE A 1 598 ? 5.423 -12.553 17.370 1.00 69.81 598 ILE A CA 1
ATOM 4601 C C . ILE A 1 598 ? 5.308 -11.024 17.295 1.00 69.81 598 ILE A C 1
ATOM 4603 O O . ILE A 1 598 ? 5.662 -10.358 18.267 1.00 69.81 598 ILE A O 1
ATOM 4607 N N . CYS A 1 599 ? 4.766 -10.466 16.206 1.00 66.75 599 CYS A N 1
ATOM 4608 C CA . CYS A 1 599 ? 4.553 -9.019 16.072 1.00 66.75 599 CYS A CA 1
ATOM 4609 C C . CYS A 1 599 ? 3.667 -8.466 17.202 1.00 66.75 599 CYS A C 1
ATOM 4611 O O . CYS A 1 599 ? 3.958 -7.417 17.773 1.00 66.75 599 CYS A O 1
ATOM 4613 N N . TRP A 1 600 ? 2.618 -9.197 17.589 1.00 67.06 600 TRP A N 1
ATOM 4614 C CA . TRP A 1 600 ? 1.711 -8.775 18.663 1.00 67.06 600 TRP A CA 1
ATOM 4615 C C . TRP A 1 600 ? 2.295 -8.912 20.072 1.00 67.06 600 TRP A C 1
ATOM 4617 O O . TRP A 1 600 ? 1.956 -8.110 20.942 1.00 67.06 600 TRP A O 1
ATOM 4627 N N . ARG A 1 601 ? 3.226 -9.848 20.307 1.00 66.31 601 ARG A N 1
ATOM 4628 C CA . ARG A 1 601 ? 3.994 -9.905 21.568 1.00 66.31 601 ARG A CA 1
ATOM 4629 C C . ARG A 1 601 ? 4.867 -8.671 21.778 1.00 66.31 601 ARG A C 1
ATOM 4631 O O . ARG A 1 601 ? 5.150 -8.342 22.919 1.00 66.31 601 ARG A O 1
ATOM 4638 N N . GLN A 1 602 ? 5.288 -7.997 20.708 1.00 63.69 602 GLN A N 1
ATOM 4639 C CA . GLN A 1 602 ? 6.022 -6.735 20.826 1.00 63.69 602 GLN A CA 1
ATOM 4640 C C . GLN A 1 602 ? 5.096 -5.542 21.127 1.00 63.69 602 GLN A C 1
ATOM 4642 O O . GLN A 1 602 ? 5.549 -4.552 21.685 1.00 63.69 602 GLN A O 1
ATOM 4647 N N . LEU A 1 603 ? 3.794 -5.635 20.816 1.00 55.94 603 LEU A N 1
ATOM 4648 C CA . LEU A 1 603 ? 2.802 -4.582 21.105 1.00 55.94 603 LEU A CA 1
ATOM 4649 C C . LEU A 1 603 ? 2.350 -4.535 22.561 1.00 55.94 603 LEU A C 1
ATOM 4651 O O . LEU A 1 603 ? 1.803 -3.516 22.998 1.00 55.94 603 LEU A O 1
ATOM 4655 N N . SER A 1 604 ? 2.487 -5.645 23.281 1.00 57.19 604 SER A N 1
ATOM 4656 C CA . SER A 1 604 ? 1.909 -5.808 24.611 1.00 57.19 604 SER A CA 1
ATOM 4657 C C . SER A 1 604 ? 2.820 -6.659 25.482 1.00 57.19 604 SER A C 1
ATOM 4659 O O . SER A 1 604 ? 3.186 -7.765 25.087 1.00 57.19 604 SER A O 1
ATOM 4661 N N . ASP A 1 605 ? 3.126 -6.187 26.691 1.00 59.28 605 ASP A N 1
ATOM 4662 C CA . ASP A 1 605 ? 3.761 -7.024 27.707 1.00 59.28 605 ASP A CA 1
ATOM 4663 C C . ASP A 1 605 ? 2.914 -8.296 27.910 1.00 59.28 605 ASP A C 1
ATOM 4665 O O . ASP A 1 605 ? 1.714 -8.233 28.204 1.00 59.28 605 ASP A O 1
ATOM 4669 N N . ARG A 1 606 ? 3.541 -9.466 27.726 1.00 53.31 606 ARG A N 1
ATOM 4670 C CA . ARG A 1 606 ? 2.911 -10.785 27.892 1.00 53.31 606 ARG A CA 1
ATOM 4671 C C . ARG A 1 606 ? 2.236 -10.926 29.255 1.00 53.31 606 ARG A C 1
ATOM 4673 O O . ARG A 1 606 ? 1.191 -11.573 29.345 1.00 53.31 606 ARG A O 1
ATOM 4680 N N . ASN A 1 607 ? 2.815 -10.329 30.295 1.00 54.19 607 ASN A N 1
ATOM 4681 C CA . ASN A 1 607 ? 2.238 -10.346 31.636 1.00 54.19 607 ASN A CA 1
ATOM 4682 C C . ASN A 1 607 ? 1.001 -9.440 31.723 1.00 54.19 607 ASN A C 1
ATOM 4684 O O . ASN A 1 607 ? 0.004 -9.817 32.342 1.00 54.19 607 ASN A O 1
ATOM 4688 N N . GLY A 1 608 ? 1.013 -8.311 31.010 1.00 67.06 608 GLY A N 1
ATOM 4689 C CA . GLY A 1 608 ? -0.119 -7.394 30.885 1.00 67.06 608 GLY A CA 1
ATOM 4690 C C . GLY A 1 608 ? -1.348 -8.018 30.217 1.00 67.06 608 GLY A C 1
ATOM 4691 O O . GLY A 1 608 ? -2.452 -7.869 30.735 1.00 67.06 608 GLY A O 1
ATOM 4692 N N . LEU A 1 609 ? -1.183 -8.771 29.120 1.00 69.81 609 LEU A N 1
ATOM 4693 C CA . LEU A 1 609 ? -2.313 -9.421 28.429 1.00 69.81 609 LEU A CA 1
ATOM 4694 C C . LEU A 1 609 ? -2.975 -10.512 29.278 1.00 69.81 609 LEU A C 1
ATOM 4696 O O . LEU A 1 609 ? -4.200 -10.574 29.354 1.00 69.81 609 LEU A O 1
ATOM 4700 N N . LYS A 1 610 ? -2.174 -11.345 29.957 1.00 73.69 610 LYS A N 1
ATOM 4701 C CA . LYS A 1 610 ? -2.696 -12.367 30.881 1.00 73.69 610 LYS A CA 1
ATOM 4702 C C . LYS A 1 610 ? -3.422 -11.734 32.069 1.00 73.69 610 LYS A C 1
ATOM 4704 O O . LYS A 1 610 ? -4.460 -12.243 32.487 1.00 73.69 610 LYS A O 1
ATOM 4709 N N . GLY A 1 611 ? -2.891 -10.632 32.601 1.00 80.62 611 GLY A N 1
ATOM 4710 C CA . GLY A 1 611 ? -3.542 -9.852 33.653 1.00 80.62 611 GLY A CA 1
ATOM 4711 C C . GLY A 1 611 ? -4.872 -9.255 33.192 1.00 80.62 611 GLY A C 1
ATOM 4712 O O . GLY A 1 611 ? -5.875 -9.402 33.883 1.00 80.62 611 GLY A O 1
ATOM 4713 N N . LEU A 1 612 ? -4.901 -8.660 31.996 1.00 82.69 612 LEU A N 1
ATOM 4714 C CA . LEU A 1 612 ? -6.109 -8.076 31.411 1.00 82.69 612 LEU A CA 1
ATOM 4715 C C . LEU A 1 612 ? -7.182 -9.134 31.123 1.00 82.69 612 LEU A C 1
ATOM 4717 O O . LEU A 1 612 ? -8.355 -8.900 31.395 1.00 82.69 612 LEU A O 1
ATOM 4721 N N . TRP A 1 613 ? -6.786 -10.310 30.629 1.00 86.00 613 TRP A N 1
ATOM 4722 C CA . TRP A 1 613 ? -7.700 -11.439 30.457 1.00 86.00 613 TRP A CA 1
ATOM 4723 C C . TRP A 1 613 ? -8.327 -11.859 31.787 1.00 86.00 613 TRP A C 1
ATOM 4725 O O . TRP A 1 613 ? -9.547 -11.885 31.911 1.00 86.00 613 TRP A O 1
ATOM 4735 N N . ARG A 1 614 ? -7.500 -12.133 32.808 1.00 87.69 614 ARG A N 1
ATOM 4736 C CA . ARG A 1 614 ? -7.977 -12.512 34.151 1.00 87.69 614 ARG A CA 1
ATOM 4737 C C . ARG A 1 614 ? -8.886 -11.450 34.756 1.00 87.69 614 ARG A C 1
ATOM 4739 O O . ARG A 1 614 ? -9.858 -11.793 35.417 1.00 87.69 614 ARG A O 1
ATOM 4746 N N . PHE A 1 615 ? -8.579 -10.177 34.515 1.00 90.75 615 PHE A N 1
ATOM 4747 C CA . PHE A 1 615 ? -9.417 -9.072 34.954 1.00 90.75 615 PHE A CA 1
ATOM 4748 C C . PHE A 1 615 ? -10.819 -9.145 34.328 1.00 90.75 615 PHE A C 1
ATOM 4750 O O . PHE A 1 615 ? -11.812 -9.070 35.045 1.00 90.75 615 PHE A O 1
ATOM 4757 N N . LYS A 1 616 ? -10.912 -9.348 33.009 1.00 92.88 616 LYS A N 1
ATOM 4758 C CA . LYS A 1 616 ? -12.203 -9.448 32.307 1.00 92.88 616 LYS A CA 1
ATOM 4759 C C . LYS A 1 616 ? -12.965 -10.726 32.659 1.00 92.88 616 LYS A C 1
ATOM 4761 O O . LYS A 1 616 ? -14.179 -10.683 32.805 1.00 92.88 616 LYS A O 1
ATOM 4766 N N . GLU A 1 617 ? -12.264 -11.832 32.900 1.00 93.94 617 GLU A N 1
ATOM 4767 C CA . GLU A 1 617 ? -12.859 -13.117 33.295 1.00 93.94 617 GLU A CA 1
ATOM 4768 C C . GLU A 1 617 ? -13.692 -13.027 34.591 1.00 93.94 617 GLU A C 1
ATOM 4770 O O . GLU A 1 617 ? -14.661 -13.769 34.759 1.00 93.94 617 GLU A O 1
ATOM 4775 N N . MET A 1 618 ? -13.380 -12.085 35.496 1.00 94.31 618 MET A N 1
ATOM 4776 C CA . MET A 1 618 ? -14.165 -11.856 36.722 1.00 94.31 618 MET A CA 1
ATOM 4777 C C . MET A 1 618 ? -15.622 -11.461 36.444 1.00 94.31 618 MET A C 1
ATOM 4779 O O . MET A 1 618 ? -16.481 -11.691 37.294 1.00 94.31 618 MET A O 1
ATOM 4783 N N . PHE A 1 619 ? -15.897 -10.885 35.271 1.00 96.50 619 PHE A N 1
ATOM 4784 C CA . PHE A 1 619 ? -17.233 -10.471 34.835 1.00 96.50 619 PHE A CA 1
ATOM 4785 C C . PHE A 1 619 ? -18.002 -11.586 34.122 1.00 96.50 619 PHE A C 1
ATOM 4787 O O . PHE A 1 619 ? -19.147 -11.372 33.742 1.00 96.50 619 PHE A O 1
ATOM 4794 N N . ARG A 1 620 ? -17.389 -12.769 33.958 1.00 94.75 620 ARG A N 1
ATOM 4795 C CA . ARG A 1 620 ? -17.955 -13.921 33.239 1.00 94.75 620 ARG A CA 1
ATOM 4796 C C . ARG A 1 620 ? -18.458 -13.581 31.827 1.00 94.75 620 ARG A C 1
ATOM 4798 O O . ARG A 1 620 ? -19.594 -13.919 31.504 1.00 94.75 620 ARG A O 1
ATOM 4805 N N . PRO A 1 621 ? -17.629 -12.931 30.990 1.00 95.69 621 PRO A N 1
ATOM 4806 C CA . PRO A 1 621 ? -18.019 -12.624 29.628 1.00 95.69 621 PRO A CA 1
ATOM 4807 C C . PRO A 1 621 ? -18.102 -13.894 28.773 1.00 95.69 621 PRO A C 1
ATOM 4809 O O . PRO A 1 621 ? -17.389 -14.874 29.001 1.00 95.69 621 PRO A O 1
ATOM 4812 N N . GLU A 1 622 ? -18.913 -13.834 27.728 1.00 95.31 622 GLU A N 1
ATOM 4813 C CA . GLU A 1 622 ? -18.746 -14.662 26.545 1.00 95.31 622 GLU A CA 1
ATOM 4814 C C . GLU A 1 622 ? -17.546 -14.147 25.733 1.00 95.31 622 GLU A C 1
ATOM 4816 O O . GLU A 1 622 ? -17.394 -12.945 25.496 1.00 95.31 622 GLU A O 1
ATOM 4821 N N . TRP A 1 623 ? -16.659 -15.060 25.333 1.00 93.06 623 TRP A N 1
ATOM 4822 C CA . TRP A 1 623 ? -15.450 -14.732 24.580 1.00 93.06 623 TRP A CA 1
ATOM 4823 C C . TRP A 1 623 ? -15.644 -14.989 23.090 1.00 93.06 623 TRP A C 1
ATOM 4825 O O . TRP A 1 623 ? -15.510 -16.118 22.613 1.00 93.06 623 TRP A O 1
ATOM 4835 N N . GLU A 1 624 ? -15.878 -13.926 22.332 1.00 93.31 624 GLU A N 1
ATOM 4836 C CA . GLU A 1 624 ? -16.133 -14.021 20.896 1.00 93.31 624 GLU A CA 1
ATOM 4837 C C . GLU A 1 624 ? -14.863 -13.810 20.067 1.00 93.31 624 GLU A C 1
ATOM 4839 O O . GLU A 1 624 ? -14.126 -12.854 20.312 1.00 93.31 624 GLU A O 1
ATOM 4844 N N . PRO A 1 625 ? -14.577 -14.641 19.051 1.00 91.81 625 PRO A N 1
ATOM 4845 C CA . PRO A 1 625 ? -13.382 -14.485 18.229 1.00 91.81 625 PRO A CA 1
ATOM 4846 C C . PRO A 1 625 ? -13.450 -13.253 17.317 1.00 91.81 625 PRO A C 1
ATOM 4848 O O . PRO A 1 625 ? -14.431 -13.017 16.610 1.00 91.81 625 PRO A O 1
ATOM 4851 N N . LEU A 1 626 ? -12.338 -12.521 17.265 1.00 92.31 626 LEU A N 1
ATOM 4852 C CA . LEU A 1 626 ? -12.082 -11.436 16.322 1.00 92.31 626 LEU A CA 1
ATOM 4853 C C . LEU A 1 626 ? -11.068 -11.862 15.275 1.00 92.31 626 LEU A C 1
ATOM 4855 O O . LEU A 1 626 ? -10.091 -12.558 15.578 1.00 92.31 626 LEU A O 1
ATOM 4859 N N . HIS A 1 627 ? -11.250 -11.363 14.058 1.00 92.62 627 HIS A N 1
ATOM 4860 C CA . HIS A 1 627 ? -10.508 -11.848 12.910 1.00 92.62 627 HIS A CA 1
ATOM 4861 C C . HIS A 1 627 ? -9.762 -10.749 12.151 1.00 92.62 627 HIS A C 1
ATOM 4863 O O . HIS A 1 627 ? -10.171 -9.587 12.099 1.00 92.62 627 HIS A O 1
ATOM 4869 N N . LEU A 1 628 ? -8.681 -11.172 11.504 1.00 93.75 628 LEU A N 1
ATOM 4870 C CA . LEU A 1 628 ? -7.959 -10.462 10.463 1.00 93.75 628 LEU A CA 1
ATOM 4871 C C . LEU A 1 628 ? -8.279 -11.106 9.115 1.00 93.75 628 LEU A C 1
ATOM 4873 O O . LEU A 1 628 ? -8.076 -12.309 8.938 1.00 93.75 628 LEU A O 1
ATOM 4877 N N . ALA A 1 629 ? -8.730 -10.303 8.158 1.00 95.69 629 ALA A N 1
ATOM 4878 C CA . ALA A 1 629 ? -8.907 -10.717 6.775 1.00 95.69 629 ALA A CA 1
ATOM 4879 C C . ALA A 1 629 ? -7.796 -10.149 5.887 1.00 95.69 629 ALA A C 1
ATOM 4881 O O . ALA A 1 629 ? -7.526 -8.947 5.904 1.00 95.69 629 ALA A O 1
ATOM 4882 N N . VAL A 1 630 ? -7.180 -11.014 5.080 1.00 94.19 630 VAL A N 1
ATOM 4883 C CA . VAL A 1 630 ? -6.143 -10.655 4.099 1.00 94.19 630 VAL A CA 1
ATOM 4884 C C . VAL A 1 630 ? -6.427 -11.401 2.793 1.00 94.19 630 VAL A C 1
ATOM 4886 O O . VAL A 1 630 ? -6.741 -12.589 2.855 1.00 94.19 630 VAL A O 1
ATOM 4889 N N . PRO A 1 631 ? -6.321 -10.781 1.603 1.00 93.19 631 PRO A N 1
ATOM 4890 C CA . PRO A 1 631 ? -6.489 -11.488 0.334 1.00 93.19 631 PRO A CA 1
ATOM 4891 C C . PRO A 1 631 ? -5.608 -12.738 0.230 1.00 93.19 631 PRO A C 1
ATOM 4893 O O . PRO A 1 631 ? -4.522 -12.787 0.809 1.00 93.19 631 PRO A O 1
ATOM 4896 N N . HIS A 1 632 ? -6.017 -13.724 -0.571 1.00 87.06 632 HIS A N 1
ATOM 4897 C CA . HIS A 1 632 ? -5.180 -14.904 -0.842 1.00 87.06 632 HIS A CA 1
ATOM 4898 C C . HIS A 1 632 ? -3.792 -14.526 -1.388 1.00 87.06 632 HIS A C 1
ATOM 4900 O O . HIS A 1 632 ? -2.795 -15.103 -0.968 1.00 87.06 632 HIS A O 1
ATOM 4906 N N . SER A 1 633 ? -3.722 -13.494 -2.234 1.00 82.25 633 SER A N 1
ATOM 4907 C CA . SER A 1 633 ? -2.475 -12.930 -2.770 1.00 82.25 633 SER A CA 1
ATOM 4908 C C . SER A 1 633 ? -1.717 -12.016 -1.795 1.00 82.25 633 SER A C 1
ATOM 4910 O O . SER A 1 633 ? -0.629 -11.549 -2.116 1.00 82.25 633 SER A O 1
ATOM 4912 N N . GLY A 1 634 ? -2.313 -11.670 -0.651 1.00 80.06 634 GLY A N 1
ATOM 4913 C CA . GLY A 1 634 ? -1.713 -10.793 0.353 1.00 80.06 634 GLY A CA 1
ATOM 4914 C C . GLY A 1 634 ? -0.855 -11.568 1.348 1.00 80.06 634 GLY A C 1
ATOM 4915 O O . GLY A 1 634 ? -1.048 -12.766 1.551 1.00 80.06 634 GLY A O 1
ATOM 4916 N N . VAL A 1 635 ? 0.076 -10.876 2.002 1.00 85.38 635 VAL A N 1
ATOM 4917 C CA . VAL A 1 635 ? 0.990 -11.460 2.990 1.00 85.38 635 VAL A CA 1
ATOM 4918 C C . VAL A 1 635 ? 0.506 -11.078 4.397 1.00 85.38 635 VAL A C 1
ATOM 4920 O O . VAL A 1 635 ? 0.580 -9.903 4.764 1.00 85.38 635 VAL A O 1
ATOM 4923 N N . PRO A 1 636 ? 0.015 -12.027 5.223 1.00 84.31 636 PRO A N 1
ATOM 4924 C CA . PRO A 1 636 ? -0.556 -11.706 6.536 1.00 84.31 636 PRO A CA 1
ATOM 4925 C C . PRO A 1 636 ? 0.416 -11.006 7.492 1.00 84.31 636 PRO A C 1
ATOM 4927 O O . PRO A 1 636 ? 0.010 -10.170 8.295 1.00 84.31 636 PRO A O 1
ATOM 4930 N N . VAL A 1 637 ? 1.713 -11.297 7.360 1.00 83.12 637 VAL A N 1
ATOM 4931 C CA . VAL A 1 637 ? 2.780 -10.638 8.127 1.00 83.12 637 VAL A CA 1
ATOM 4932 C C . VAL A 1 637 ? 2.851 -9.145 7.817 1.00 83.12 637 VAL A C 1
ATOM 4934 O O . VAL A 1 637 ? 2.966 -8.341 8.737 1.00 83.12 637 VAL A O 1
ATOM 4937 N N . THR A 1 638 ? 2.717 -8.755 6.546 1.00 86.62 638 THR A N 1
ATOM 4938 C CA . THR A 1 638 ? 2.647 -7.342 6.158 1.00 86.62 638 THR A CA 1
ATOM 4939 C C . THR A 1 638 ? 1.443 -6.673 6.813 1.00 86.62 638 THR A C 1
ATOM 4941 O O . THR A 1 638 ? 1.574 -5.574 7.335 1.00 86.62 638 THR A O 1
ATOM 4944 N N . ALA A 1 639 ? 0.287 -7.344 6.861 1.00 89.56 639 ALA A N 1
ATOM 4945 C CA . ALA A 1 639 ? -0.912 -6.776 7.475 1.00 89.56 639 ALA A CA 1
ATOM 4946 C C . ALA A 1 639 ? -0.693 -6.540 8.974 1.00 89.56 639 ALA A C 1
ATOM 4948 O O . ALA A 1 639 ? -0.981 -5.456 9.470 1.00 89.56 639 ALA A O 1
ATOM 4949 N N . ALA A 1 640 ? -0.118 -7.516 9.682 1.00 85.69 640 ALA A N 1
ATOM 4950 C CA . ALA A 1 640 ? 0.204 -7.374 11.099 1.00 85.69 640 ALA A CA 1
ATOM 4951 C C . ALA A 1 640 ? 1.233 -6.266 11.371 1.00 85.69 640 ALA A C 1
ATOM 4953 O O . ALA A 1 640 ? 1.055 -5.504 12.318 1.00 85.69 640 ALA A O 1
ATOM 4954 N N . LEU A 1 641 ? 2.271 -6.136 10.537 1.00 85.69 641 LEU A N 1
ATOM 4955 C CA . LEU A 1 641 ? 3.275 -5.076 10.661 1.00 85.69 641 LEU A CA 1
ATOM 4956 C C . LEU A 1 641 ? 2.674 -3.682 10.431 1.00 85.69 641 LEU A C 1
ATOM 4958 O O . LEU A 1 641 ? 2.971 -2.750 11.172 1.00 85.69 641 LEU A O 1
ATOM 4962 N N . GLU A 1 642 ? 1.808 -3.530 9.432 1.00 88.94 642 GLU A N 1
ATOM 4963 C CA . GLU A 1 642 ? 1.147 -2.250 9.162 1.00 88.94 642 GLU A CA 1
ATOM 4964 C C . GLU A 1 642 ? 0.136 -1.907 10.264 1.00 88.94 642 GLU A C 1
ATOM 4966 O O . GLU A 1 642 ? 0.110 -0.776 10.738 1.00 88.94 642 GLU A O 1
ATOM 4971 N N . ILE A 1 643 ? -0.621 -2.883 10.781 1.00 89.06 643 ILE A N 1
ATOM 4972 C CA . ILE A 1 643 ? -1.483 -2.666 11.952 1.00 89.06 643 ILE A CA 1
ATOM 4973 C C . ILE A 1 643 ? -0.649 -2.265 13.178 1.00 89.06 643 ILE A C 1
ATOM 4975 O O . ILE A 1 643 ? -1.016 -1.320 13.873 1.00 89.06 643 ILE A O 1
ATOM 4979 N N . TYR A 1 644 ? 0.491 -2.923 13.421 1.00 85.38 644 TYR A N 1
ATOM 4980 C CA . TYR A 1 644 ? 1.433 -2.551 14.482 1.00 85.38 644 TYR A CA 1
ATOM 4981 C C . TYR A 1 644 ? 1.849 -1.083 14.370 1.00 85.38 644 TYR A C 1
ATOM 4983 O O . TYR A 1 644 ? 1.829 -0.353 15.362 1.00 85.38 644 TYR A O 1
ATOM 4991 N N . ARG A 1 645 ? 2.211 -0.632 13.162 1.00 85.19 645 ARG A N 1
ATOM 4992 C CA . ARG A 1 645 ? 2.589 0.765 12.921 1.00 85.19 645 ARG A CA 1
ATOM 4993 C C . ARG A 1 645 ? 1.424 1.704 13.170 1.00 85.19 645 ARG A C 1
ATOM 4995 O O . ARG A 1 645 ? 1.609 2.717 13.828 1.00 85.19 645 ARG A O 1
ATOM 5002 N N . LEU A 1 646 ? 0.225 1.357 12.701 1.00 87.88 646 LEU A N 1
ATOM 5003 C CA . LEU A 1 646 ? -0.955 2.185 12.922 1.00 87.88 646 LEU A CA 1
ATOM 5004 C C . LEU A 1 646 ? -1.260 2.332 14.422 1.00 87.88 646 LEU A C 1
ATOM 5006 O O . LEU A 1 646 ? -1.497 3.438 14.898 1.00 87.88 646 LEU A O 1
ATOM 5010 N N . VAL A 1 647 ? -1.200 1.248 15.190 1.00 86.81 647 VAL A N 1
ATOM 5011 C CA . VAL A 1 647 ? -1.459 1.304 16.634 1.00 86.81 647 VAL A CA 1
ATOM 5012 C C . VAL A 1 647 ? -0.416 2.155 17.373 1.00 86.81 647 VAL A C 1
ATOM 5014 O O . VAL A 1 647 ? -0.783 2.836 18.327 1.00 86.81 647 VAL A O 1
ATOM 5017 N N . ASN A 1 648 ? 0.847 2.162 16.929 1.00 82.00 648 ASN A N 1
ATOM 5018 C CA . ASN A 1 648 ? 1.942 2.904 17.575 1.00 82.00 648 ASN A CA 1
ATOM 5019 C C . ASN A 1 648 ? 2.252 4.290 16.975 1.00 82.00 648 ASN A C 1
ATOM 5021 O O . ASN A 1 648 ? 3.126 4.979 17.497 1.00 82.00 648 ASN A O 1
ATOM 5025 N N . ASP A 1 649 ? 1.578 4.717 15.904 1.00 78.56 649 ASP A N 1
ATOM 5026 C CA . ASP A 1 649 ? 1.685 6.078 15.354 1.00 78.56 649 ASP A CA 1
ATOM 5027 C C . ASP A 1 649 ? 0.370 6.840 15.593 1.00 78.56 649 ASP A C 1
ATOM 5029 O O . ASP A 1 649 ? -0.477 6.935 14.695 1.00 78.56 649 ASP A O 1
ATOM 5033 N N . PRO A 1 650 ? 0.149 7.360 16.817 1.00 65.94 650 PRO A N 1
ATOM 5034 C CA . PRO A 1 650 ? -1.044 8.141 17.135 1.00 65.94 650 PRO A CA 1
ATOM 5035 C C . PRO A 1 650 ? -1.040 9.507 16.426 1.00 65.94 650 PRO A C 1
ATOM 5037 O O . PRO A 1 650 ? -2.096 10.078 16.192 1.00 65.94 650 PRO A O 1
ATOM 5040 N N . ALA A 1 651 ? 0.128 10.028 16.042 1.00 56.84 651 ALA A N 1
ATOM 5041 C CA . ALA A 1 651 ? 0.308 11.389 15.530 1.00 56.84 651 ALA A CA 1
ATOM 5042 C C . ALA A 1 651 ? 0.062 11.537 14.015 1.00 56.84 651 ALA A C 1
ATOM 5044 O O . ALA A 1 651 ? 0.546 12.493 13.409 1.00 56.84 651 ALA A O 1
ATOM 5045 N N . TYR A 1 652 ? -0.610 10.577 13.375 1.00 54.25 652 TYR A N 1
ATOM 5046 C CA . TYR A 1 652 ? -0.990 10.720 11.972 1.00 54.25 652 TYR A CA 1
ATOM 5047 C C . TYR A 1 652 ? -2.272 11.551 11.880 1.00 54.25 652 TYR A C 1
ATOM 5049 O O . TYR A 1 652 ? -3.367 10.999 11.765 1.00 54.25 652 TYR A O 1
ATOM 5057 N N . ASP A 1 653 ? -2.127 12.873 11.960 1.00 46.72 653 ASP A N 1
ATOM 5058 C CA . ASP A 1 653 ? -3.177 13.789 11.527 1.00 46.72 653 ASP A CA 1
ATOM 5059 C C . ASP A 1 653 ? -3.384 13.552 10.030 1.00 46.72 653 ASP A C 1
ATOM 5061 O O . ASP A 1 653 ? -2.451 13.680 9.227 1.00 46.72 653 ASP A O 1
ATOM 5065 N N . LEU A 1 654 ? -4.588 13.131 9.641 1.00 47.16 654 LEU A N 1
ATOM 5066 C CA . LEU A 1 654 ? -4.942 13.100 8.229 1.00 47.16 654 LEU A CA 1
ATOM 5067 C C . LEU A 1 654 ? -4.806 14.537 7.707 1.00 47.16 654 LEU A C 1
ATOM 5069 O O . LEU A 1 654 ? -5.344 15.443 8.343 1.00 47.16 654 LEU A O 1
ATOM 5073 N N . PRO A 1 655 ? -4.098 14.785 6.588 1.00 34.56 655 PRO A N 1
ATOM 5074 C CA . PRO A 1 655 ? -4.065 16.117 6.001 1.00 34.56 655 PRO A CA 1
ATOM 5075 C C . PRO A 1 655 ? -5.511 16.562 5.752 1.00 34.56 655 PRO A C 1
ATOM 5077 O O . PRO A 1 655 ? -6.201 15.937 4.951 1.00 34.56 655 PRO A O 1
ATOM 5080 N N . ASN A 1 656 ? -5.950 17.562 6.528 1.00 29.73 656 ASN A N 1
ATOM 5081 C CA . ASN A 1 656 ? -7.281 18.172 6.591 1.00 29.73 656 ASN A CA 1
ATOM 5082 C C . ASN A 1 656 ? -8.310 17.580 5.617 1.00 29.73 656 ASN A C 1
ATOM 5084 O O . ASN A 1 656 ? -8.429 18.023 4.477 1.00 29.73 656 ASN A O 1
ATOM 5088 N N . THR A 1 657 ? -9.093 16.616 6.101 1.00 29.11 657 THR A N 1
ATOM 5089 C CA . THR A 1 657 ? -10.411 16.307 5.529 1.00 29.11 657 THR A CA 1
ATOM 5090 C C . THR A 1 657 ? -11.452 16.994 6.408 1.00 29.11 657 THR A C 1
ATOM 5092 O O . THR A 1 657 ? -12.060 16.376 7.275 1.00 29.11 657 THR A O 1
ATOM 5095 N N . ARG A 1 658 ? -11.561 18.316 6.244 1.00 26.70 658 ARG A N 1
ATOM 5096 C CA . ARG A 1 658 ? -12.791 19.052 6.549 1.00 26.70 658 ARG A CA 1
ATOM 5097 C C . ARG A 1 658 ? -13.564 19.223 5.255 1.00 26.70 658 ARG A C 1
ATOM 5099 O O . ARG A 1 658 ? -12.891 19.483 4.231 1.00 26.70 658 ARG A O 1
#

Sequence (658 aa):
MSEVSIGRWLTNAQWSLTARRLPNFVRFLPRGLLLAAIAAFIYTALAEDLRELDWNAVRLAVEAVPSSYVLAALALTAMSYLAMARYDVVAVRTLALKIPEPTTWRAGFVATSLGQTMGFGVIIGSAVRWRFYRHEGYSAATAGMITAVVSAAFFFTLLMVTSASLLFGGTDFTEMTGLTDTNIKFLCAGVFSVGLLVFALSYLQPTLRIAGRRVALPRFQPLVRLTVLALLDVIPAAAALWILLPADVSPDFWHLLPIYAVALALALISNTPGGLGVLEFACLVAWPDVPAENIIAALILYRVIFYGIPFVFGLAFLADHETSVSVRPDRLRATRQMTVIDLLAESVRADANLYHQGDKQVFRSTCGTAAILYRDSGNARVALSDPFGEAAAWPRVIQEFLHGARSEMRMPAAYKLSAGAAQKFRRAGCRIHVTGQEAVVDPGTFSLDGSRMRELRRKVRQAEKAGVTVEFCPAGGAPFDELSHINAMWQAAKQAPVKGFSLGRFAPDYIENFPLVIARDEGRVIGFLSLWQSGDGKEWSIDLMQTGRGAPSGTMQQMIVFAINHAKEHGAYRFSLCSVQFANNQPPNSLAERIIAICWRQLSDRNGLKGLWRFKEMFRPEWEPLHLAVPHSGVPVTAALEIYRLVNDPAYDLPNTR

Nearest PDB structures (foldseek):
  7f47-assembly1_A  TM=4.671E-01  e=1.565E-33  Rhizobium etli CFN 42
  6lv0-assembly2_B  TM=9.307E-01  e=2.462E-22  Rhizobium tropici CIAT 899
  5vrv-assembly2_D  TM=9.122E-01  e=1.887E-22  Agrobacterium fabrum str. C58
  4v36-assembly2_B  TM=8.791E-01  e=1.584E-20  Bacillus licheniformis
  4v36-assembly1_A  TM=8.778E-01  e=3.515E-20  Bacillus licheniformis

InterPro domains:
  IPR000182 GNAT domain [PS51186] (470-633)
  IPR016181 Acyl-CoA N-acyltransferase [SSF55729] (454-627)
  IPR022791 Lysylphosphatidylglycerol synthetase/glycosyltransferase AglD [PF03706] (36-314)
  IPR024320 Phosphatidylglycerol lysyltransferase, C-terminal [PF09924] (347-629)
  IPR051211 Phosphatidylglycerol lysyltransferase [PTHR34697] (339-648)

Mean predicted aligned error: 10.47 Å

Foldseek 3Di:
DDDDDPDDDDDDDDDDDDDPPDPPVVVCVVVVVVLVVVVVVLCVVCVVVVVPDDVVLLVVLLVPQDVVLLVLLLVLLVLQLQLQLCLQLLLCLQVVHPDDSVLRSLLRLLLQLCCLQAFPSLVSSLVSNCVSCVLVVDDSVSSSSSSVSLVVLLVLLLLLQLLCLLQVPPDFCCVVPVDGSVVSNVVSVVSNVVSVVLLVCLQQPQWDQDPNDTDGRRFNLSSVSSSVSSCSNLLSLLVSLQSLADPVQRDDSSLSSNLSSVLVVVLNVSRPRNSPSSSLVSVCSSCVVDRSSRSVSSVVSSCCSNRVVSNVVSVVSSVVSVVPDDNDPDPPPPQPADDVVRQQLQFPDLLSLLVLLQQWDWQAFPNNFKIFTWDDFSQAIETEEAITGDPVCRLRSLLVQCVSCVSSRHFYKYWQYFPVRQVSLVVSFWDKDFWWWWFKDFLQPFDCDDDLLVVLVVQLVQLVVQQKDKDKAAQQRDPLVLVVLQVVQQCVVVVDAAWGDSADDPDPSSQSRFMKMFIDHPRGTFWMWTWGAGSPRQEIETGDTTGHPPRTRSNSSNSVNVVSNVSVVSNHRIYTPGIQTPLDPDDDPDPLSVLLVVLVCVVDPPVRSPVSVVVSVSSVGDIGTTIMIGHPPGRSNSVSSRVSVNGNCSPPNPPDPD

Organism: NCBI:txid2683284

Solvent-accessible surface area (backbone atoms only — not comparable to full-atom values): 34977 Å² total; per-residue (Å²): 142,87,82,86,81,95,72,84,94,78,88,80,94,72,92,75,88,87,71,89,76,72,58,77,63,66,79,46,44,67,58,54,50,51,39,51,48,52,53,48,47,42,47,59,72,41,48,61,65,64,68,70,55,55,66,67,57,20,50,52,46,47,72,66,55,55,69,68,42,54,52,49,27,47,52,25,34,50,46,13,50,57,25,49,10,44,40,38,44,50,35,38,19,66,69,65,50,92,68,57,62,77,59,33,29,50,30,24,35,31,16,47,27,48,9,52,44,64,17,45,35,69,61,48,20,17,55,44,28,21,67,64,37,43,82,76,75,42,49,59,67,56,23,40,51,41,42,50,52,45,51,53,39,41,54,53,33,48,51,42,52,31,21,47,33,57,51,73,36,91,69,79,52,30,88,86,67,76,45,53,55,68,58,54,31,51,53,20,49,53,54,36,50,50,52,52,46,51,54,50,36,17,66,77,46,29,60,42,76,56,95,89,39,81,44,73,49,67,43,38,56,50,51,53,52,42,35,52,31,34,50,43,24,52,51,30,46,45,48,25,45,53,58,48,35,54,83,96,68,51,67,58,66,61,56,48,43,36,55,49,45,52,24,52,50,51,16,61,75,54,35,34,49,53,28,64,50,40,48,58,49,49,50,49,69,73,40,71,93,48,64,64,41,48,57,49,23,24,50,53,52,35,42,45,58,63,37,47,51,47,28,55,52,20,51,52,52,53,54,52,51,73,73,62,73,68,86,77,78,82,83,80,76,84,60,80,60,58,53,72,66,59,28,45,47,52,10,78,49,20,73,63,59,56,54,66,65,57,62,53,48,76,50,66,24,96,76,34,51,20,33,34,42,25,42,78,37,77,53,30,30,36,31,48,44,52,67,32,22,47,74,87,41,42,66,55,31,50,49,51,49,48,47,53,22,49,59,40,55,21,46,41,31,33,36,62,14,43,65,72,48,43,52,50,43,38,76,69,52,24,46,77,42,83,51,28,28,36,33,33,35,42,30,77,79,60,68,66,66,67,78,89,21,48,67,45,44,50,30,30,52,45,11,50,76,70,55,48,44,73,46,81,37,58,52,67,61,70,63,56,74,60,51,50,51,33,48,54,47,38,46,68,72,62,77,58,82,70,48,15,80,92,45,73,62,99,41,71,86,41,50,38,76,31,32,33,39,38,31,28,47,96,85,41,79,35,31,42,32,36,40,35,60,10,40,70,49,39,22,35,25,51,63,49,78,49,53,27,90,82,54,55,68,25,46,71,56,39,48,51,52,51,50,40,52,53,39,30,78,64,64,14,61,34,35,32,73,40,71,46,66,67,66,63,89,69,76,64,92,42,73,56,48,46,51,35,52,52,61,52,53,74,76,39,59,71,68,55,46,54,49,52,50,58,58,51,53,50,69,65,41,51,76,43,63,18,23,33,36,28,37,72,93,48,59,63,51,57,48,46,52,36,50,52,48,40,30,63,47,54,83,52,71,59,83,80,86,123

Secondary structure (DSSP, 8-state):
--------SS-------------GGGGTHHHHHHHHHHHHHHHHHHHHHHHH--HHHHHHHHHHS-HHHHHHHHHHHHHHHHHHHHHHHHHHHHTT----HHHHHHHHHHHHHHHHHHS-HHHHHHHHHHHHHGGGT--HHHHHHHHHHHHHHHHHHHHHHHHHHHHH-----HHHHSS-HHHHHHHHHHHHHHHHHHHHHHHH-SEEEETTEEEEPPPHHHHHHHHHHHHHHHHHHHHHHHHHS-TTT---HHHHHHHHHHHHHHHHHHT-GGGTTHHHHHHHHH-TTS-HHHHHHHHHHHHIIIIIHHHHHHHHHHHHHHH--PPPP----------HHHHHHT-S-GGGGGGGGS--EEEE-TTSSEEEEEEEETTEEEEESS-EE-GGGHHHHHHHHHHHHHHTT-EEEEEEE-HHHHHHHHHTTEEEEEEEEEEEE-TTT--S-SSTTHHHHHHHHHHHHTT-EEEEE-TT---HHHHHHHHHHHHHHH--PPP-SSS----HHHHTTS-EEEEEETTEEEEEEEEEE-TTSSEEEEEEEEE-TTPPTTHHHHHHHHHHHHHHHTT-SEEEEEEEES-S-PPPSSHHHHHHHHHHHHHS-HHHHHHHHHHHHTT--EEEEEEEEEETTS-HHHHHHHHHHHHH-TT---S---

Radius of gyration: 33.08 Å; Cα contacts (8 Å, |Δi|>4): 1044; chains: 1; bounding box: 74×73×102 Å